Protein AF-0000000085161835 (afdb_homodimer)

Secondary structure (DSSP, 8-state):
--EEEEEE-TTSSHHHHHHHHHHHHT-EEE-HHHHHHHHHHTT-TTHHHHHH------THHHHHHHHHHHHHHHHHHHHHHT-SEEEESTTTTSTTTT-TTEEEEEEE--HHHHHHHHHHHTT---HHHHHHHHHHHHHHHHHHHHHHH---TT--TT-SEEEEHHHH-HHHHHHHHHHHHHHHHHSPPPSS-GGG----HHHHHHHHHHHHHHHHHHHH-/--EEEEEE-TTSSHHHHHHHHHHHHT-EEE-HHHHHHHHHHTT-TTHHHHHH------HHHHHHHHHHHHHHHHHHHHHHHT-SEEEESTTTTSTTTT-TTEEEEEEE--HHHHHHHHHHHTT---HHHHHHHHHHHHHHHHHHIIIII---TT--TT-SEEEEHHHH-HHHHHHHHHHHHHHHHHSPPPSS-GGG----HHHHHHHHHHHHHHHHHHHH-

Solvent-accessible surface area (backbone atoms only — not comparable to full-atom values): 22971 Å² total; per-residue (Å²): 92,30,30,38,25,40,40,57,45,61,45,23,50,42,68,60,31,49,52,53,22,23,70,73,61,71,33,38,65,39,37,63,68,50,54,47,51,58,39,35,77,74,68,44,75,60,49,70,61,52,52,58,41,68,66,85,62,54,72,81,41,45,56,55,45,50,52,51,51,52,47,50,41,50,51,50,50,24,45,47,50,64,40,44,28,35,33,40,43,91,63,45,47,64,76,45,63,81,26,67,38,45,46,26,33,33,30,30,45,58,67,69,58,13,31,52,43,40,19,64,75,64,68,42,86,45,67,67,57,25,44,49,51,40,51,50,55,39,47,13,52,42,43,42,35,37,74,74,68,67,40,55,84,56,60,44,80,84,36,46,27,38,38,31,37,78,72,58,35,53,65,62,47,19,51,52,50,34,52,37,44,53,50,51,39,71,42,86,80,54,83,51,37,52,79,68,58,88,62,62,66,68,54,35,50,50,36,50,51,46,40,54,52,49,45,53,49,60,71,71,100,92,32,30,39,24,40,40,56,46,61,46,22,51,40,67,58,32,51,52,51,23,22,69,74,61,71,34,39,66,41,37,64,67,51,54,47,50,57,40,36,77,73,69,44,74,59,49,69,61,53,52,58,42,65,67,85,63,53,73,81,41,44,56,56,45,49,53,50,50,52,48,51,41,51,50,49,50,22,43,44,50,65,39,43,29,34,33,39,43,90,63,46,47,64,75,45,62,81,25,67,37,46,46,27,33,33,31,31,45,58,68,69,59,13,30,53,43,40,20,65,77,66,68,42,86,46,67,68,57,25,46,48,51,40,52,50,55,37,48,14,53,42,43,44,36,36,75,74,69,67,41,55,83,57,59,45,81,85,36,48,27,36,39,28,36,79,72,55,34,52,64,62,46,19,50,52,52,34,51,36,43,52,51,52,40,70,41,86,80,54,83,50,38,50,80,70,59,88,62,60,68,67,56,34,51,51,36,50,50,45,40,53,52,50,47,52,51,60,71,72,100

pLDDT: mean 89.51, std 11.84, range [43.16, 98.56]

Foldseek 3Di:
DFEEEEAEAQLQCRVVLQVLLCVLQVFFEAEPVLLQVLLVVVPNNCPVVVLLPLDDQPDVRVVVVVVSLVVSLQLLLLLCLVPRHYYYDPPSLQSVQPAQRYAYEYGYADLVNSLVSQCVVVVPPDSVVSSVVSVSSNVSRQSNCCVPVVDHPPDCVSHPYYDRCVVVHSNVVSVVVNVVSVVSVVDDGDPDHSNVDDHDPVSSVSSVVSRVVVSVVVVVD/DFEEEEAEAQLQCRVVLQVLLCVLQVFFEAEPVLLQVLLVVVPNNCPVVVLLPLDDQPDVSVVVVVVSLVVSLQLLLLLCLVPRHYYYDPPSLQSVQPAQRYAYEYGYADLQNSLVSQCVVVVPPDSVVSSVVSVSRNVSRQSNCCVPVVDHPPDCVSHPYYDRCVVVHSNVVSVVVNVVSVVSVVDDGDPPHSNVDDHDPVSSVSSVVSRVVVSVVVVVD

Nearest PDB structures (foldseek):
  3fdi-assembly1_A  TM=8.544E-01  e=1.875E-09  Eubacterium ventriosum ATCC 27560
  3fdi-assembly1_B  TM=7.924E-01  e=3.452E-09  Eubacterium ventriosum ATCC 27560
  3l0s-assembly2_C  TM=5.423E-01  e=1.732E-02  Megalodesulfovibrio gigas
  2noa-assembly1_B  TM=4.511E-01  e=1.312E-02  Homo sapiens
  7sqc-assembly1_C1  TM=4.846E-01  e=7.542E-01  Chlamydomonas reinhardtii

Sequence (442 aa):
MAVLTISRDIGSGGLELARRTAELTNYLIADKSVIEHIMREYGFVNFDKSYESSGSFFSAEEELTERTLSFLDQVIRAIARTNNCIIIGRGGFVPLTGFSDAIHIRVTAPFSVRVDRVMRESNLLSRIDAEQVVLKKDKARRGFLARYYGVRWEDTVPFDMVVNVDIFGIDPLAHLLADTLDQLMSKQVNPPSVQDISVDPILLEVAQKQLAEHYEIEQDLMAVLTISRDIGSGGLELARRTAELTNYLIADKSVIEHIMREYGFVNFDKSYESSGSFFSAEEELTERTLSFLDQVIRAIARTNNCIIIGRGGFVPLTGFSDAIHIRVTAPFSVRVDRVMRESNLLSRIDAEQVVLKKDKARRGFLARYYGVRWEDTVPFDMVVNVDIFGIDPLAHLLADTLDQLMSKQVNPPSVQDISVDPILLEVAQKQLAEHYEIEQDL

Structure (mmCIF, N/CA/C/O backbone):
data_AF-0000000085161835-model_v1
#
loop_
_entity.id
_entity.type
_entity.pdbx_description
1 polymer 'Cytidylate kinase, putative'
#
loop_
_atom_site.group_PDB
_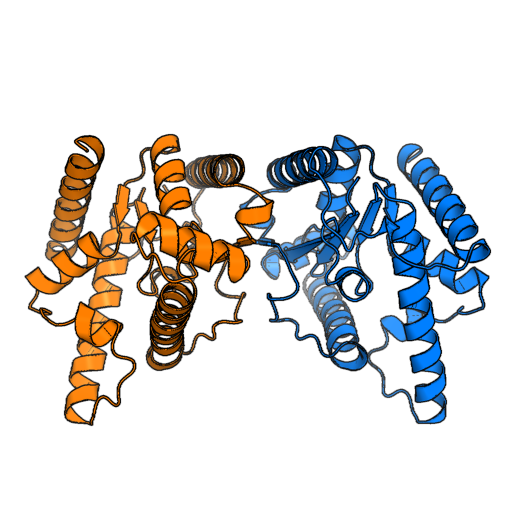atom_site.id
_atom_site.type_symbol
_atom_site.label_atom_id
_atom_site.label_alt_id
_atom_site.label_comp_id
_atom_site.label_asym_id
_atom_site.label_entity_id
_atom_site.label_seq_id
_atom_site.pdbx_PDB_ins_code
_atom_site.Cartn_x
_atom_site.Cartn_y
_atom_site.Cartn_z
_atom_site.occupancy
_atom_site.B_iso_or_equiv
_atom_site.auth_seq_id
_atom_site.auth_comp_id
_atom_site.auth_asym_id
_atom_site.auth_atom_id
_atom_site.pdbx_PDB_model_num
ATOM 1 N N . MET A 1 1 ? -10.055 -20.422 3.648 1 68.44 1 MET A N 1
ATOM 2 C CA . MET A 1 1 ? -8.797 -20.625 2.943 1 68.44 1 MET A CA 1
ATOM 3 C C . MET A 1 1 ? -8.539 -19.516 1.941 1 68.44 1 MET A C 1
ATOM 5 O O . MET A 1 1 ? -9.469 -19.016 1.3 1 68.44 1 MET A O 1
ATOM 9 N N . ALA A 1 2 ? -7.391 -18.75 1.935 1 90.44 2 ALA A N 1
ATOM 10 C CA . ALA A 1 2 ? -7.18 -17.594 1.085 1 90.44 2 ALA A CA 1
ATOM 11 C C . ALA A 1 2 ? -5.871 -17.703 0.307 1 90.44 2 ALA A C 1
ATOM 13 O O . ALA A 1 2 ? -5.059 -18.594 0.578 1 90.44 2 ALA A O 1
ATOM 14 N N . VAL A 1 3 ? -5.82 -17.125 -0.794 1 96 3 VAL A N 1
ATOM 15 C CA . VAL A 1 3 ? -4.629 -17.062 -1.633 1 96 3 VAL A CA 1
ATOM 16 C C . VAL A 1 3 ? -3.996 -15.68 -1.518 1 96 3 VAL A C 1
ATOM 18 O O . VAL A 1 3 ? -4.699 -14.664 -1.486 1 96 3 VAL A O 1
ATOM 21 N N . LEU A 1 4 ? -2.732 -15.695 -1.372 1 98.06 4 LEU A N 1
ATOM 22 C CA . LEU A 1 4 ? -1.966 -14.453 -1.347 1 98.06 4 LEU A CA 1
ATOM 23 C C . LEU A 1 4 ? -1.101 -14.32 -2.596 1 98.06 4 LEU A C 1
ATOM 25 O O . LEU A 1 4 ? -0.377 -15.25 -2.955 1 98.06 4 LEU A O 1
ATOM 29 N N . THR A 1 5 ? -1.251 -13.266 -3.336 1 98.31 5 THR A N 1
ATOM 30 C CA . THR A 1 5 ? -0.323 -12.992 -4.426 1 98.31 5 THR A CA 1
ATOM 31 C C . THR A 1 5 ? 0.639 -11.867 -4.043 1 98.31 5 THR A C 1
ATOM 33 O O . THR A 1 5 ? 0.251 -10.914 -3.363 1 98.31 5 THR A O 1
ATOM 36 N N . ILE A 1 6 ? 1.879 -11.984 -4.445 1 98.12 6 ILE A N 1
ATOM 37 C CA . ILE A 1 6 ? 2.889 -10.977 -4.156 1 98.12 6 ILE A CA 1
ATOM 38 C C . ILE A 1 6 ? 3.559 -10.531 -5.453 1 98.12 6 ILE A C 1
ATOM 40 O O . ILE A 1 6 ? 4.215 -11.328 -6.125 1 98.12 6 ILE A O 1
ATOM 44 N N . SER A 1 7 ? 3.312 -9.32 -5.812 1 96.44 7 SER A N 1
ATOM 45 C CA . SER A 1 7 ? 4.113 -8.602 -6.801 1 96.44 7 SER A CA 1
ATOM 46 C C . SER A 1 7 ? 5.254 -7.832 -6.137 1 96.44 7 SER A C 1
ATOM 48 O O . SER A 1 7 ? 5.094 -7.312 -5.027 1 96.44 7 SER A O 1
ATOM 50 N N . ARG A 1 8 ? 6.41 -7.793 -6.836 1 96.38 8 ARG A N 1
ATOM 51 C CA . ARG A 1 8 ? 7.527 -7.176 -6.129 1 96.38 8 ARG A CA 1
ATOM 52 C C . ARG A 1 8 ? 8.516 -6.555 -7.109 1 96.38 8 ARG A C 1
ATOM 54 O O . ARG A 1 8 ? 8.711 -7.062 -8.211 1 96.38 8 ARG A O 1
ATOM 61 N N . ASP A 1 9 ? 9.133 -5.477 -6.691 1 95.5 9 ASP A N 1
ATOM 62 C CA . ASP A 1 9 ? 10.328 -4.973 -7.359 1 95.5 9 ASP A CA 1
ATOM 63 C C . ASP A 1 9 ? 11.531 -5.879 -7.098 1 95.5 9 ASP A C 1
ATOM 65 O O . ASP A 1 9 ? 11.625 -6.496 -6.035 1 95.5 9 ASP A O 1
ATOM 69 N N . ILE A 1 10 ? 12.352 -5.922 -8.102 1 96 10 ILE A N 1
ATOM 70 C CA . ILE A 1 10 ? 13.562 -6.711 -7.926 1 96 10 ILE A CA 1
ATOM 71 C C . ILE A 1 10 ? 14.367 -6.168 -6.742 1 96 10 ILE A C 1
ATOM 73 O O . ILE A 1 10 ? 14.602 -4.965 -6.648 1 96 10 ILE A O 1
ATOM 77 N N . GLY A 1 11 ? 14.727 -7.07 -5.84 1 96.81 11 GLY A N 1
ATOM 78 C CA . GLY A 1 11 ? 15.547 -6.691 -4.699 1 96.81 11 GLY A CA 1
ATOM 79 C C . GLY A 1 11 ? 14.742 -6.066 -3.572 1 96.81 11 GLY A C 1
ATOM 80 O O . GLY A 1 11 ? 15.312 -5.57 -2.6 1 96.81 11 GLY A O 1
ATOM 81 N N . SER A 1 12 ? 13.406 -6.082 -3.602 1 97.38 12 SER A N 1
ATOM 82 C CA . SER A 1 12 ? 12.578 -5.367 -2.635 1 97.38 12 SER A CA 1
ATOM 83 C C . SER A 1 12 ? 12.398 -6.176 -1.354 1 97.38 12 SER A C 1
ATOM 85 O O . SER A 1 12 ? 11.977 -5.641 -0.33 1 97.38 12 SER A O 1
ATOM 87 N N . GLY A 1 13 ? 12.656 -7.52 -1.392 1 96.75 13 GLY A N 1
ATOM 88 C CA . GLY A 1 13 ? 12.43 -8.375 -0.24 1 96.75 13 GLY A CA 1
ATOM 89 C C . GLY A 1 13 ? 11.117 -9.141 -0.314 1 96.75 13 GLY A C 1
ATOM 90 O O . GLY A 1 13 ? 10.703 -9.766 0.664 1 96.75 13 GLY A O 1
ATOM 91 N N . GLY A 1 14 ? 10.508 -9.086 -1.44 1 96.94 14 GLY A N 1
ATOM 92 C CA . GLY A 1 14 ? 9.227 -9.758 -1.615 1 96.94 14 GLY A CA 1
ATOM 93 C C . GLY A 1 14 ? 9.305 -11.258 -1.403 1 96.94 14 GLY A C 1
ATOM 94 O O . GLY A 1 14 ? 8.398 -11.852 -0.822 1 96.94 14 GLY A O 1
ATOM 95 N N . LEU A 1 15 ? 10.367 -11.867 -1.896 1 95.75 15 LEU A N 1
ATOM 96 C CA . LEU A 1 15 ? 10.531 -13.305 -1.724 1 95.75 15 LEU A CA 1
ATOM 97 C C . LEU A 1 15 ? 10.719 -13.664 -0.252 1 95.75 15 LEU A C 1
ATOM 99 O O . LEU A 1 15 ? 10.156 -14.641 0.232 1 95.75 15 LEU A O 1
ATOM 103 N N . GLU A 1 16 ? 11.523 -12.914 0.426 1 96.69 16 GLU A N 1
ATOM 104 C CA . GLU A 1 16 ? 11.719 -13.133 1.856 1 96.69 16 GLU A CA 1
ATOM 105 C C . GLU A 1 16 ? 10.406 -12.977 2.621 1 96.69 16 GLU A C 1
ATOM 107 O O . GLU A 1 16 ? 10.117 -13.758 3.535 1 96.69 16 GLU A O 1
ATOM 112 N N . LEU A 1 17 ? 9.648 -11.953 2.295 1 98.19 17 LEU A N 1
ATOM 113 C CA . LEU A 1 17 ? 8.344 -11.758 2.924 1 98.19 17 LEU A CA 1
ATOM 114 C C . LEU A 1 17 ? 7.434 -12.953 2.67 1 98.19 17 LEU A C 1
ATOM 116 O O . LEU A 1 17 ? 6.738 -13.414 3.58 1 98.19 17 LEU A O 1
ATOM 120 N N . ALA A 1 18 ? 7.438 -13.461 1.456 1 97.69 18 ALA A N 1
ATOM 121 C CA . ALA A 1 18 ? 6.641 -14.633 1.107 1 97.69 18 ALA A CA 1
ATOM 122 C C . ALA A 1 18 ? 7.035 -15.836 1.96 1 97.69 18 ALA A C 1
ATOM 124 O O . ALA A 1 18 ? 6.172 -16.516 2.521 1 97.69 18 ALA A O 1
ATOM 125 N N . ARG A 1 19 ? 8.297 -16.062 2.066 1 97.12 19 ARG A N 1
ATOM 126 C CA . ARG A 1 19 ? 8.805 -17.219 2.816 1 97.12 19 ARG A CA 1
ATOM 127 C C . ARG A 1 19 ? 8.445 -17.094 4.293 1 97.12 19 ARG A C 1
ATOM 129 O O . ARG A 1 19 ? 7.988 -18.078 4.902 1 97.12 19 ARG A O 1
ATOM 136 N N . ARG A 1 20 ? 8.656 -15.938 4.832 1 98 20 ARG A N 1
ATOM 137 C CA . ARG A 1 20 ? 8.344 -15.734 6.242 1 98 20 ARG A CA 1
ATOM 138 C C . ARG A 1 20 ? 6.848 -15.906 6.5 1 98 20 ARG A C 1
ATOM 140 O O . ARG A 1 20 ? 6.449 -16.484 7.516 1 98 20 ARG A O 1
ATOM 147 N N . THR A 1 21 ? 6.031 -15.352 5.633 1 97.81 21 THR A N 1
ATOM 148 C CA . THR A 1 21 ? 4.586 -15.516 5.75 1 97.81 21 THR A CA 1
ATOM 149 C C . THR A 1 21 ? 4.207 -17 5.676 1 97.81 21 THR A C 1
ATOM 151 O O . THR A 1 21 ? 3.361 -17.469 6.445 1 97.81 21 THR A O 1
ATOM 154 N N . ALA A 1 22 ? 4.852 -17.672 4.719 1 96.75 22 ALA A N 1
ATOM 155 C CA . ALA A 1 22 ? 4.598 -19.109 4.547 1 96.75 22 ALA A CA 1
ATOM 156 C C . ALA A 1 22 ? 4.949 -19.875 5.816 1 96.75 22 ALA A C 1
ATOM 158 O O . ALA A 1 22 ? 4.238 -20.812 6.199 1 96.75 22 ALA A O 1
ATOM 159 N N . GLU A 1 23 ? 6.023 -19.547 6.434 1 96.62 23 GLU A N 1
ATOM 160 C CA . GLU A 1 23 ? 6.434 -20.188 7.68 1 96.62 23 GLU A CA 1
ATOM 161 C C . GLU A 1 23 ? 5.371 -20.016 8.758 1 96.62 23 GLU A C 1
ATOM 163 O O . GLU A 1 23 ? 5.117 -20.938 9.539 1 96.62 23 GLU A O 1
ATOM 168 N N . LEU A 1 24 ? 4.766 -18.875 8.82 1 96.44 24 LEU A N 1
ATOM 169 C CA . LEU A 1 24 ? 3.791 -18.562 9.859 1 96.44 24 LEU A CA 1
ATOM 170 C C . LEU A 1 24 ? 2.449 -19.219 9.562 1 96.44 24 LEU A C 1
ATOM 172 O O . LEU A 1 24 ? 1.678 -19.5 10.484 1 96.44 24 LEU A O 1
ATOM 176 N N . THR A 1 25 ? 2.16 -19.484 8.305 1 95.31 25 THR A N 1
ATOM 177 C CA . THR A 1 25 ? 0.818 -19.906 7.922 1 95.31 25 THR A CA 1
ATOM 178 C C . THR A 1 25 ? 0.826 -21.359 7.449 1 95.31 25 THR A C 1
ATOM 180 O O . THR A 1 25 ? -0.232 -21.969 7.297 1 95.31 25 THR A O 1
ATOM 183 N N . ASN A 1 26 ? 2.006 -21.906 7.074 1 94.12 26 ASN A N 1
ATOM 184 C CA . ASN A 1 26 ? 2.182 -23.203 6.438 1 94.12 26 ASN A CA 1
ATOM 185 C C . ASN A 1 26 ? 1.644 -23.203 5.008 1 94.12 26 ASN A C 1
ATOM 187 O O . ASN A 1 26 ? 1.182 -24.234 4.516 1 94.12 26 ASN A O 1
ATOM 191 N N . TYR A 1 27 ? 1.561 -22.047 4.434 1 95.25 27 TYR A N 1
ATOM 192 C CA . TYR A 1 27 ? 1.147 -21.922 3.041 1 95.25 27 TYR A CA 1
ATOM 193 C C . TYR A 1 27 ? 2.24 -22.422 2.104 1 95.25 27 TYR A C 1
ATOM 195 O O . TYR A 1 27 ? 3.428 -22.359 2.432 1 95.25 27 TYR A O 1
ATOM 203 N N . LEU A 1 28 ? 1.839 -22.906 0.971 1 95.69 28 LEU A N 1
ATOM 204 C CA . LEU A 1 28 ? 2.783 -23.297 -0.071 1 95.69 28 LEU A CA 1
ATOM 205 C C . LEU A 1 28 ? 3.117 -22.109 -0.97 1 95.69 28 LEU A C 1
ATOM 207 O O . LEU A 1 28 ? 2.256 -21.266 -1.243 1 95.69 28 LEU A O 1
ATOM 211 N N . ILE A 1 29 ? 4.352 -22.094 -1.4 1 96.69 29 ILE A N 1
ATOM 212 C CA . ILE A 1 29 ? 4.785 -20.984 -2.242 1 96.69 29 ILE A CA 1
ATOM 213 C C . ILE A 1 29 ? 4.871 -21.438 -3.697 1 96.69 29 ILE A C 1
ATOM 215 O O . ILE A 1 29 ? 5.504 -22.453 -4 1 96.69 29 ILE A O 1
ATOM 219 N N . ALA A 1 30 ? 4.176 -20.766 -4.531 1 97.25 30 ALA A N 1
ATOM 220 C CA . ALA A 1 30 ? 4.32 -20.922 -5.973 1 97.25 30 ALA A CA 1
ATOM 221 C C . ALA A 1 30 ? 5.152 -19.797 -6.57 1 97.25 30 ALA A C 1
ATOM 223 O O . ALA A 1 30 ? 4.613 -18.75 -6.953 1 97.25 30 ALA A O 1
ATOM 224 N N . ASP A 1 31 ? 6.379 -20.078 -6.727 1 94.62 31 ASP A N 1
ATOM 225 C CA . ASP A 1 31 ? 7.281 -19.094 -7.32 1 94.62 31 ASP A CA 1
ATOM 226 C C . ASP A 1 31 ? 7.52 -19.391 -8.797 1 94.62 31 ASP A C 1
ATOM 228 O O . ASP A 1 31 ? 6.812 -20.203 -9.398 1 94.62 31 ASP A O 1
ATOM 232 N N . LYS A 1 32 ? 8.43 -18.688 -9.383 1 91.44 32 LYS A N 1
ATOM 233 C CA . LYS A 1 32 ? 8.719 -18.812 -10.805 1 91.44 32 LYS A CA 1
ATOM 234 C C . LYS A 1 32 ? 9.055 -20.25 -11.18 1 91.44 32 LYS A C 1
ATOM 236 O O . LYS A 1 32 ? 8.656 -20.734 -12.242 1 91.44 32 LYS A O 1
ATOM 241 N N . SER A 1 33 ? 9.812 -20.922 -10.352 1 92.38 33 SER A N 1
ATOM 242 C CA . SER A 1 33 ? 10.242 -22.281 -10.648 1 92.38 33 SER A CA 1
ATOM 243 C C . SER A 1 33 ? 9.055 -23.234 -10.742 1 92.38 33 SER A C 1
ATOM 245 O O . SER A 1 33 ? 8.977 -24.062 -11.664 1 92.38 33 SER A O 1
ATOM 247 N N . VAL A 1 34 ? 8.125 -23.109 -9.789 1 94.44 34 VAL A N 1
ATOM 248 C CA . VAL A 1 34 ? 6.941 -23.969 -9.766 1 94.44 34 VAL A CA 1
ATOM 249 C C . VAL A 1 34 ? 6.09 -23.688 -11.008 1 94.44 34 VAL A C 1
ATOM 251 O O . VAL A 1 34 ? 5.68 -24.625 -11.703 1 94.44 34 VAL A O 1
ATOM 254 N N . ILE A 1 35 ? 5.844 -22.453 -11.297 1 95.31 35 ILE A N 1
ATOM 255 C CA . ILE A 1 35 ? 4.988 -22.047 -12.406 1 95.31 35 ILE A CA 1
ATOM 256 C C . ILE A 1 35 ? 5.609 -22.5 -13.727 1 95.31 35 ILE A C 1
ATOM 258 O O . ILE A 1 35 ? 4.926 -23.062 -14.578 1 95.31 35 ILE A O 1
ATOM 262 N N . GLU A 1 36 ? 6.887 -22.281 -13.836 1 91.94 36 GLU A N 1
ATOM 263 C CA . GLU A 1 36 ? 7.59 -22.641 -15.062 1 91.94 36 GLU A CA 1
ATOM 264 C C . GLU A 1 36 ? 7.586 -24.156 -15.266 1 91.94 36 GLU A C 1
ATOM 266 O O . GLU A 1 36 ? 7.512 -24.641 -16.391 1 91.94 36 GLU A O 1
ATOM 271 N N . HIS A 1 37 ? 7.762 -24.844 -14.227 1 93.25 37 HIS A N 1
ATOM 272 C CA . HIS A 1 37 ? 7.742 -26.297 -14.336 1 93.25 37 HIS A CA 1
ATOM 273 C C . HIS A 1 37 ? 6.398 -26.781 -14.859 1 93.25 37 HIS A C 1
ATOM 275 O O . HIS A 1 37 ? 6.352 -27.672 -15.719 1 93.25 37 HIS A O 1
ATOM 281 N N . ILE A 1 38 ? 5.32 -26.25 -14.344 1 94.44 38 ILE A N 1
ATOM 282 C CA . ILE A 1 38 ? 3.994 -26.641 -14.805 1 94.44 38 ILE A CA 1
ATOM 283 C C . ILE A 1 38 ? 3.84 -26.281 -16.281 1 94.44 38 ILE A C 1
ATOM 285 O O . ILE A 1 38 ? 3.371 -27.109 -17.078 1 94.44 38 ILE A O 1
ATOM 289 N N . MET A 1 39 ? 4.297 -25.078 -16.656 1 93.88 39 MET A N 1
ATOM 290 C CA . MET A 1 39 ? 4.242 -24.625 -18.031 1 93.88 39 MET A CA 1
ATOM 291 C C . MET A 1 39 ? 4.992 -25.594 -18.953 1 93.88 39 MET A C 1
ATOM 293 O O . MET A 1 39 ? 4.496 -25.953 -20.016 1 93.88 39 MET A O 1
ATOM 297 N N . ARG A 1 40 ? 6.109 -26 -18.516 1 91.62 40 ARG A N 1
ATOM 298 C CA . ARG A 1 40 ? 6.961 -26.875 -19.297 1 91.62 40 ARG A CA 1
ATOM 299 C C . ARG A 1 40 ? 6.297 -28.234 -19.5 1 91.62 40 ARG A C 1
ATOM 301 O O . ARG A 1 40 ? 6.426 -28.844 -20.562 1 91.62 40 ARG A O 1
ATOM 308 N N . GLU A 1 41 ? 5.633 -28.734 -18.531 1 91.25 41 GLU A N 1
ATOM 309 C CA . GLU A 1 41 ? 4.941 -30.016 -18.625 1 91.25 41 GLU A CA 1
ATOM 310 C C . GLU A 1 41 ? 3.895 -29.984 -19.734 1 91.25 41 GLU A C 1
ATOM 312 O O . GLU A 1 41 ? 3.549 -31.031 -20.297 1 91.25 41 GLU A O 1
ATOM 317 N N . TYR A 1 42 ? 3.455 -28.812 -20.094 1 91.56 42 TYR A N 1
ATOM 318 C CA . TYR A 1 42 ? 2.424 -28.688 -21.109 1 91.56 42 TYR A CA 1
ATOM 319 C C . TYR A 1 42 ? 3.014 -28.172 -22.422 1 91.56 42 TYR A C 1
ATOM 321 O O . TYR A 1 42 ? 2.281 -27.719 -23.312 1 91.56 42 TYR A O 1
ATOM 329 N N . GLY A 1 43 ? 4.332 -28.078 -22.5 1 89.56 43 GLY A N 1
ATOM 330 C CA . GLY A 1 43 ? 5.004 -27.844 -23.766 1 89.56 43 GLY A CA 1
ATOM 331 C C . GLY A 1 43 ? 5.461 -26.406 -23.922 1 89.56 43 GLY A C 1
ATOM 332 O O . GLY A 1 43 ? 5.988 -26.031 -24.969 1 89.56 43 GLY A O 1
ATOM 333 N N . PHE A 1 44 ? 5.285 -25.609 -22.859 1 88.06 44 PHE A N 1
ATOM 334 C CA . PHE A 1 44 ? 5.734 -24.234 -22.953 1 88.06 44 PHE A CA 1
ATOM 335 C C . PHE A 1 44 ? 7.164 -24.094 -22.438 1 88.06 44 PHE A C 1
ATOM 337 O O . PHE A 1 44 ? 7.391 -23.531 -21.359 1 88.06 44 PHE A O 1
ATOM 344 N N . VAL A 1 45 ? 8.172 -24.5 -23.156 1 79.56 45 VAL A N 1
ATOM 345 C CA . VAL A 1 45 ? 9.555 -24.672 -22.719 1 79.56 45 VAL A CA 1
ATOM 346 C C . VAL A 1 45 ? 10.266 -23.328 -22.75 1 79.56 45 VAL A C 1
ATOM 348 O O . VAL A 1 45 ? 11.219 -23.094 -21.984 1 79.56 45 VAL A O 1
ATOM 351 N N . ASN A 1 46 ? 9.891 -22.359 -23.531 1 75.69 46 ASN A N 1
ATOM 352 C CA . ASN A 1 46 ? 10.633 -21.109 -23.625 1 75.69 46 ASN A CA 1
ATOM 353 C C . ASN A 1 46 ? 9.898 -19.969 -22.922 1 75.69 46 ASN A C 1
ATOM 355 O O . ASN A 1 46 ? 10.156 -18.797 -23.219 1 75.69 46 ASN A O 1
ATOM 359 N N . PHE A 1 47 ? 9.188 -20.266 -22.031 1 76.06 47 PHE A N 1
ATOM 360 C CA . PHE A 1 47 ? 8.359 -19.25 -21.391 1 76.06 47 PHE A CA 1
ATOM 361 C C . PHE A 1 47 ? 9.219 -18.297 -20.562 1 76.06 47 PHE A C 1
ATOM 363 O O . PHE A 1 47 ? 9.039 -17.078 -20.641 1 76.06 47 PHE A O 1
ATOM 370 N N . ASP A 1 48 ? 10.102 -18.75 -19.875 1 71.25 48 ASP A N 1
ATOM 371 C CA . ASP A 1 48 ? 10.93 -17.906 -19.016 1 71.25 48 ASP A CA 1
ATOM 372 C C . ASP A 1 48 ? 11.727 -16.891 -19.828 1 71.25 48 ASP A C 1
ATOM 374 O O . ASP A 1 48 ? 11.852 -15.734 -19.438 1 71.25 48 ASP A O 1
ATOM 378 N N . LYS A 1 49 ? 12.273 -17.375 -20.922 1 68.75 49 LYS A N 1
ATOM 379 C CA . LYS A 1 49 ? 13.055 -16.5 -21.797 1 68.75 49 LYS A CA 1
ATOM 380 C C . LYS A 1 49 ? 12.172 -15.414 -22.406 1 68.75 49 LYS A C 1
ATOM 382 O O . LYS A 1 49 ? 12.594 -14.266 -22.547 1 68.75 49 LYS A O 1
ATOM 387 N N . SER A 1 50 ? 11.039 -15.797 -22.75 1 66 50 SER A N 1
ATOM 388 C CA . SER A 1 50 ? 10.109 -14.867 -23.375 1 66 50 SER A CA 1
ATOM 389 C C . SER A 1 50 ? 9.617 -13.828 -22.375 1 66 50 SER A C 1
ATOM 391 O O . SER A 1 50 ? 9.453 -12.656 -22.719 1 66 50 SER A O 1
ATOM 393 N N . TYR A 1 51 ? 9.43 -14.258 -21.203 1 67.5 51 TYR A N 1
ATOM 394 C CA . TYR A 1 51 ? 8.969 -13.375 -20.125 1 67.5 51 TYR A CA 1
ATOM 395 C C . TYR A 1 51 ? 9.984 -12.281 -19.844 1 67.5 51 TYR A C 1
ATOM 397 O O . TYR A 1 51 ? 9.617 -11.117 -19.625 1 67.5 51 TYR A O 1
ATOM 405 N N . GLU A 1 52 ? 11.133 -12.664 -19.828 1 64.12 52 GLU A N 1
ATOM 406 C CA . GLU A 1 52 ? 12.18 -11.719 -19.438 1 64.12 52 GLU A CA 1
ATOM 407 C C . GLU A 1 52 ? 12.625 -10.875 -20.641 1 64.12 52 GLU A C 1
ATOM 409 O O . GLU A 1 52 ? 13.25 -9.828 -20.453 1 64.12 52 GLU A O 1
ATOM 414 N N . SER A 1 53 ? 12.297 -11.391 -21.859 1 59.75 53 SER A N 1
ATOM 415 C CA . SER A 1 53 ? 12.727 -10.672 -23.047 1 59.75 53 SER A CA 1
ATOM 416 C C . SER A 1 53 ? 11.688 -9.641 -23.469 1 59.75 53 SER A C 1
ATOM 418 O O . SER A 1 53 ? 10.492 -9.938 -23.531 1 59.75 53 SER A O 1
ATOM 420 N N . SER A 1 54 ? 11.664 -8.492 -22.984 1 52.47 54 SER A N 1
ATOM 421 C CA . SER A 1 54 ? 10.773 -7.422 -23.422 1 52.47 54 SER A CA 1
ATOM 422 C C . SER A 1 54 ? 10.633 -7.414 -24.953 1 52.47 54 SER A C 1
ATOM 424 O O . SER A 1 54 ? 10.047 -6.484 -25.516 1 52.47 54 SER A O 1
ATOM 426 N N . GLY A 1 55 ? 11.18 -8.273 -25.703 1 48.66 55 GLY A N 1
ATOM 427 C CA . GLY A 1 55 ? 11.328 -8.023 -27.125 1 48.66 55 GLY A CA 1
ATOM 428 C C . GLY A 1 55 ? 10.047 -8.219 -27.906 1 48.66 55 GLY A C 1
ATOM 429 O O . GLY A 1 55 ? 9.086 -8.797 -27.391 1 48.66 55 GLY A O 1
ATOM 430 N N . SER A 1 56 ? 9.977 -7.445 -29.156 1 44.56 56 SER A N 1
ATOM 431 C CA . SER A 1 56 ? 9.016 -7.328 -30.25 1 44.56 56 SER A CA 1
ATOM 432 C C . SER A 1 56 ? 8.609 -8.703 -30.781 1 44.56 56 SER A C 1
ATOM 434 O O . SER A 1 56 ? 9.438 -9.438 -31.312 1 44.56 56 SER A O 1
ATOM 436 N N . PHE A 1 57 ? 7.844 -9.367 -30.016 1 44.31 57 PHE A N 1
ATOM 437 C CA . PHE A 1 57 ? 7.391 -10.555 -30.719 1 44.31 57 PHE A CA 1
ATOM 438 C C . PHE A 1 57 ? 6.77 -10.188 -32.062 1 44.31 57 PHE A C 1
ATOM 440 O O . PHE A 1 57 ? 5.918 -9.297 -32.125 1 44.31 57 PHE A O 1
ATOM 447 N N . PHE A 1 58 ? 7.25 -10.5 -33.125 1 43.16 58 PHE A N 1
ATOM 448 C CA . PHE A 1 58 ? 6.645 -10.461 -34.469 1 43.16 58 PHE A CA 1
ATOM 449 C C . PHE A 1 58 ? 5.312 -11.195 -34.469 1 43.16 58 PHE A C 1
ATOM 451 O O . PHE A 1 58 ? 5.016 -11.969 -33.562 1 43.16 58 PHE A O 1
ATOM 458 N N . SER A 1 59 ? 4.492 -11.172 -35.625 1 46.03 59 SER A N 1
ATOM 459 C CA . SER A 1 59 ? 3.127 -11.609 -35.875 1 46.03 59 SER A CA 1
ATOM 460 C C . SER A 1 59 ? 2.875 -13.008 -35.344 1 46.03 59 SER A C 1
ATOM 462 O O . SER A 1 59 ? 1.888 -13.234 -34.625 1 46.03 59 SER A O 1
ATOM 464 N N . ALA A 1 60 ? 3.387 -14.078 -36.031 1 47.69 60 ALA A N 1
ATOM 465 C CA . ALA A 1 60 ? 3.262 -15.469 -35.594 1 47.69 60 ALA A CA 1
ATOM 466 C C . ALA A 1 60 ? 3.574 -15.609 -34.125 1 47.69 60 ALA A C 1
ATOM 468 O O . ALA A 1 60 ? 2.971 -16.438 -33.438 1 47.69 60 ALA A O 1
ATOM 469 N N . GLU A 1 61 ? 4.285 -14.555 -33.594 1 64.69 61 GLU A N 1
ATOM 470 C CA . GLU A 1 61 ? 4.828 -14.383 -32.25 1 64.69 61 GLU A CA 1
ATOM 471 C C . GLU A 1 61 ? 3.762 -13.859 -31.281 1 64.69 61 GLU A C 1
ATOM 473 O O . GLU A 1 61 ? 3.725 -14.258 -30.109 1 64.69 61 GLU A O 1
ATOM 478 N N . GLU A 1 62 ? 2.734 -13.43 -32.094 1 70.25 62 GLU A N 1
ATOM 479 C CA . GLU A 1 62 ? 1.672 -12.867 -31.281 1 70.25 62 GLU A CA 1
ATOM 480 C C . GLU A 1 62 ? 0.713 -13.953 -30.797 1 70.25 62 GLU A C 1
ATOM 482 O O . GLU A 1 62 ? 0.331 -13.969 -29.625 1 70.25 62 GLU A O 1
ATOM 487 N N . GLU A 1 63 ? 0.335 -14.898 -31.797 1 77.25 63 GLU A N 1
ATOM 488 C CA . GLU A 1 63 ? -0.579 -15.969 -31.406 1 77.25 63 GLU A CA 1
ATOM 489 C C . GLU A 1 63 ? 0.035 -16.859 -30.328 1 77.25 63 GLU A C 1
ATOM 491 O O . GLU A 1 63 ? -0.645 -17.25 -29.375 1 77.25 63 GLU A O 1
ATOM 496 N N . LEU A 1 64 ? 1.214 -17.234 -30.609 1 79.19 64 LEU A N 1
ATOM 497 C CA . LEU A 1 64 ? 1.909 -18.062 -29.625 1 79.19 64 LEU A CA 1
ATOM 498 C C . LEU A 1 64 ? 1.99 -17.359 -28.281 1 79.19 64 LEU A C 1
ATOM 500 O O . LEU A 1 64 ? 1.801 -17.984 -27.234 1 79.19 64 LEU A O 1
ATOM 504 N N . THR A 1 65 ? 2.195 -16.094 -28.359 1 82.75 65 THR A N 1
ATOM 505 C CA . THR A 1 65 ? 2.266 -15.305 -27.141 1 82.75 65 THR A CA 1
ATOM 506 C C . THR A 1 65 ? 0.919 -15.297 -26.406 1 82.75 65 THR A C 1
ATOM 508 O O . THR A 1 65 ? 0.861 -15.484 -25.203 1 82.75 65 THR A O 1
ATOM 511 N N . GLU A 1 66 ? -0.102 -15.172 -27.172 1 86.25 66 GLU A N 1
ATOM 512 C CA . GLU A 1 66 ? -1.439 -15.164 -26.594 1 86.25 66 GLU A CA 1
ATOM 513 C C . GLU A 1 66 ? -1.767 -16.5 -25.953 1 86.25 66 GLU A C 1
ATOM 515 O O . GLU A 1 66 ? -2.371 -16.547 -24.875 1 86.25 66 GLU A O 1
ATOM 520 N N . ARG A 1 67 ? -1.448 -17.578 -26.656 1 88.44 67 ARG A N 1
ATOM 521 C CA . ARG A 1 67 ? -1.677 -18.922 -26.125 1 88.44 67 ARG A CA 1
ATOM 522 C C . ARG A 1 67 ? -0.875 -19.141 -24.844 1 88.44 67 ARG A C 1
ATOM 524 O O . ARG A 1 67 ? -1.371 -19.734 -23.891 1 88.44 67 ARG A O 1
ATOM 531 N N . THR A 1 68 ? 0.315 -18.672 -24.859 1 90.5 68 THR A N 1
ATOM 532 C CA . THR A 1 68 ? 1.199 -18.797 -23.703 1 90.5 68 THR A CA 1
ATOM 533 C C . THR A 1 68 ? 0.628 -18.062 -22.5 1 90.5 68 THR A C 1
ATOM 535 O O . THR A 1 68 ? 0.575 -18.609 -21.406 1 90.5 68 THR A O 1
ATOM 538 N N . LEU A 1 69 ? 0.141 -16.906 -22.75 1 91.56 69 LEU A N 1
ATOM 539 C CA . LEU A 1 69 ? -0.41 -16.094 -21.672 1 91.56 69 LEU A CA 1
ATOM 540 C C . LEU A 1 69 ? -1.716 -16.688 -21.141 1 91.56 69 LEU A C 1
ATOM 542 O O . LEU A 1 69 ? -1.971 -16.688 -19.938 1 91.56 69 LEU A O 1
ATOM 546 N N . SER A 1 70 ? -2.469 -17.125 -22.109 1 93.62 70 SER A N 1
ATOM 547 C CA . SER A 1 70 ? -3.721 -17.766 -21.734 1 93.62 70 SER A CA 1
ATOM 548 C C . SER A 1 70 ? -3.467 -18.984 -20.844 1 93.62 70 SER A C 1
ATOM 550 O O . SER A 1 70 ? -4.172 -19.203 -19.859 1 93.62 70 SER A O 1
ATOM 552 N N . PHE A 1 71 ? -2.49 -19.734 -21.234 1 94.44 71 PHE A N 1
ATOM 553 C CA . PHE A 1 71 ? -2.188 -20.922 -20.453 1 94.44 71 PHE A CA 1
ATOM 554 C C . PHE A 1 71 ? -1.585 -20.531 -19.109 1 94.44 71 PHE A C 1
ATOM 556 O O . PHE A 1 71 ? -1.862 -21.172 -18.094 1 94.44 71 PHE A O 1
ATOM 563 N N . LEU A 1 72 ? -0.735 -19.516 -19.031 1 95.12 72 LEU A N 1
ATOM 564 C CA . LEU A 1 72 ? -0.217 -19.016 -17.766 1 95.12 72 LEU A CA 1
ATOM 565 C C . LEU A 1 72 ? -1.354 -18.672 -16.812 1 95.12 72 LEU A C 1
ATOM 567 O O . LEU A 1 72 ? -1.311 -19.016 -15.633 1 95.12 72 LEU A O 1
ATOM 571 N N . ASP A 1 73 ? -2.367 -18.016 -17.344 1 96.5 73 ASP A N 1
ATOM 572 C CA . ASP A 1 73 ? -3.537 -17.672 -16.547 1 96.5 73 ASP A CA 1
ATOM 573 C C . ASP A 1 73 ? -4.191 -18.922 -15.969 1 96.5 73 ASP A C 1
ATOM 575 O O . ASP A 1 73 ? -4.594 -18.938 -14.797 1 96.5 73 ASP A O 1
ATOM 579 N N . GLN A 1 74 ? -4.258 -19.922 -16.812 1 96.81 74 GLN A N 1
ATOM 580 C CA . GLN A 1 74 ? -4.852 -21.172 -16.375 1 96.81 74 GLN A CA 1
ATOM 581 C C . GLN A 1 74 ? -4.008 -21.828 -15.273 1 96.81 74 GLN A C 1
ATOM 583 O O . GLN A 1 74 ? -4.547 -22.375 -14.312 1 96.81 74 GLN A O 1
ATOM 588 N N . VAL A 1 75 ? -2.736 -21.781 -15.43 1 97.19 75 VAL A N 1
ATOM 589 C CA . VAL A 1 75 ? -1.822 -22.359 -14.445 1 97.19 75 VAL A CA 1
ATOM 590 C C . VAL A 1 75 ? -1.977 -21.641 -13.109 1 97.19 75 VAL A C 1
ATOM 592 O O . VAL A 1 75 ? -2.086 -22.297 -12.062 1 97.19 75 VAL A O 1
ATOM 595 N N . ILE A 1 76 ? -2.004 -20.328 -13.133 1 97.69 76 ILE A N 1
ATOM 596 C CA . ILE A 1 76 ? -2.137 -19.516 -11.922 1 97.69 76 ILE A CA 1
ATOM 597 C C . ILE A 1 76 ? -3.467 -19.844 -11.242 1 97.69 76 ILE A C 1
ATOM 599 O O . ILE A 1 76 ? -3.52 -20.016 -10.016 1 97.69 76 ILE A O 1
ATOM 603 N N . ARG A 1 77 ? -4.504 -19.969 -12 1 97.5 77 ARG A N 1
ATOM 604 C CA . ARG A 1 77 ? -5.82 -20.281 -11.453 1 97.5 77 ARG A CA 1
ATOM 605 C C . ARG A 1 77 ? -5.848 -21.688 -10.859 1 97.5 77 ARG A C 1
ATOM 607 O O . ARG A 1 77 ? -6.48 -21.906 -9.828 1 97.5 77 ARG A O 1
ATOM 614 N N . ALA A 1 78 ? -5.176 -22.594 -11.539 1 97.25 78 ALA A N 1
ATOM 615 C CA . ALA A 1 78 ? -5.086 -23.953 -11 1 97.25 78 ALA A CA 1
ATOM 616 C C . ALA A 1 78 ? -4.34 -23.969 -9.672 1 97.25 78 ALA A C 1
ATOM 618 O O . ALA A 1 78 ? -4.746 -24.656 -8.734 1 97.25 78 ALA A O 1
ATOM 619 N N . ILE A 1 79 ? -3.289 -23.25 -9.609 1 97.06 79 ILE A N 1
ATOM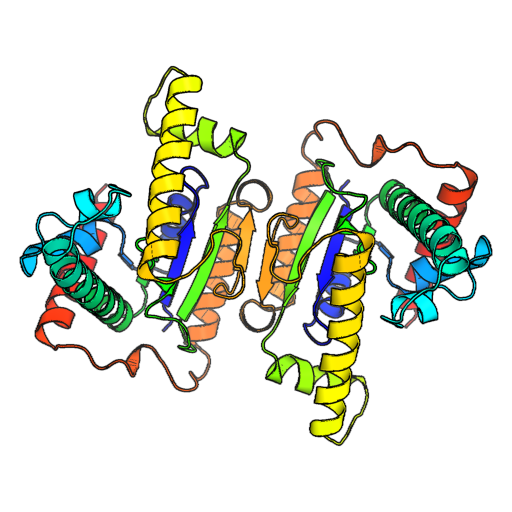 620 C CA . ILE A 1 79 ? -2.521 -23.141 -8.375 1 97.06 79 ILE A CA 1
ATOM 621 C C . ILE A 1 79 ? -3.393 -22.547 -7.27 1 97.06 79 ILE A C 1
ATOM 623 O O . ILE A 1 79 ? -3.426 -23.047 -6.148 1 97.06 79 ILE A O 1
ATOM 627 N N . ALA A 1 80 ? -4.074 -21.5 -7.594 1 96.75 80 ALA A N 1
ATOM 628 C CA . ALA A 1 80 ? -4.93 -20.812 -6.625 1 96.75 80 ALA A CA 1
ATOM 629 C C . ALA A 1 80 ? -6.012 -21.766 -6.098 1 96.75 80 ALA A C 1
ATOM 631 O O . ALA A 1 80 ? -6.398 -21.672 -4.93 1 96.75 80 ALA A O 1
ATOM 632 N N . ARG A 1 81 ? -6.465 -22.625 -6.953 1 94.44 81 ARG A N 1
ATOM 633 C CA . ARG A 1 81 ? -7.508 -23.578 -6.59 1 94.44 81 ARG A CA 1
ATOM 634 C C . ARG A 1 81 ? -7.008 -24.562 -5.539 1 94.44 81 ARG A C 1
ATOM 636 O O . ARG A 1 81 ? -7.809 -25.188 -4.836 1 94.44 81 ARG A O 1
ATOM 643 N N . THR A 1 82 ? -5.738 -24.766 -5.496 1 88.75 82 THR A N 1
ATOM 644 C CA . THR A 1 82 ? -5.176 -25.625 -4.469 1 88.75 82 THR A CA 1
ATOM 645 C C . THR A 1 82 ? -5.328 -25 -3.088 1 88.75 82 THR A C 1
ATOM 647 O O . THR A 1 82 ? -5.238 -25.688 -2.072 1 88.75 82 THR A O 1
ATOM 650 N N . ASN A 1 83 ? -5.582 -23.703 -2.975 1 81.94 83 ASN A N 1
ATOM 651 C CA . ASN A 1 83 ? -5.758 -22.922 -1.754 1 81.94 83 ASN A CA 1
ATOM 652 C C . ASN A 1 83 ? -4.496 -22.938 -0.897 1 81.94 83 ASN A C 1
ATOM 654 O O . ASN A 1 83 ? -3.537 -23.656 -1.205 1 81.94 83 ASN A O 1
ATOM 658 N N . ASN A 1 84 ? -4.477 -22.047 0.083 1 91.06 84 ASN A N 1
ATOM 659 C CA . ASN A 1 84 ? -3.396 -21.969 1.062 1 91.06 84 ASN A CA 1
ATOM 660 C C . ASN A 1 84 ? -2.037 -21.812 0.385 1 91.06 84 ASN A C 1
ATOM 662 O O . ASN A 1 84 ? -1.104 -22.562 0.681 1 91.06 84 ASN A O 1
ATOM 666 N N . CYS A 1 85 ? -2.002 -20.984 -0.547 1 95.56 85 CYS A N 1
ATOM 667 C CA . CYS A 1 85 ? -0.725 -20.797 -1.229 1 95.56 85 CYS A CA 1
ATOM 668 C C . CYS A 1 85 ? -0.419 -19.328 -1.432 1 95.56 85 CYS A C 1
ATOM 670 O O . CYS A 1 85 ? -1.314 -18.484 -1.34 1 95.56 85 CYS A O 1
ATOM 672 N N . ILE A 1 86 ? 0.809 -19.047 -1.569 1 98 86 ILE A N 1
ATOM 673 C CA . ILE A 1 86 ? 1.353 -17.734 -1.938 1 98 86 ILE A CA 1
ATOM 674 C C . ILE A 1 86 ? 1.914 -17.797 -3.357 1 98 86 ILE A C 1
ATOM 676 O O . ILE A 1 86 ? 2.836 -18.562 -3.635 1 98 86 ILE A O 1
ATOM 680 N N . ILE A 1 87 ? 1.305 -17.094 -4.238 1 98.12 87 ILE A N 1
ATOM 681 C CA . ILE A 1 87 ? 1.798 -17 -5.605 1 98.12 87 ILE A CA 1
ATOM 682 C C . ILE A 1 87 ? 2.658 -15.75 -5.762 1 98.12 87 ILE A C 1
ATOM 684 O O . ILE A 1 87 ? 2.184 -14.633 -5.547 1 98.12 87 ILE A O 1
ATOM 688 N N . ILE A 1 88 ? 3.9 -15.922 -6.129 1 97.44 88 ILE A N 1
ATOM 689 C CA . ILE A 1 88 ? 4.805 -14.781 -6.199 1 97.44 88 ILE A CA 1
ATOM 690 C C . ILE A 1 88 ? 5.289 -14.594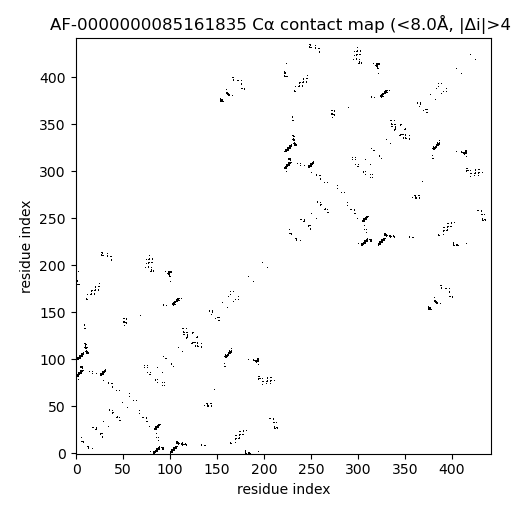 -7.637 1 97.44 88 ILE A C 1
ATOM 692 O O . ILE A 1 88 ? 5.887 -15.5 -8.219 1 97.44 88 ILE A O 1
ATOM 696 N N . GLY A 1 89 ? 4.98 -13.43 -8.156 1 94.62 89 GLY A N 1
ATOM 697 C CA . GLY A 1 89 ? 5.465 -13.078 -9.484 1 94.62 89 GLY A CA 1
ATOM 698 C C . GLY A 1 89 ? 4.57 -13.586 -10.602 1 94.62 89 GLY A C 1
ATOM 699 O O . GLY A 1 89 ? 3.482 -14.109 -10.344 1 94.62 89 GLY A O 1
ATOM 700 N N . ARG A 1 90 ? 4.965 -13.188 -11.906 1 92.94 90 ARG A N 1
ATOM 701 C CA . ARG A 1 90 ? 4.375 -13.633 -13.164 1 92.94 90 ARG A CA 1
ATOM 702 C C . ARG A 1 90 ? 2.967 -13.078 -13.336 1 92.94 90 ARG A C 1
ATOM 704 O O . ARG A 1 90 ? 2.098 -13.742 -13.906 1 92.94 90 ARG A O 1
ATOM 711 N N . GLY A 1 91 ? 2.75 -11.953 -12.727 1 94.44 91 GLY A N 1
ATOM 712 C CA . GLY A 1 91 ? 1.431 -11.359 -12.867 1 94.44 91 GLY A CA 1
ATOM 713 C C . GLY A 1 91 ? 0.339 -12.156 -12.172 1 94.44 91 GLY A C 1
ATOM 714 O O . GLY A 1 91 ? -0.826 -12.102 -12.578 1 94.44 91 GLY A O 1
ATOM 715 N N . GLY A 1 92 ? 0.697 -12.836 -11.141 1 96.44 92 GLY A N 1
ATOM 716 C CA . GLY A 1 92 ? -0.209 -13.758 -10.469 1 96.44 92 GLY A CA 1
ATOM 717 C C . GLY A 1 92 ? -1.49 -13.094 -10 1 96.44 92 GLY A C 1
ATOM 718 O O . GLY A 1 92 ? -2.527 -13.75 -9.883 1 96.44 92 GLY A O 1
ATOM 719 N N . PHE A 1 93 ? -1.44 -11.797 -9.727 1 96.81 93 PHE A N 1
ATOM 720 C CA . PHE A 1 93 ? -2.613 -11.094 -9.227 1 96.81 93 PHE A CA 1
ATOM 721 C C . PHE A 1 93 ? -3.65 -10.906 -10.32 1 96.81 93 PHE A C 1
ATOM 723 O O . PHE A 1 93 ? -4.848 -10.797 -10.047 1 96.81 93 PHE A O 1
ATOM 730 N N . VAL A 1 94 ? -3.268 -10.914 -11.594 1 96.44 94 VAL A N 1
ATOM 731 C CA . VAL A 1 94 ? -4.137 -10.508 -12.688 1 96.44 94 VAL A CA 1
ATOM 732 C C . VAL A 1 94 ? -5.25 -11.531 -12.875 1 96.44 94 VAL A C 1
ATOM 734 O O . VAL A 1 94 ? -6.438 -11.188 -12.82 1 96.44 94 VAL A O 1
ATOM 737 N N . PRO A 1 95 ? -4.93 -12.828 -13.031 1 96.81 95 PRO A N 1
ATOM 738 C CA . PRO A 1 95 ? -6.008 -13.805 -13.227 1 96.81 95 PRO A CA 1
ATOM 739 C C . PRO A 1 95 ? -6.852 -14.016 -11.977 1 96.81 95 PRO A C 1
ATOM 741 O O . PRO A 1 95 ? -7.898 -14.664 -12.031 1 96.81 95 PRO A O 1
ATOM 744 N N . LEU A 1 96 ? -6.43 -13.469 -10.859 1 96.75 96 LEU A N 1
ATOM 745 C CA . LEU A 1 96 ? -7.129 -13.711 -9.602 1 96.75 96 LEU A CA 1
ATOM 746 C C . LEU A 1 96 ? -7.82 -12.445 -9.109 1 96.75 96 LEU A C 1
ATOM 748 O O . LEU A 1 96 ? -8.289 -12.391 -7.969 1 96.75 96 LEU A O 1
ATOM 752 N N . THR A 1 97 ? -7.82 -11.422 -9.945 1 94.69 97 THR A N 1
ATOM 753 C CA . THR A 1 97 ? -8.523 -10.188 -9.609 1 94.69 97 THR A CA 1
ATOM 754 C C . THR A 1 97 ? -10.023 -10.453 -9.453 1 94.69 97 THR A C 1
ATOM 756 O O . THR A 1 97 ? -10.633 -11.133 -10.281 1 94.69 97 THR A O 1
ATOM 759 N N . GLY A 1 98 ? -10.602 -9.984 -8.367 1 91.81 98 GLY A N 1
ATOM 760 C CA . GLY A 1 98 ? -12.047 -10.055 -8.203 1 91.81 98 GLY A CA 1
ATOM 761 C C . GLY A 1 98 ? -12.492 -11.172 -7.281 1 91.81 98 GLY A C 1
ATOM 762 O O . GLY A 1 98 ? -13.656 -11.227 -6.887 1 91.81 98 GLY A O 1
ATOM 763 N N . PHE A 1 99 ? -11.641 -12.047 -6.953 1 93.56 99 PHE A N 1
ATOM 764 C CA . PHE A 1 99 ? -12 -13.117 -6.031 1 93.56 99 PHE A CA 1
ATOM 765 C C . PHE A 1 99 ? -11.883 -12.648 -4.586 1 93.56 99 PHE A C 1
ATOM 767 O O . PHE A 1 99 ? -10.867 -12.055 -4.199 1 93.56 99 PHE A O 1
ATOM 774 N N . SER A 1 100 ? -12.852 -12.922 -3.781 1 90.69 100 SER A N 1
ATOM 775 C CA . SER A 1 100 ? -12.992 -12.359 -2.443 1 90.69 100 SER A CA 1
ATOM 776 C C . SER A 1 100 ? -11.961 -12.945 -1.482 1 90.69 100 SER A C 1
ATOM 778 O O . SER A 1 100 ? -11.68 -12.367 -0.436 1 90.69 100 SER A O 1
ATOM 780 N N . ASP A 1 101 ? -11.438 -14.141 -1.824 1 93.56 101 ASP A N 1
ATOM 781 C CA . ASP A 1 101 ? -10.484 -14.805 -0.941 1 93.56 101 ASP A CA 1
ATOM 782 C C . ASP A 1 101 ? -9.07 -14.758 -1.521 1 93.56 101 ASP A C 1
ATOM 784 O O . ASP A 1 101 ? -8.242 -15.625 -1.223 1 93.56 101 ASP A O 1
ATOM 788 N N . ALA A 1 102 ? -8.844 -13.867 -2.428 1 95.62 102 ALA A N 1
ATOM 789 C CA . ALA A 1 102 ? -7.5 -13.586 -2.932 1 95.62 102 ALA A CA 1
ATOM 790 C C . ALA A 1 102 ? -7.039 -12.195 -2.506 1 95.62 102 ALA A C 1
ATOM 792 O O . ALA A 1 102 ? -7.734 -11.203 -2.748 1 95.62 102 ALA A O 1
ATOM 793 N N . ILE A 1 103 ? -5.934 -12.148 -1.876 1 96.69 103 ILE A N 1
ATOM 794 C CA . ILE A 1 103 ? -5.34 -10.891 -1.446 1 96.69 103 ILE A CA 1
ATOM 795 C C . ILE A 1 103 ? -4.113 -10.578 -2.301 1 96.69 103 ILE A C 1
ATOM 797 O O . ILE A 1 103 ? -3.254 -11.445 -2.5 1 96.69 103 ILE A O 1
ATOM 801 N N . HIS A 1 104 ? -4.051 -9.422 -2.824 1 97.69 104 HIS A N 1
ATOM 802 C CA . HIS A 1 104 ? -2.969 -9.023 -3.715 1 97.69 104 HIS A CA 1
ATOM 803 C C . HIS A 1 104 ? -2.102 -7.945 -3.08 1 97.69 104 HIS A C 1
ATOM 805 O O . HIS A 1 104 ? -2.588 -6.855 -2.77 1 97.69 104 HIS A O 1
ATOM 811 N N . ILE A 1 105 ? -0.797 -8.211 -2.955 1 97.81 105 ILE A N 1
ATOM 812 C CA . ILE A 1 105 ? 0.088 -7.215 -2.367 1 97.81 105 ILE A CA 1
ATOM 813 C C . ILE A 1 105 ? 1.241 -6.922 -3.324 1 97.81 105 ILE A C 1
ATOM 815 O O . ILE A 1 105 ? 1.654 -7.793 -4.094 1 97.81 105 ILE A O 1
ATOM 819 N N . ARG A 1 106 ? 1.733 -5.734 -3.248 1 97 106 ARG A N 1
ATOM 820 C CA . ARG A 1 106 ? 2.947 -5.328 -3.951 1 97 106 ARG A CA 1
ATOM 821 C C . ARG A 1 106 ? 4.008 -4.836 -2.975 1 97 106 ARG A C 1
ATOM 823 O O . ARG A 1 106 ? 3.729 -3.99 -2.121 1 97 106 ARG A O 1
ATOM 830 N N . VAL A 1 107 ? 5.16 -5.379 -3.16 1 97.38 107 VAL A N 1
ATOM 831 C CA . VAL A 1 107 ? 6.266 -5.086 -2.252 1 97.38 107 VAL A CA 1
ATOM 832 C C . VAL A 1 107 ? 7.289 -4.199 -2.955 1 97.38 107 VAL A C 1
ATOM 834 O O . VAL A 1 107 ? 7.723 -4.504 -4.066 1 97.38 107 VAL A O 1
ATOM 837 N N . THR A 1 108 ? 7.668 -3.121 -2.271 1 96.44 108 THR A N 1
ATOM 838 C CA . THR A 1 108 ? 8.641 -2.178 -2.814 1 96.44 108 THR A CA 1
ATOM 839 C C . THR A 1 108 ? 9.727 -1.867 -1.785 1 96.44 108 THR A C 1
ATOM 841 O O . THR A 1 108 ? 9.617 -2.27 -0.625 1 96.44 108 THR A O 1
ATOM 844 N N . ALA A 1 109 ? 10.773 -1.239 -2.215 1 96.62 109 ALA A N 1
ATOM 845 C CA . ALA A 1 109 ? 11.859 -0.683 -1.414 1 96.62 109 ALA A CA 1
ATOM 846 C C . ALA A 1 109 ? 12.625 0.377 -2.195 1 96.62 109 ALA A C 1
ATOM 848 O O . ALA A 1 109 ? 12.547 0.434 -3.426 1 96.62 109 ALA A O 1
ATOM 849 N N . PRO A 1 110 ? 13.289 1.295 -1.487 1 95.5 110 PRO A N 1
ATOM 850 C CA . PRO A 1 110 ? 14.117 2.27 -2.201 1 95.5 110 PRO A CA 1
ATOM 851 C C . PRO A 1 110 ? 15.156 1.611 -3.107 1 95.5 110 PRO A C 1
ATOM 853 O O . PRO A 1 110 ? 15.711 0.565 -2.76 1 95.5 110 PRO A O 1
ATOM 856 N N . PHE A 1 111 ? 15.445 2.297 -4.234 1 96.62 111 PHE A N 1
ATOM 857 C CA . PHE A 1 111 ? 16.344 1.75 -5.254 1 96.62 111 PHE A CA 1
ATOM 858 C C . PHE A 1 111 ? 17.688 1.363 -4.648 1 96.62 111 PHE A C 1
ATOM 860 O O . PHE A 1 111 ? 18.203 0.281 -4.926 1 96.62 111 PHE A O 1
ATOM 867 N N . SER A 1 112 ? 18.234 2.156 -3.82 1 96.44 112 SER A N 1
ATOM 868 C CA . SER A 1 112 ? 19.547 1.893 -3.242 1 96.44 112 SER A CA 1
ATOM 869 C C . SER A 1 112 ? 19.531 0.645 -2.365 1 96.44 112 SER A C 1
ATOM 871 O O . SER A 1 112 ? 20.484 -0.145 -2.375 1 96.44 112 SER A O 1
ATOM 873 N N . VAL A 1 113 ? 18.453 0.473 -1.662 1 96.5 113 VAL A N 1
ATOM 874 C CA . VAL A 1 113 ? 18.297 -0.688 -0.793 1 96.5 113 VAL A CA 1
ATOM 875 C C . VAL A 1 113 ? 18.188 -1.954 -1.639 1 96.5 113 VAL A C 1
ATOM 877 O O . VAL A 1 113 ? 18.766 -2.986 -1.303 1 96.5 113 VAL A O 1
ATOM 880 N N . ARG A 1 114 ? 17.469 -1.857 -2.719 1 97.94 114 ARG A N 1
ATOM 881 C CA . ARG A 1 114 ? 17.266 -2.984 -3.625 1 97.94 114 ARG A CA 1
ATOM 882 C C . ARG A 1 114 ? 18.594 -3.396 -4.273 1 97.94 114 ARG A C 1
ATOM 884 O O . ARG A 1 114 ? 18.906 -4.586 -4.355 1 97.94 114 ARG A O 1
ATOM 891 N N . VAL A 1 115 ? 19.328 -2.418 -4.691 1 98.06 115 VAL A N 1
ATOM 892 C CA . VAL A 1 115 ? 20.625 -2.674 -5.309 1 98.06 115 VAL A CA 1
ATOM 893 C C . VAL A 1 115 ? 21.531 -3.371 -4.309 1 98.06 115 VAL A C 1
ATOM 895 O O . VAL A 1 115 ? 22.203 -4.348 -4.648 1 98.06 115 VAL A O 1
ATOM 898 N N . ASP A 1 116 ? 21.562 -2.92 -3.09 1 97.25 116 ASP A N 1
ATOM 899 C CA . ASP A 1 116 ? 22.391 -3.521 -2.047 1 97.25 116 ASP A CA 1
ATOM 900 C C . ASP A 1 116 ? 22.016 -4.984 -1.828 1 97.25 116 ASP A C 1
ATOM 902 O O . ASP A 1 116 ? 22.891 -5.84 -1.668 1 97.25 116 ASP A O 1
ATOM 906 N N . ARG A 1 117 ? 20.75 -5.219 -1.817 1 96.31 117 ARG A N 1
ATOM 907 C CA . ARG A 1 117 ? 20.266 -6.586 -1.61 1 96.31 117 ARG A CA 1
ATOM 908 C C . ARG A 1 117 ? 20.688 -7.492 -2.762 1 96.31 117 ARG A C 1
ATOM 910 O O . ARG A 1 117 ? 21.141 -8.617 -2.537 1 96.31 117 ARG A O 1
ATOM 917 N N . VAL A 1 118 ? 20.531 -6.984 -3.963 1 96.44 118 VAL A N 1
ATOM 918 C CA . VAL A 1 118 ? 20.891 -7.758 -5.145 1 96.44 118 VAL A CA 1
ATOM 919 C C . VAL A 1 118 ? 22.391 -8.023 -5.152 1 96.44 118 VAL A C 1
ATOM 921 O O . VAL A 1 118 ? 22.828 -9.117 -5.523 1 96.44 118 VAL A O 1
ATOM 924 N N . MET A 1 119 ? 23.156 -7.035 -4.727 1 96.56 119 MET A N 1
ATOM 925 C CA . MET A 1 119 ? 24.609 -7.223 -4.629 1 96.56 119 MET A CA 1
ATOM 926 C C . MET A 1 119 ? 24.953 -8.367 -3.684 1 96.56 119 MET A C 1
ATOM 928 O O . MET A 1 119 ? 25.766 -9.227 -4.008 1 96.56 119 MET A O 1
ATOM 932 N N . ARG A 1 120 ? 24.281 -8.43 -2.619 1 94.19 120 ARG A N 1
ATOM 933 C CA . ARG A 1 120 ? 24.547 -9.438 -1.595 1 94.19 120 ARG A CA 1
ATOM 934 C C . ARG A 1 120 ? 24.062 -10.812 -2.047 1 94.19 120 ARG A C 1
ATOM 936 O O . ARG A 1 120 ? 24.781 -11.805 -1.89 1 94.19 120 ARG A O 1
ATOM 943 N N . GLU A 1 121 ? 22.859 -10.844 -2.582 1 90.69 121 GLU A N 1
ATOM 944 C CA . GLU A 1 121 ? 22.219 -12.117 -2.918 1 90.69 121 GLU A CA 1
ATOM 945 C C . GLU A 1 121 ? 22.859 -12.742 -4.156 1 90.69 121 GLU A C 1
ATOM 947 O O . GLU A 1 121 ? 22.875 -13.961 -4.297 1 90.69 121 GLU A O 1
ATOM 952 N N . SER A 1 122 ? 23.281 -11.891 -5.086 1 90.5 122 SER A N 1
ATOM 953 C CA . SER A 1 122 ? 23.844 -12.414 -6.332 1 90.5 122 SER A CA 1
ATOM 954 C C . SER A 1 122 ? 25.359 -12.344 -6.336 1 90.5 122 SER A C 1
ATOM 956 O O . SER A 1 122 ? 26 -12.586 -7.363 1 90.5 122 SER A O 1
ATOM 958 N N . ASN A 1 123 ? 25.938 -11.969 -5.301 1 90.94 123 ASN A N 1
ATOM 959 C CA . ASN A 1 123 ? 27.375 -11.859 -5.141 1 90.94 123 ASN A CA 1
ATOM 960 C C . ASN A 1 123 ? 28 -10.992 -6.23 1 90.94 123 ASN A C 1
ATOM 962 O O . ASN A 1 123 ? 28.969 -11.406 -6.887 1 90.94 123 ASN A O 1
ATOM 966 N N . LEU A 1 124 ? 27.375 -9.93 -6.465 1 90.19 124 LEU A N 1
ATOM 967 C CA . LEU A 1 124 ? 27.906 -8.953 -7.41 1 90.19 124 LEU A CA 1
ATOM 968 C C . LEU A 1 124 ? 28.781 -7.926 -6.699 1 90.19 124 LEU A C 1
ATOM 970 O O . LEU A 1 124 ? 28.328 -7.289 -5.742 1 90.19 124 LEU A O 1
ATOM 974 N N . LEU A 1 125 ? 29.953 -7.77 -7.16 1 89.31 125 LEU A N 1
ATOM 975 C CA . LEU A 1 125 ? 30.891 -6.883 -6.484 1 89.31 125 LEU A CA 1
ATOM 976 C C . LEU A 1 125 ? 30.75 -5.453 -6.996 1 89.31 125 LEU A C 1
ATOM 978 O O . LEU A 1 125 ? 31.062 -4.5 -6.281 1 89.31 125 LEU A O 1
ATOM 982 N N . SER A 1 126 ? 30.281 -5.238 -8.141 1 94.06 126 SER A N 1
ATOM 983 C CA . SER A 1 126 ? 30.141 -3.914 -8.742 1 94.06 126 SER A CA 1
ATOM 984 C C . SER A 1 126 ? 28.719 -3.367 -8.523 1 94.06 126 SER A C 1
ATOM 986 O O . SER A 1 126 ? 27.75 -3.973 -8.969 1 94.06 126 SER A O 1
ATOM 988 N N . ARG A 1 127 ? 28.688 -2.217 -7.824 1 95.12 127 ARG A N 1
ATOM 989 C CA . ARG A 1 127 ? 27.391 -1.572 -7.629 1 95.12 127 ARG A CA 1
ATOM 990 C C . ARG A 1 127 ? 26.75 -1.22 -8.969 1 95.12 127 ARG A C 1
ATOM 992 O O . ARG A 1 127 ? 25.531 -1.329 -9.125 1 95.12 127 ARG A O 1
ATOM 999 N N . ILE A 1 128 ? 27.531 -0.838 -9.852 1 96 128 ILE A N 1
ATOM 1000 C CA . ILE A 1 128 ? 27.047 -0.469 -11.172 1 96 128 ILE A CA 1
ATOM 1001 C C . ILE A 1 128 ? 26.406 -1.681 -11.844 1 96 128 ILE A C 1
ATOM 1003 O O . ILE A 1 128 ? 25.344 -1.567 -12.453 1 96 128 ILE A O 1
ATOM 1007 N N . ASP A 1 129 ? 27.047 -2.777 -11.734 1 95.81 129 ASP A N 1
ATOM 1008 C CA . ASP A 1 129 ? 26.5 -4.008 -12.289 1 95.81 129 ASP A CA 1
ATOM 1009 C C . ASP A 1 129 ? 25.172 -4.367 -11.633 1 95.81 129 ASP A C 1
ATOM 1011 O O . ASP A 1 129 ? 24.219 -4.766 -12.305 1 95.81 129 ASP A O 1
ATOM 1015 N N . ALA A 1 130 ? 25.141 -4.285 -10.367 1 96.62 130 ALA A N 1
ATOM 1016 C CA . ALA A 1 130 ? 23.922 -4.59 -9.625 1 96.62 130 ALA A CA 1
ATOM 1017 C C . ALA A 1 130 ? 22.781 -3.662 -10.031 1 96.62 130 ALA A C 1
ATOM 1019 O O . ALA A 1 130 ? 21.641 -4.102 -10.18 1 96.62 130 ALA A O 1
ATOM 1020 N N . GLU A 1 131 ? 23.094 -2.367 -10.141 1 97.62 131 GLU A N 1
ATOM 1021 C CA . GLU A 1 131 ? 22.094 -1.395 -10.602 1 97.62 131 GLU A CA 1
ATOM 1022 C C . GLU A 1 131 ? 21.531 -1.794 -11.953 1 97.62 131 GLU A C 1
ATOM 1024 O O . GLU A 1 131 ? 20.312 -1.72 -12.164 1 97.62 131 GLU A O 1
ATOM 1029 N N . GLN A 1 132 ? 22.375 -2.244 -12.805 1 96.12 132 GLN A N 1
ATOM 1030 C CA . GLN A 1 132 ? 21.938 -2.645 -14.141 1 96.12 132 GLN A CA 1
ATOM 1031 C C . GLN A 1 132 ? 21.031 -3.869 -14.086 1 96.12 132 GLN A C 1
ATOM 1033 O O . GLN A 1 132 ? 20.062 -3.957 -14.836 1 96.12 132 GLN A O 1
ATOM 1038 N N . VAL A 1 133 ? 21.406 -4.766 -13.258 1 94.56 133 VAL A N 1
ATOM 1039 C CA . VAL A 1 133 ? 20.594 -5.977 -13.109 1 94.56 133 VAL A CA 1
ATOM 1040 C C . VAL A 1 133 ? 19.203 -5.613 -12.625 1 94.56 133 VAL A C 1
ATOM 1042 O O . VAL A 1 133 ? 18.203 -6.078 -13.18 1 94.56 133 VAL A O 1
ATOM 1045 N N . VAL A 1 134 ? 19.094 -4.777 -11.602 1 96.56 134 VAL A N 1
ATOM 1046 C CA . VAL A 1 134 ? 17.828 -4.363 -11.031 1 96.56 134 VAL A CA 1
ATOM 1047 C C . VAL A 1 134 ? 17 -3.645 -12.094 1 96.56 134 VAL A C 1
ATOM 1049 O O . VAL A 1 134 ? 15.82 -3.967 -12.297 1 96.56 134 VAL A O 1
ATOM 1052 N N . LEU A 1 135 ? 17.625 -2.73 -12.781 1 96.19 135 LEU A N 1
ATOM 1053 C CA . LEU A 1 135 ? 16.938 -1.937 -13.797 1 96.19 135 LEU A CA 1
ATOM 1054 C C . LEU A 1 135 ? 16.438 -2.82 -14.93 1 96.19 135 LEU A C 1
ATOM 1056 O O . LEU A 1 135 ? 15.289 -2.676 -15.367 1 96.19 135 LEU A O 1
ATOM 1060 N N . LYS A 1 136 ? 17.25 -3.688 -15.359 1 93.94 136 LYS A N 1
ATOM 1061 C CA . LYS A 1 136 ? 16.906 -4.57 -16.469 1 93.94 136 LYS A CA 1
ATOM 1062 C C . LYS A 1 136 ? 15.758 -5.492 -16.094 1 93.94 136 LYS A C 1
ATOM 1064 O O . LYS A 1 136 ? 14.797 -5.633 -16.859 1 93.94 136 LYS A O 1
ATOM 1069 N N . LYS A 1 137 ? 15.844 -6.133 -15.008 1 93.5 137 LYS A N 1
ATOM 1070 C CA . LYS A 1 137 ? 14.82 -7.082 -14.586 1 93.5 137 LYS A CA 1
ATOM 1071 C C . LYS A 1 137 ? 13.508 -6.371 -14.281 1 93.5 137 LYS A C 1
ATOM 1073 O O . LYS A 1 137 ? 12.43 -6.883 -14.594 1 93.5 137 LYS A O 1
ATOM 1078 N N . ASP A 1 138 ? 13.602 -5.203 -13.633 1 94.62 138 ASP A N 1
ATOM 1079 C CA . ASP A 1 138 ? 12.391 -4.41 -13.406 1 94.62 138 ASP A CA 1
ATOM 1080 C C . ASP A 1 138 ? 11.742 -4.008 -14.727 1 94.62 138 ASP A C 1
ATOM 1082 O O . ASP A 1 138 ? 10.516 -4.055 -14.852 1 94.62 138 ASP A O 1
ATOM 1086 N N . LYS A 1 139 ? 12.578 -3.557 -15.609 1 93.31 139 LYS A N 1
ATOM 1087 C CA . LYS A 1 139 ? 12.07 -3.162 -16.922 1 93.31 139 LYS A CA 1
ATOM 1088 C C . LYS A 1 139 ? 11.344 -4.32 -17.594 1 93.31 139 LYS A C 1
ATOM 1090 O O . LYS A 1 139 ? 10.273 -4.133 -18.188 1 93.31 139 LYS A O 1
ATOM 1095 N N . ALA A 1 140 ? 11.898 -5.465 -17.547 1 90.44 140 ALA A N 1
ATOM 1096 C CA . ALA A 1 140 ? 11.281 -6.652 -18.141 1 90.44 140 ALA A CA 1
ATOM 1097 C C . ALA A 1 140 ? 9.93 -6.945 -17.5 1 90.44 140 ALA A C 1
ATOM 1099 O O . ALA A 1 140 ? 8.953 -7.234 -18.203 1 90.44 140 ALA A O 1
ATOM 1100 N N . ARG A 1 141 ? 9.875 -6.883 -16.219 1 91.38 141 ARG A N 1
ATOM 1101 C CA . ARG A 1 141 ? 8.656 -7.172 -15.484 1 91.38 141 ARG A CA 1
ATOM 1102 C C . ARG A 1 141 ? 7.578 -6.129 -15.766 1 91.38 141 ARG A C 1
ATOM 1104 O O . ARG A 1 141 ? 6.414 -6.477 -15.984 1 91.38 141 ARG A O 1
ATOM 1111 N N . ARG A 1 142 ? 7.984 -4.871 -15.727 1 91.12 142 ARG A N 1
ATOM 1112 C CA . ARG A 1 142 ? 7.055 -3.791 -16.062 1 91.12 142 ARG A CA 1
ATOM 1113 C C . ARG A 1 142 ? 6.543 -3.928 -17.484 1 91.12 142 ARG A C 1
ATOM 1115 O O . ARG A 1 142 ? 5.359 -3.709 -17.75 1 91.12 142 ARG A O 1
ATOM 1122 N N . GLY A 1 143 ? 7.461 -4.199 -18.391 1 89.81 143 GLY A N 1
ATOM 1123 C CA . GLY A 1 143 ? 7.09 -4.398 -19.781 1 89.81 143 GLY A CA 1
ATOM 1124 C C . GLY A 1 143 ? 6.102 -5.535 -19.969 1 89.81 143 GLY A C 1
ATOM 1125 O O . GLY A 1 143 ? 5.145 -5.41 -20.734 1 89.81 143 GLY A O 1
ATOM 1126 N N . PHE A 1 144 ? 6.305 -6.609 -19.25 1 88.19 144 PHE A N 1
ATOM 1127 C CA . PHE A 1 144 ? 5.414 -7.762 -19.297 1 88.19 144 PHE A CA 1
ATOM 1128 C C . PHE A 1 144 ? 3.996 -7.367 -18.906 1 88.19 144 PHE A C 1
ATOM 1130 O O . PHE A 1 144 ? 3.043 -7.633 -19.641 1 88.19 144 PHE A O 1
ATOM 1137 N N . LEU A 1 145 ? 3.816 -6.746 -17.797 1 91.62 145 LEU A N 1
ATOM 1138 C CA . LEU A 1 145 ? 2.508 -6.359 -17.281 1 91.62 145 LEU A CA 1
ATOM 1139 C C . LEU A 1 145 ? 1.829 -5.359 -18.219 1 91.62 145 LEU A C 1
ATOM 1141 O O . LEU A 1 145 ? 0.632 -5.477 -18.484 1 91.62 145 LEU A O 1
ATOM 1145 N N . ALA A 1 146 ? 2.605 -4.391 -18.656 1 91.75 146 ALA A N 1
ATOM 1146 C CA . ALA A 1 146 ? 2.055 -3.357 -19.531 1 91.75 146 ALA A CA 1
ATOM 1147 C C . ALA A 1 146 ? 1.594 -3.951 -20.859 1 91.75 146 ALA A C 1
ATOM 1149 O O . ALA A 1 146 ? 0.483 -3.674 -21.312 1 91.75 146 ALA A O 1
ATOM 1150 N N . ARG A 1 147 ? 2.385 -4.77 -21.438 1 88.38 147 ARG A N 1
ATOM 1151 C CA . ARG A 1 147 ? 2.148 -5.293 -22.766 1 88.38 147 ARG A CA 1
ATOM 1152 C C . ARG A 1 147 ? 1.009 -6.305 -22.766 1 88.38 147 ARG A C 1
ATOM 1154 O O . ARG A 1 147 ? 0.168 -6.305 -23.672 1 88.38 147 ARG A O 1
ATOM 1161 N N . TYR A 1 148 ? 0.988 -7.098 -21.719 1 88.38 148 TYR A N 1
ATOM 1162 C CA . TYR A 1 148 ? 0.108 -8.258 -21.812 1 88.38 148 TYR A CA 1
ATOM 1163 C C . TYR A 1 148 ? -1.126 -8.078 -20.922 1 88.38 148 TYR A C 1
ATOM 1165 O O . TYR A 1 148 ? -2.17 -8.68 -21.188 1 88.38 148 TYR A O 1
ATOM 1173 N N . TYR A 1 149 ? -1.045 -7.266 -19.938 1 91.25 149 TYR A N 1
ATOM 1174 C CA . TYR A 1 149 ? -2.178 -7.125 -19.031 1 91.25 149 TYR A CA 1
ATOM 1175 C C . TYR A 1 149 ? -2.658 -5.68 -18.969 1 91.25 149 TYR A C 1
ATOM 1177 O O . TYR A 1 149 ? -3.666 -5.375 -18.328 1 91.25 149 TYR A O 1
ATOM 1185 N N . GLY A 1 150 ? -1.909 -4.801 -19.578 1 91.12 150 GLY A N 1
ATOM 1186 C CA . GLY A 1 150 ? -2.293 -3.398 -19.594 1 91.12 150 GLY A CA 1
ATOM 1187 C C . GLY A 1 150 ? -2.16 -2.736 -18.234 1 91.12 150 GLY A C 1
ATOM 1188 O O . GLY A 1 150 ? -2.871 -1.776 -17.938 1 91.12 150 GLY A O 1
ATOM 1189 N N . VAL A 1 151 ? -1.36 -3.314 -17.391 1 89.62 151 VAL A N 1
ATOM 1190 C CA . VAL A 1 151 ? -1.156 -2.773 -16.047 1 89.62 151 VAL A CA 1
ATOM 1191 C C . VAL A 1 151 ? 0.11 -1.919 -16.031 1 89.62 151 VAL A C 1
ATOM 1193 O O . VAL A 1 151 ? 1.172 -2.359 -16.469 1 89.62 151 VAL A O 1
ATOM 1196 N N . ARG A 1 152 ? 0.018 -0.756 -15.461 1 85.5 152 ARG A N 1
ATOM 1197 C CA . ARG A 1 152 ? 1.175 0.121 -15.312 1 85.5 152 ARG A CA 1
ATOM 1198 C C . ARG A 1 152 ? 1.841 -0.083 -13.953 1 85.5 152 ARG A C 1
ATOM 1200 O O . ARG A 1 152 ? 1.176 -0.429 -12.977 1 85.5 152 ARG A O 1
ATOM 1207 N N . TRP A 1 153 ? 3.111 0.151 -14.023 1 78.06 153 TRP A N 1
ATOM 1208 C CA . TRP A 1 153 ? 3.934 -0.04 -12.828 1 78.06 153 TRP A CA 1
ATOM 1209 C C . TRP A 1 153 ? 3.4 0.784 -11.664 1 78.06 153 TRP A C 1
ATOM 1211 O O . TRP A 1 153 ? 3.479 0.358 -10.508 1 78.06 153 TRP A O 1
ATOM 1221 N N . GLU A 1 154 ? 2.834 1.923 -11.977 1 76.56 154 GLU A N 1
ATOM 1222 C CA . GLU A 1 154 ? 2.383 2.879 -10.969 1 76.56 154 GLU A CA 1
ATOM 1223 C C . GLU A 1 154 ? 0.978 2.539 -10.477 1 76.56 154 GLU A C 1
ATOM 1225 O O . GLU A 1 154 ? 0.497 3.121 -9.5 1 76.56 154 GLU A O 1
ATOM 1230 N N . ASP A 1 155 ? 0.363 1.551 -11.109 1 81.19 155 ASP A N 1
ATOM 1231 C CA . ASP A 1 155 ? -1.021 1.243 -10.766 1 81.19 155 ASP A CA 1
ATOM 1232 C C . ASP A 1 155 ? -1.109 0.564 -9.398 1 81.19 155 ASP A C 1
ATOM 1234 O O . ASP A 1 155 ? -0.445 -0.446 -9.156 1 81.19 155 ASP A O 1
ATOM 1238 N N . THR A 1 156 ? -1.965 1.139 -8.508 1 79.25 156 THR A N 1
ATOM 1239 C CA . THR A 1 156 ? -2.162 0.583 -7.172 1 79.25 156 THR A CA 1
ATOM 1240 C C . THR A 1 156 ? -3.508 -0.132 -7.078 1 79.25 156 THR A C 1
ATOM 1242 O O . THR A 1 156 ? -3.732 -0.923 -6.156 1 79.25 1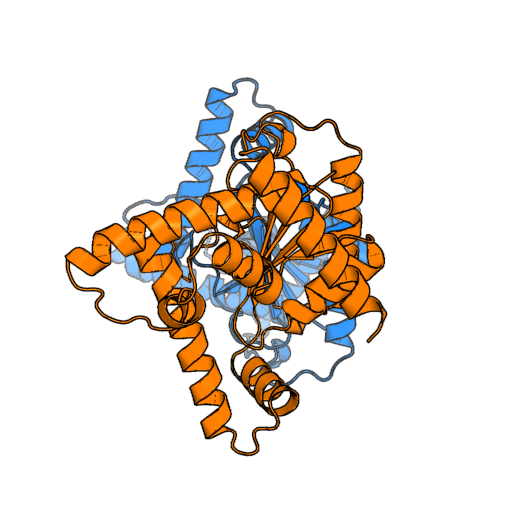56 THR A O 1
ATOM 1245 N N . VAL A 1 157 ? -4.301 0.083 -7.996 1 82.56 157 VAL A N 1
ATOM 1246 C CA . VAL A 1 157 ? -5.699 -0.32 -7.922 1 82.56 157 VAL A CA 1
ATOM 1247 C C . VAL A 1 157 ? -5.797 -1.841 -7.816 1 82.56 157 VAL A C 1
ATOM 1249 O O . VAL A 1 157 ? -6.621 -2.365 -7.062 1 82.56 157 VAL A O 1
ATOM 1252 N N . PRO A 1 158 ? -4.914 -2.518 -8.43 1 91.06 158 PRO A N 1
ATOM 1253 C CA . PRO A 1 158 ? -5.074 -3.973 -8.398 1 91.06 158 PRO A CA 1
ATOM 1254 C C . PRO A 1 158 ? -4.645 -4.586 -7.066 1 91.06 158 PRO A C 1
ATOM 1256 O O . PRO A 1 158 ? -4.898 -5.766 -6.816 1 91.06 158 PRO A O 1
ATOM 1259 N N . PHE A 1 159 ? -4.074 -3.771 -6.254 1 95.44 159 PHE A N 1
ATOM 1260 C CA . PHE A 1 159 ? -3.482 -4.34 -5.047 1 95.44 159 PHE A CA 1
ATOM 1261 C C . PHE A 1 159 ? -4.266 -3.918 -3.811 1 95.44 159 PHE A C 1
ATOM 1263 O O . PHE A 1 159 ? -4.754 -2.787 -3.732 1 95.44 159 PHE A O 1
ATOM 1270 N N . ASP A 1 160 ? -4.316 -4.844 -2.912 1 96.56 160 ASP A N 1
ATOM 1271 C CA . ASP A 1 160 ? -4.941 -4.559 -1.625 1 96.56 160 ASP A CA 1
ATOM 1272 C C . ASP A 1 160 ? -3.975 -3.826 -0.697 1 96.56 160 ASP A C 1
ATOM 1274 O O . ASP A 1 160 ? -4.398 -3.178 0.262 1 96.56 160 ASP A O 1
ATOM 1278 N N . MET A 1 161 ? -2.721 -4.027 -1.021 1 97.56 161 MET A N 1
ATOM 1279 C CA . MET A 1 161 ? -1.677 -3.326 -0.281 1 97.56 161 MET A CA 1
ATOM 1280 C C . MET A 1 161 ? -0.444 -3.107 -1.152 1 97.56 161 MET A C 1
ATOM 1282 O O . MET A 1 161 ? -0.037 -4.004 -1.896 1 97.56 161 MET A O 1
ATOM 1286 N N . VAL A 1 162 ? 0.083 -1.997 -1.154 1 97.06 162 VAL A N 1
ATOM 1287 C CA . VAL A 1 162 ? 1.427 -1.668 -1.617 1 97.06 162 VAL A CA 1
ATOM 1288 C C . VAL A 1 162 ? 2.285 -1.217 -0.437 1 97.06 162 VAL A C 1
ATOM 1290 O O . VAL A 1 162 ? 1.892 -0.324 0.318 1 97.06 162 VAL A O 1
ATOM 1293 N N . VAL A 1 163 ? 3.492 -1.818 -0.285 1 97.69 163 VAL A N 1
ATOM 1294 C CA . VAL A 1 163 ? 4.16 -1.547 0.985 1 97.69 163 VAL A CA 1
ATOM 1295 C C . VAL A 1 163 ? 5.672 -1.536 0.783 1 97.69 163 VAL A C 1
ATOM 1297 O O . VAL A 1 163 ? 6.215 -2.371 0.054 1 97.69 163 VAL A O 1
ATOM 1300 N N . ASN A 1 164 ? 6.316 -0.55 1.384 1 97 164 ASN A N 1
ATOM 1301 C CA . ASN A 1 164 ? 7.77 -0.451 1.474 1 97 164 ASN A CA 1
ATOM 1302 C C . ASN A 1 164 ? 8.32 -1.305 2.613 1 97 164 ASN A C 1
ATOM 1304 O O . ASN A 1 164 ? 8.281 -0.897 3.775 1 97 164 ASN A O 1
ATOM 1308 N N . VAL A 1 165 ? 8.922 -2.377 2.303 1 97 165 VAL A N 1
ATOM 1309 C CA . VAL A 1 165 ? 9.344 -3.35 3.309 1 97 165 VAL A CA 1
ATOM 1310 C C . VAL A 1 165 ? 10.531 -2.803 4.094 1 97 165 VAL A C 1
ATOM 1312 O O . VAL A 1 165 ? 10.773 -3.209 5.23 1 97 165 VAL A O 1
ATOM 1315 N N . ASP A 1 166 ? 11.297 -1.935 3.463 1 95.44 166 ASP A N 1
ATOM 1316 C CA . ASP A 1 166 ? 12.43 -1.343 4.16 1 95.44 166 ASP A CA 1
ATOM 1317 C C . ASP A 1 166 ? 11.977 -0.532 5.371 1 95.44 166 ASP A C 1
ATOM 1319 O O . ASP A 1 166 ? 12.695 -0.442 6.371 1 95.44 166 ASP A O 1
ATOM 1323 N N . ILE A 1 167 ? 10.812 -0.003 5.336 1 95.5 167 ILE A N 1
ATOM 1324 C CA . ILE A 1 167 ? 10.281 0.85 6.391 1 95.5 167 ILE A CA 1
ATOM 1325 C C . ILE A 1 167 ? 9.555 -0.005 7.43 1 95.5 167 ILE A C 1
ATOM 1327 O O . ILE A 1 167 ? 9.766 0.16 8.633 1 95.5 167 ILE A O 1
ATOM 1331 N N . PHE A 1 168 ? 8.773 -0.972 6.961 1 97.38 168 PHE A N 1
ATOM 1332 C CA . PHE A 1 168 ? 7.832 -1.639 7.859 1 97.38 168 PHE A CA 1
ATOM 1333 C C . PHE A 1 168 ? 8.398 -2.969 8.344 1 97.38 168 PHE A C 1
ATOM 1335 O O . PHE A 1 168 ? 7.93 -3.52 9.344 1 97.38 168 PHE A O 1
ATOM 1342 N N . GLY A 1 169 ? 9.352 -3.533 7.59 1 96.94 169 GLY A N 1
ATOM 1343 C CA . GLY A 1 169 ? 10.031 -4.738 8.039 1 96.94 169 GLY A CA 1
ATOM 1344 C C . GLY A 1 169 ? 9.336 -6.012 7.602 1 96.94 169 GLY A C 1
ATOM 1345 O O . GLY A 1 169 ? 8.109 -6.066 7.539 1 96.94 169 GLY A O 1
ATOM 1346 N N . ILE A 1 170 ? 10.086 -7.055 7.453 1 97.75 170 ILE A N 1
ATOM 1347 C CA . ILE A 1 170 ? 9.609 -8.344 6.957 1 97.75 170 ILE A CA 1
ATOM 1348 C C . ILE A 1 170 ? 8.766 -9.031 8.031 1 97.75 170 ILE A C 1
ATOM 1350 O O . ILE A 1 170 ? 7.645 -9.469 7.762 1 97.75 170 ILE A O 1
ATOM 1354 N N . ASP A 1 171 ? 9.258 -9.07 9.203 1 97.88 171 ASP A N 1
ATOM 1355 C CA . ASP A 1 171 ? 8.617 -9.875 10.242 1 97.88 171 ASP A CA 1
ATOM 1356 C C . ASP A 1 171 ? 7.258 -9.289 10.625 1 97.88 171 ASP A C 1
ATOM 1358 O O . ASP A 1 171 ? 6.25 -9.992 10.617 1 97.88 171 ASP A O 1
ATOM 1362 N N . PRO A 1 172 ? 7.211 -7.969 10.93 1 98.06 172 PRO A N 1
ATOM 1363 C CA . PRO A 1 172 ? 5.895 -7.414 11.258 1 98.06 172 PRO A CA 1
ATOM 1364 C C . PRO A 1 172 ? 4.898 -7.551 10.109 1 98.06 172 PRO A C 1
ATOM 1366 O O . PRO A 1 172 ? 3.723 -7.844 10.336 1 98.06 172 PRO A O 1
ATOM 1369 N N . LEU A 1 173 ? 5.363 -7.363 8.906 1 98.56 173 LEU A N 1
ATOM 1370 C CA . LEU A 1 173 ? 4.484 -7.492 7.75 1 98.56 173 LEU A CA 1
ATOM 1371 C C . LEU A 1 173 ? 4.012 -8.938 7.582 1 98.56 173 LEU A C 1
ATOM 1373 O O . LEU A 1 173 ? 2.85 -9.18 7.254 1 98.56 173 LEU A O 1
ATOM 1377 N N . ALA A 1 174 ? 4.93 -9.875 7.773 1 98.5 174 ALA A N 1
ATOM 1378 C CA . ALA A 1 174 ? 4.566 -11.289 7.668 1 98.5 174 ALA A CA 1
ATOM 1379 C C . ALA A 1 174 ? 3.492 -11.656 8.688 1 98.5 174 ALA A C 1
ATOM 1381 O O . ALA A 1 174 ? 2.562 -12.406 8.375 1 98.5 174 ALA A O 1
ATOM 1382 N N . HIS A 1 175 ? 3.629 -11.148 9.859 1 98.19 175 HIS A N 1
ATOM 1383 C CA . HIS A 1 175 ? 2.627 -11.414 10.891 1 98.19 175 HIS A CA 1
ATOM 1384 C C . HIS A 1 175 ? 1.28 -10.805 10.516 1 98.19 175 HIS A C 1
ATOM 1386 O O . HIS A 1 175 ? 0.235 -11.43 10.719 1 98.19 175 HIS A O 1
ATOM 1392 N N . LEU A 1 176 ? 1.318 -9.586 10.023 1 98.25 176 LEU A N 1
ATOM 1393 C CA . LEU A 1 176 ? 0.087 -8.945 9.57 1 98.25 176 LEU A CA 1
ATOM 1394 C C . LEU A 1 176 ? -0.597 -9.789 8.5 1 98.25 176 LEU A C 1
ATOM 1396 O O . LEU A 1 176 ? -1.808 -10.008 8.562 1 98.25 176 LEU A O 1
ATOM 1400 N N . LEU A 1 177 ? 0.195 -10.211 7.512 1 97.94 177 LEU A N 1
ATOM 1401 C CA . LEU A 1 177 ? -0.349 -11.008 6.418 1 97.94 177 LEU A CA 1
ATOM 1402 C C . LEU A 1 177 ? -0.891 -12.336 6.934 1 97.94 177 LEU A C 1
ATOM 1404 O O . LEU A 1 177 ? -1.986 -12.758 6.555 1 97.94 177 LEU A O 1
ATOM 1408 N N . ALA A 1 178 ? -0.129 -12.984 7.809 1 97.31 178 ALA A N 1
ATOM 1409 C CA . ALA A 1 178 ? -0.547 -14.266 8.367 1 97.31 178 ALA A CA 1
ATOM 1410 C C . ALA A 1 178 ? -1.865 -14.133 9.125 1 97.31 178 ALA A C 1
ATOM 1412 O O . ALA A 1 178 ? -2.773 -14.945 8.961 1 97.31 178 ALA A O 1
ATOM 1413 N N . ASP A 1 179 ? -1.944 -13.094 9.953 1 96 179 ASP A N 1
ATOM 1414 C CA . ASP A 1 179 ? -3.164 -12.844 10.719 1 96 179 ASP A CA 1
ATOM 1415 C C . ASP A 1 179 ? -4.348 -12.586 9.789 1 96 179 ASP A C 1
ATOM 1417 O O . ASP A 1 179 ? -5.461 -13.055 10.047 1 96 179 ASP A O 1
ATOM 1421 N N . THR A 1 180 ? -4.117 -11.812 8.758 1 96.44 180 THR A N 1
ATOM 1422 C CA . THR A 1 180 ? -5.168 -11.477 7.809 1 96.44 180 THR A CA 1
ATOM 1423 C C . THR A 1 180 ? -5.66 -12.727 7.078 1 96.44 180 THR A C 1
ATOM 1425 O O . THR A 1 180 ? -6.867 -12.922 6.914 1 96.44 180 THR A O 1
ATOM 1428 N N . LEU A 1 181 ? -4.734 -13.539 6.648 1 94.75 181 LEU A N 1
ATOM 1429 C CA . LEU A 1 181 ? -5.078 -14.773 5.953 1 94.75 181 LEU A CA 1
ATOM 1430 C C . LEU A 1 181 ? -5.879 -15.703 6.859 1 94.75 181 LEU A C 1
ATOM 1432 O O . LEU A 1 181 ? -6.828 -16.344 6.41 1 94.75 181 LEU A O 1
ATOM 1436 N N . ASP A 1 182 ? -5.527 -15.742 8.117 1 92 182 ASP A N 1
ATOM 1437 C CA . ASP A 1 182 ? -6.23 -16.562 9.094 1 92 182 ASP A CA 1
ATOM 1438 C C . ASP A 1 182 ? -7.668 -16.094 9.281 1 92 182 ASP A C 1
ATOM 1440 O O . ASP A 1 182 ? -8.586 -16.891 9.406 1 92 182 ASP A O 1
ATOM 1444 N N . GLN A 1 183 ? -7.805 -14.773 9.336 1 89.38 183 GLN A N 1
ATOM 1445 C CA . GLN A 1 183 ? -9.133 -14.195 9.523 1 89.38 183 GLN A CA 1
ATOM 1446 C C . GLN A 1 183 ? -10.023 -14.453 8.32 1 89.38 183 GLN A C 1
ATOM 1448 O O . GLN A 1 183 ? -11.227 -14.672 8.469 1 89.38 183 GLN A O 1
ATOM 1453 N N . LEU A 1 184 ? -9.477 -14.367 7.133 1 85 184 LEU A N 1
ATOM 1454 C CA . LEU A 1 184 ? -10.242 -14.609 5.918 1 85 184 LEU A CA 1
ATOM 1455 C C . LEU A 1 184 ? -10.711 -16.062 5.848 1 85 184 LEU A C 1
ATOM 1457 O O . LEU A 1 184 ? -11.805 -16.344 5.355 1 85 184 LEU A O 1
ATOM 1461 N N . MET A 1 185 ? -9.906 -16.891 6.297 1 76.88 185 MET A N 1
ATOM 1462 C CA . MET A 1 185 ? -10.25 -18.297 6.324 1 76.88 185 MET A CA 1
ATOM 1463 C C . MET A 1 185 ? -11.453 -18.547 7.227 1 76.88 185 MET A C 1
ATOM 1465 O O . MET A 1 185 ? -12.242 -19.469 6.984 1 76.88 185 MET A O 1
ATOM 1469 N N . SER A 1 186 ? -11.562 -17.688 8.211 1 75.75 186 SER A N 1
ATOM 1470 C CA . SER A 1 186 ? -12.602 -17.875 9.211 1 75.75 186 SER A CA 1
ATOM 1471 C C . SER A 1 186 ? -13.906 -17.203 8.797 1 75.75 186 SER A C 1
ATOM 1473 O O . SER A 1 186 ? -14.977 -17.547 9.289 1 75.75 186 SER A O 1
ATOM 1475 N N . LYS A 1 187 ? -13.766 -16.266 7.965 1 73.5 187 LYS A N 1
ATOM 1476 C CA . LYS A 1 187 ? -14.945 -15.531 7.523 1 73.5 187 LYS A CA 1
ATOM 1477 C C . LYS A 1 187 ? -15.633 -16.234 6.359 1 73.5 187 LYS A C 1
ATOM 1479 O O . LYS A 1 187 ? -15 -17.016 5.641 1 73.5 187 LYS A O 1
ATOM 1484 N N . GLN A 1 188 ? -16.938 -16.016 6.383 1 68.31 188 GLN A N 1
ATOM 1485 C CA . GLN A 1 188 ? -17.656 -16.531 5.223 1 68.31 188 GLN A CA 1
ATOM 1486 C C . GLN A 1 188 ? -17.188 -15.852 3.939 1 68.31 188 GLN A C 1
ATOM 1488 O O . GLN A 1 188 ? -17.078 -14.625 3.885 1 68.31 188 GLN A O 1
ATOM 1493 N N . VAL A 1 189 ? -16.828 -16.75 3.059 1 71.38 189 VAL A N 1
ATOM 1494 C CA . VAL A 1 189 ? -16.344 -16.234 1.784 1 71.38 189 VAL A CA 1
ATOM 1495 C C . VAL A 1 189 ? -17.531 -15.945 0.862 1 71.38 189 VAL A C 1
ATOM 1497 O O . VAL A 1 189 ? -18.391 -16.812 0.665 1 71.38 189 VAL A O 1
ATOM 1500 N N . ASN A 1 190 ? -17.625 -14.617 0.543 1 77.69 190 ASN A N 1
ATOM 1501 C CA . ASN A 1 190 ? -18.656 -14.25 -0.42 1 77.69 190 ASN A CA 1
ATOM 1502 C C . ASN A 1 190 ? -18.203 -14.516 -1.854 1 77.69 190 ASN A C 1
ATOM 1504 O O . ASN A 1 190 ? -17.078 -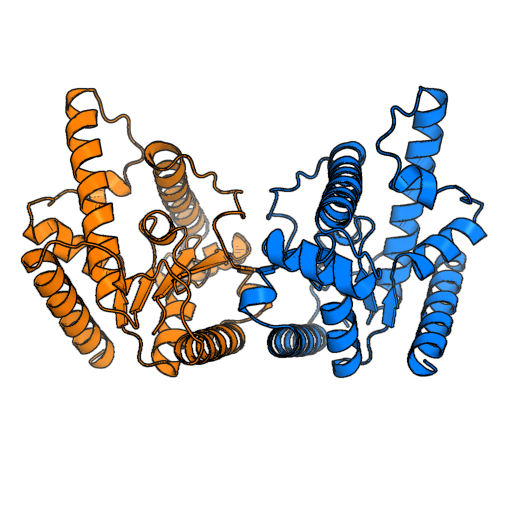14.18 -2.227 1 77.69 190 ASN A O 1
ATOM 1508 N N . PRO A 1 191 ? -19.078 -15.188 -2.537 1 81.88 191 PRO A N 1
ATOM 1509 C CA . PRO A 1 191 ? -18.672 -15.406 -3.93 1 81.88 191 PRO A CA 1
ATOM 1510 C C . PRO A 1 191 ? -18.438 -14.094 -4.684 1 81.88 191 PRO A C 1
ATOM 1512 O O . PRO A 1 191 ? -19.016 -13.062 -4.328 1 81.88 191 PRO A O 1
ATOM 1515 N N . PRO A 1 192 ? -17.438 -14.242 -5.645 1 90.69 192 PRO A N 1
ATOM 1516 C CA . PRO A 1 192 ? -16.688 -15.398 -6.137 1 90.69 192 PRO A CA 1
ATOM 1517 C C . PRO A 1 192 ? -15.453 -15.695 -5.301 1 90.69 192 PRO A C 1
ATOM 1519 O O . PRO A 1 192 ? -14.758 -14.773 -4.863 1 90.69 192 PRO A O 1
ATOM 1522 N N . SER A 1 193 ? -15.234 -16.906 -5.094 1 91.75 193 SER A N 1
ATOM 1523 C CA . SER A 1 193 ? -14.062 -17.438 -4.406 1 91.75 193 SER A CA 1
ATOM 1524 C C . SER A 1 193 ? -13.164 -18.219 -5.367 1 91.75 193 SER A C 1
ATOM 1526 O O . SER A 1 193 ? -13.609 -18.641 -6.438 1 91.75 193 SER A O 1
ATOM 1528 N N . VAL A 1 194 ? -11.93 -18.344 -5.055 1 92.69 194 VAL A N 1
ATOM 1529 C CA . VAL A 1 194 ? -11.008 -19.094 -5.906 1 92.69 194 VAL A CA 1
ATOM 1530 C C . VAL A 1 194 ? -11.484 -20.531 -6.043 1 92.69 194 VAL A C 1
ATOM 1532 O O . VAL A 1 194 ? -11.141 -21.219 -7.008 1 92.69 194 VAL A O 1
ATOM 1535 N N . GLN A 1 195 ? -12.289 -20.938 -5.137 1 90.62 195 GLN A N 1
ATOM 1536 C CA . GLN A 1 195 ? -12.836 -22.297 -5.195 1 90.62 195 GLN A CA 1
ATOM 1537 C C . GLN A 1 195 ? -13.898 -22.406 -6.289 1 90.62 195 GLN A C 1
ATOM 1539 O O . GLN A 1 195 ? -14.266 -23.516 -6.684 1 90.62 195 GLN A O 1
ATOM 1544 N N . ASP A 1 196 ? -14.336 -21.312 -6.754 1 92.12 196 ASP A N 1
ATOM 1545 C CA . ASP A 1 196 ? -15.359 -21.281 -7.793 1 92.12 196 ASP A CA 1
ATOM 1546 C C . ASP A 1 196 ? -14.734 -21.328 -9.188 1 92.12 196 ASP A C 1
ATOM 1548 O O . ASP A 1 196 ? -15.445 -21.438 -10.188 1 92.12 196 ASP A O 1
ATOM 1552 N N . ILE A 1 197 ? -13.445 -21.328 -9.211 1 93.81 197 ILE A N 1
ATOM 1553 C CA . ILE A 1 197 ? -12.75 -21.312 -10.492 1 93.81 197 ILE A CA 1
ATOM 1554 C C . ILE A 1 197 ? -12.867 -22.672 -11.172 1 93.81 197 ILE A C 1
ATOM 1556 O O . ILE A 1 197 ? -12.609 -23.703 -10.547 1 93.81 197 ILE A O 1
ATOM 1560 N N . SER A 1 198 ? -13.328 -22.641 -12.406 1 94.06 198 SER A N 1
ATOM 1561 C CA . SER A 1 198 ? -13.305 -23.859 -13.219 1 94.06 198 SER A CA 1
ATOM 1562 C C . SER A 1 198 ? -11.922 -24.109 -13.805 1 94.06 198 SER A C 1
ATOM 1564 O O . SER A 1 198 ? -11.398 -23.266 -14.547 1 94.06 198 SER A O 1
ATOM 1566 N N . VAL A 1 199 ? -11.344 -25.25 -13.414 1 94.69 199 VAL A N 1
ATOM 1567 C CA . VAL A 1 199 ? -10 -25.562 -13.875 1 94.69 199 VAL A CA 1
ATOM 1568 C C . VAL A 1 199 ? -9.969 -27 -14.414 1 94.69 199 VAL A C 1
ATOM 1570 O O . VAL A 1 199 ? -10.711 -27.859 -13.945 1 94.69 199 VAL A O 1
ATOM 1573 N N . ASP A 1 200 ? -9.195 -27.219 -15.438 1 95 200 ASP A N 1
ATOM 1574 C CA . ASP A 1 200 ? -8.945 -28.562 -15.938 1 95 200 ASP A CA 1
ATOM 1575 C C . ASP A 1 200 ? -8.445 -29.484 -14.828 1 95 200 ASP A C 1
ATOM 1577 O O . ASP A 1 200 ? -7.465 -29.156 -14.148 1 95 200 ASP A O 1
ATOM 1581 N N . PRO A 1 201 ? -9.086 -30.656 -14.664 1 95.19 201 PRO A N 1
ATOM 1582 C CA . PRO A 1 201 ? -8.734 -31.531 -13.539 1 95.19 201 PRO A CA 1
ATOM 1583 C C . PRO A 1 201 ? -7.293 -32.031 -13.625 1 95.19 201 PRO A C 1
ATOM 1585 O O . PRO A 1 201 ? -6.641 -32.219 -12.594 1 95.19 201 PRO A O 1
ATOM 1588 N N . ILE A 1 202 ? -6.836 -32.25 -14.789 1 95.62 202 ILE A N 1
ATOM 1589 C CA . ILE A 1 202 ? -5.469 -32.719 -14.953 1 95.62 202 ILE A CA 1
ATOM 1590 C C . ILE A 1 202 ? -4.48 -31.641 -14.57 1 95.62 202 ILE A C 1
ATOM 1592 O O . ILE A 1 202 ? -3.494 -31.891 -13.875 1 95.62 202 ILE A O 1
ATOM 1596 N N . LEU A 1 203 ? -4.727 -30.453 -14.961 1 95.38 203 LEU A N 1
ATOM 1597 C CA . LEU A 1 203 ? -3.889 -29.312 -14.609 1 95.38 203 LEU A CA 1
ATOM 1598 C C . LEU A 1 203 ? -3.879 -29.078 -13.102 1 95.38 203 LEU A C 1
ATOM 1600 O O . LEU A 1 203 ? -2.836 -28.766 -12.523 1 95.38 203 LEU A O 1
ATOM 1604 N N . LEU A 1 204 ? -5.039 -29.219 -12.5 1 95.5 204 LEU A N 1
ATOM 1605 C CA . LEU A 1 204 ? -5.133 -29.062 -11.055 1 95.5 204 LEU A CA 1
ATOM 1606 C C . LEU A 1 204 ? -4.266 -30.078 -10.328 1 95.5 204 LEU A C 1
ATOM 1608 O O . LEU A 1 204 ? -3.562 -29.734 -9.375 1 95.5 204 LEU A O 1
ATOM 1612 N N . GLU A 1 205 ? -4.301 -31.25 -10.812 1 95.12 205 GLU A N 1
ATOM 1613 C CA . GLU A 1 205 ? -3.494 -32.312 -10.211 1 95.12 205 GLU A CA 1
ATOM 1614 C C . GLU A 1 205 ? -2.004 -32.031 -10.367 1 95.12 205 GLU A C 1
ATOM 1616 O O . GLU A 1 205 ? -1.227 -32.25 -9.43 1 95.12 205 GLU A O 1
ATOM 1621 N N . VAL A 1 206 ? -1.635 -31.578 -11.539 1 93.88 206 VAL A N 1
ATOM 1622 C CA . VAL A 1 206 ? -0.237 -31.266 -11.797 1 93.88 206 VAL A CA 1
ATOM 1623 C C . VAL A 1 206 ? 0.21 -30.125 -10.883 1 93.88 206 VAL A C 1
ATOM 1625 O O . VAL A 1 206 ? 1.306 -30.172 -10.32 1 93.88 206 VAL A O 1
ATOM 1628 N N . ALA A 1 207 ? -0.601 -29.109 -10.734 1 94.19 207 ALA A N 1
ATOM 1629 C CA . ALA A 1 207 ? -0.293 -27.969 -9.875 1 94.19 207 ALA A CA 1
ATOM 1630 C C . ALA A 1 207 ? -0.107 -28.406 -8.422 1 94.19 207 ALA A C 1
ATOM 1632 O O . ALA A 1 207 ? 0.843 -27.984 -7.758 1 94.19 207 ALA A O 1
ATOM 1633 N N . GLN A 1 208 ? -1.013 -29.281 -7.957 1 93.25 208 GLN A N 1
ATOM 1634 C CA . GLN A 1 208 ? -0.954 -29.766 -6.586 1 93.25 208 GLN A CA 1
ATOM 1635 C C . GLN A 1 208 ? 0.334 -30.547 -6.336 1 93.25 208 GLN A C 1
ATOM 1637 O O . GLN A 1 208 ? 0.988 -30.375 -5.309 1 93.25 208 GLN A O 1
ATOM 1642 N N . LYS A 1 209 ? 0.624 -31.344 -7.309 1 92.44 209 LYS A N 1
ATOM 1643 C CA . LYS A 1 209 ? 1.832 -32.156 -7.207 1 92.44 209 LYS A CA 1
ATOM 1644 C C . LYS A 1 209 ? 3.082 -31.281 -7.191 1 92.44 209 LYS A C 1
ATOM 1646 O O . LYS A 1 209 ? 3.982 -31.484 -6.375 1 92.44 209 LYS A O 1
ATOM 1651 N N . GLN A 1 210 ? 3.137 -30.344 -8.047 1 92.06 210 GLN A N 1
ATOM 1652 C CA . GLN A 1 210 ? 4.312 -29.484 -8.164 1 92.06 210 GLN A CA 1
ATOM 1653 C C . GLN A 1 210 ? 4.48 -28.609 -6.918 1 92.06 210 GLN A C 1
ATOM 1655 O O . GLN A 1 210 ? 5.602 -28.375 -6.469 1 92.06 210 GLN A O 1
ATOM 1660 N N . LEU A 1 211 ? 3.396 -28.109 -6.406 1 91.5 211 LEU A N 1
ATOM 1661 C CA . LEU A 1 211 ? 3.438 -27.297 -5.191 1 91.5 211 LEU A CA 1
ATOM 1662 C C . LEU A 1 211 ? 3.967 -28.109 -4.016 1 91.5 211 LEU A C 1
ATOM 1664 O O . LEU A 1 211 ? 4.801 -27.625 -3.248 1 91.5 211 LEU A O 1
ATOM 1668 N N . ALA A 1 212 ? 3.494 -29.312 -3.91 1 87.81 212 ALA A N 1
ATOM 1669 C CA . ALA A 1 212 ? 3.885 -30.188 -2.803 1 87.81 212 ALA A CA 1
ATOM 1670 C C . ALA A 1 212 ? 5.363 -30.547 -2.889 1 87.81 212 ALA A C 1
ATOM 1672 O O . ALA A 1 212 ? 6.059 -30.578 -1.871 1 87.81 212 ALA A O 1
ATOM 1673 N N . GLU A 1 213 ? 5.801 -30.797 -4.043 1 84.81 213 GLU A N 1
ATOM 1674 C CA . GLU A 1 213 ? 7.191 -31.188 -4.258 1 84.81 213 GLU A CA 1
ATOM 1675 C C . GLU A 1 213 ? 8.141 -30.031 -3.955 1 84.81 213 GLU A C 1
ATOM 1677 O O . GLU A 1 213 ? 9.219 -30.234 -3.387 1 84.81 213 GLU A O 1
ATOM 1682 N N . HIS A 1 214 ? 7.73 -28.938 -4.371 1 81.56 214 HIS A N 1
ATOM 1683 C CA . HIS A 1 214 ? 8.555 -27.75 -4.148 1 81.56 214 HIS A CA 1
ATOM 1684 C C . HIS A 1 214 ? 8.641 -27.406 -2.662 1 81.56 214 HIS A C 1
ATOM 1686 O O . HIS A 1 214 ? 9.703 -27.031 -2.172 1 81.56 214 HIS A O 1
ATOM 1692 N N . TYR A 1 215 ? 7.594 -27.484 -2.01 1 78.69 215 TYR A N 1
ATOM 1693 C CA . TYR A 1 215 ? 7.543 -27.25 -0.573 1 78.69 215 TYR A CA 1
ATOM 1694 C C . TYR A 1 215 ? 8.477 -28.188 0.176 1 78.69 215 TYR A C 1
ATOM 1696 O O . TYR A 1 215 ? 9.18 -27.766 1.098 1 78.69 215 TYR A O 1
ATOM 1704 N N . GLU A 1 216 ? 8.445 -29.406 -0.244 1 72.56 216 GLU A N 1
ATOM 1705 C CA . GLU A 1 216 ? 9.305 -30.406 0.385 1 72.56 216 GLU A CA 1
ATOM 1706 C C . GLU A 1 216 ? 10.781 -30.094 0.158 1 72.56 216 GLU A C 1
ATOM 1708 O O . GLU A 1 216 ? 11.602 -30.266 1.064 1 72.56 216 GLU A O 1
ATOM 1713 N N . ILE A 1 217 ? 11.078 -29.516 -0.908 1 69.44 217 ILE A N 1
ATOM 1714 C CA . ILE A 1 217 ? 12.453 -29.188 -1.261 1 69.44 217 ILE A CA 1
ATOM 1715 C C . ILE A 1 217 ? 12.922 -27.984 -0.443 1 69.44 217 ILE A C 1
ATOM 1717 O O . ILE A 1 217 ? 14.055 -27.953 0.043 1 69.44 217 ILE A O 1
ATOM 1721 N N . GLU A 1 218 ? 12.07 -27.078 -0.278 1 67.69 218 GLU A N 1
ATOM 1722 C CA . GLU A 1 218 ? 12.414 -25.859 0.458 1 67.69 218 GLU A CA 1
ATOM 1723 C C . GLU A 1 218 ? 12.602 -26.156 1.944 1 67.69 218 GLU A C 1
ATOM 1725 O O . GLU A 1 218 ? 13.43 -25.531 2.604 1 67.69 218 GLU A O 1
ATOM 1730 N N . GLN A 1 219 ? 11.789 -27.094 2.416 1 66.56 219 GLN A N 1
ATOM 1731 C CA . GLN A 1 219 ? 11.914 -27.469 3.818 1 66.56 219 GLN A CA 1
ATOM 1732 C C . GLN A 1 219 ? 13.227 -28.219 4.07 1 66.56 219 GLN A C 1
ATOM 1734 O O . GLN A 1 219 ? 13.773 -28.156 5.172 1 66.56 219 GLN A O 1
ATOM 1739 N N . ASP A 1 220 ? 13.633 -28.875 3.043 1 57.06 220 ASP A N 1
ATOM 1740 C CA . ASP A 1 220 ? 14.836 -29.703 3.148 1 57.06 220 ASP A CA 1
ATOM 1741 C C . ASP A 1 220 ? 16.094 -28.844 3.014 1 57.06 220 ASP A C 1
ATOM 1743 O O . ASP A 1 220 ? 17.203 -29.328 3.283 1 57.06 220 ASP A O 1
ATOM 1747 N N . LEU A 1 221 ? 15.883 -27.688 2.549 1 53.06 221 LEU A N 1
ATOM 1748 C CA . LEU A 1 221 ? 17.031 -26.797 2.42 1 53.06 221 LEU A CA 1
ATOM 1749 C C . LEU A 1 221 ? 17.172 -25.922 3.652 1 53.06 221 LEU A C 1
ATOM 1751 O O . LEU A 1 221 ? 18.297 -25.641 4.098 1 53.06 221 LEU A O 1
ATOM 1755 N N . MET B 1 1 ? 11.906 10.188 16.781 1 68.06 1 MET B N 1
ATOM 1756 C CA . MET B 1 1 ? 10.594 10.812 16.688 1 68.06 1 MET B CA 1
ATOM 1757 C C . MET B 1 1 ? 10.133 10.906 15.242 1 68.06 1 MET B C 1
ATOM 1759 O O . MET B 1 1 ? 10.93 11.188 14.352 1 68.06 1 MET B O 1
ATOM 1763 N N . ALA B 1 2 ? 8.961 10.359 14.789 1 90.62 2 ALA B N 1
ATOM 1764 C CA . ALA B 1 2 ? 8.578 10.289 13.375 1 90.62 2 ALA B CA 1
ATOM 1765 C C . ALA B 1 2 ? 7.195 10.891 13.156 1 90.62 2 ALA B C 1
ATOM 1767 O O . ALA B 1 2 ? 6.477 11.172 14.117 1 90.62 2 ALA B O 1
ATOM 1768 N N . VAL B 1 3 ? 6.98 11.406 12.055 1 96.06 3 VAL B N 1
ATOM 1769 C CA . VAL B 1 3 ? 5.691 11.945 11.633 1 96.06 3 VAL B CA 1
ATOM 1770 C C . VAL B 1 3 ? 4.996 10.953 10.695 1 96.06 3 VAL B C 1
ATOM 1772 O O . VAL B 1 3 ? 5.641 10.344 9.844 1 96.06 3 VAL B O 1
ATOM 1775 N N . LEU B 1 4 ? 3.76 10.758 10.961 1 98.12 4 LEU B N 1
ATOM 1776 C CA . LEU B 1 4 ? 2.932 9.922 10.102 1 98.12 4 LEU B CA 1
ATOM 1777 C C . LEU B 1 4 ? 1.912 10.766 9.336 1 98.12 4 LEU B C 1
ATOM 1779 O O . LEU B 1 4 ? 1.204 11.578 9.938 1 98.12 4 LEU B O 1
ATOM 1783 N N . THR B 1 5 ? 1.91 10.703 8.047 1 98.38 5 THR B N 1
ATOM 1784 C CA . THR B 1 5 ? 0.838 11.32 7.277 1 98.38 5 THR B CA 1
ATOM 1785 C C . THR B 1 5 ? -0.133 10.266 6.754 1 98.38 5 THR B C 1
ATOM 1787 O O . THR B 1 5 ? 0.28 9.164 6.379 1 98.38 5 THR B O 1
ATOM 1790 N N . ILE B 1 6 ? -1.411 10.57 6.75 1 98.12 6 ILE B N 1
ATOM 1791 C CA . ILE B 1 6 ? -2.434 9.656 6.262 1 98.12 6 ILE B CA 1
ATOM 1792 C C . ILE B 1 6 ? -3.287 10.344 5.199 1 98.12 6 ILE B C 1
ATOM 1794 O O . ILE B 1 6 ? -3.973 11.328 5.488 1 98.12 6 ILE B O 1
ATOM 1798 N N . SER B 1 7 ? -3.15 9.898 4.004 1 96.5 7 SER B N 1
ATOM 1799 C CA . SER B 1 7 ? -4.105 10.172 2.938 1 96.5 7 SER B CA 1
ATOM 1800 C C . SER B 1 7 ? -5.195 9.102 2.885 1 96.5 7 SER B C 1
ATOM 1802 O O . SER B 1 7 ? -4.938 7.926 3.139 1 96.5 7 SER B O 1
ATOM 1804 N N . ARG B 1 8 ? -6.438 9.555 2.562 1 96.38 8 ARG B N 1
ATOM 1805 C CA . ARG B 1 8 ? -7.496 8.555 2.646 1 96.38 8 ARG B CA 1
ATOM 1806 C C . ARG B 1 8 ? -8.625 8.875 1.679 1 96.38 8 ARG B C 1
ATOM 1808 O O . ARG B 1 8 ? -8.922 10.039 1.418 1 96.38 8 ARG B O 1
ATOM 1815 N N . ASP B 1 9 ? -9.258 7.844 1.165 1 95.5 9 ASP B N 1
ATOM 1816 C CA . ASP B 1 9 ? -10.555 7.98 0.509 1 95.5 9 ASP B CA 1
ATOM 1817 C C . ASP B 1 9 ? -11.656 8.266 1.526 1 95.5 9 ASP B C 1
ATOM 1819 O O . ASP B 1 9 ? -11.586 7.816 2.672 1 95.5 9 ASP B O 1
ATOM 1823 N N . ILE B 1 10 ? -12.578 9.031 1.051 1 96 10 ILE B N 1
ATOM 1824 C CA . ILE B 1 10 ? -13.719 9.312 1.924 1 96 10 ILE B CA 1
ATOM 1825 C C . ILE B 1 10 ? -14.391 8 2.322 1 96 10 ILE B C 1
ATOM 1827 O O . ILE B 1 10 ? -14.695 7.164 1.468 1 96 10 ILE B O 1
ATOM 1831 N N . GLY B 1 11 ? -14.594 7.832 3.617 1 96.81 11 GLY B N 1
ATOM 1832 C CA . GLY B 1 11 ? -15.281 6.656 4.121 1 96.81 11 GLY B CA 1
ATOM 1833 C C . GLY B 1 11 ? -14.383 5.438 4.223 1 96.81 11 GLY B C 1
ATOM 1834 O O . GLY B 1 11 ? -14.859 4.332 4.496 1 96.81 11 GLY B O 1
ATOM 1835 N N . SER B 1 12 ? -13.07 5.547 4.062 1 97.38 12 SER B N 1
ATOM 1836 C CA . SER B 1 12 ? -12.172 4.398 3.992 1 97.38 12 SER B CA 1
ATOM 1837 C C . SER B 1 12 ? -11.789 3.908 5.387 1 97.38 12 SER B C 1
ATOM 1839 O O . SER B 1 12 ? -11.273 2.801 5.539 1 97.38 12 SER B O 1
ATOM 1841 N N . GLY B 1 13 ? -11.977 4.758 6.445 1 96.81 13 GLY B N 1
ATOM 1842 C CA . GLY B 1 13 ? -11.555 4.402 7.793 1 96.81 13 GLY B CA 1
ATOM 1843 C C . GLY B 1 13 ? -10.227 5.016 8.188 1 96.81 13 GLY B C 1
ATOM 1844 O O . GLY B 1 13 ? -9.656 4.668 9.219 1 96.81 13 GLY B O 1
ATOM 1845 N N . GLY B 1 14 ? -9.758 5.898 7.379 1 96.94 14 GLY B N 1
ATOM 1846 C CA . GLY B 1 14 ? -8.477 6.527 7.637 1 96.94 14 GLY B CA 1
ATOM 1847 C C . GLY B 1 14 ? -8.438 7.289 8.945 1 96.94 14 GLY B C 1
ATOM 1848 O O . GLY B 1 14 ? -7.43 7.258 9.656 1 96.94 14 GLY B O 1
ATOM 1849 N N . LEU B 1 15 ? -9.516 7.992 9.25 1 95.75 15 LEU B N 1
ATOM 1850 C CA . LEU B 1 15 ? -9.578 8.742 10.508 1 95.75 15 LEU B CA 1
ATOM 1851 C C . LEU B 1 15 ? -9.555 7.797 11.703 1 95.75 15 LEU B C 1
ATOM 1853 O O . LEU B 1 15 ? -8.875 8.062 12.695 1 95.75 15 LEU B O 1
ATOM 1857 N N . GLU B 1 16 ? -10.305 6.754 11.641 1 96.69 16 GLU B N 1
ATOM 1858 C CA . GLU B 1 16 ? -10.305 5.762 12.711 1 96.69 16 GLU B CA 1
ATOM 1859 C C . GLU B 1 16 ? -8.922 5.152 12.898 1 96.69 16 GLU B C 1
ATOM 1861 O O . GLU B 1 16 ? -8.477 4.938 14.023 1 96.69 16 GLU B O 1
ATOM 1866 N N . LEU B 1 17 ? -8.273 4.816 11.805 1 98.19 17 LEU B N 1
ATOM 1867 C CA . LEU B 1 17 ? -6.914 4.281 11.875 1 98.19 17 LEU B CA 1
ATOM 1868 C C . LEU B 1 17 ? -5.973 5.277 12.539 1 98.19 17 LEU B C 1
ATOM 1870 O O . LEU B 1 17 ? -5.141 4.898 13.367 1 98.19 17 LEU B O 1
ATOM 1874 N N . ALA B 1 18 ? -6.102 6.547 12.188 1 97.75 18 ALA B N 1
ATOM 1875 C CA . ALA B 1 18 ? -5.285 7.598 12.797 1 97.75 18 ALA B CA 1
ATOM 1876 C C . ALA B 1 18 ? -5.496 7.652 14.305 1 97.75 18 ALA B C 1
ATOM 1878 O O . ALA B 1 18 ? -4.527 7.688 15.07 1 97.75 18 ALA B O 1
ATOM 1879 N N . ARG B 1 19 ? -6.723 7.629 14.703 1 97.19 19 ARG B N 1
ATOM 1880 C CA . ARG B 1 19 ? -7.055 7.723 16.125 1 97.19 19 ARG B CA 1
ATOM 1881 C C . ARG B 1 19 ? -6.523 6.52 16.891 1 97.19 19 ARG B C 1
ATOM 1883 O O . ARG B 1 19 ? -5.938 6.676 17.969 1 97.19 19 ARG B O 1
ATOM 1890 N N . ARG B 1 20 ? -6.734 5.371 16.344 1 98 20 ARG B N 1
ATOM 1891 C CA . ARG B 1 20 ? -6.258 4.16 17 1 98 20 ARG B CA 1
ATOM 1892 C C . ARG B 1 20 ? -4.738 4.156 17.109 1 98 20 ARG B C 1
ATOM 1894 O O . ARG B 1 20 ? -4.184 3.744 18.125 1 98 20 ARG B O 1
ATOM 1901 N N . THR B 1 21 ? -4.066 4.539 16.047 1 97.81 21 THR B N 1
ATOM 1902 C CA . THR B 1 21 ? -2.609 4.641 16.078 1 97.81 21 THR B CA 1
ATOM 1903 C C . THR B 1 21 ? -2.154 5.641 17.141 1 97.81 21 THR B C 1
ATOM 1905 O O . THR B 1 21 ? -1.195 5.383 17.859 1 97.81 21 THR B O 1
ATOM 1908 N N . ALA B 1 22 ? -2.877 6.773 17.156 1 96.81 22 ALA B N 1
ATOM 1909 C CA . ALA B 1 22 ? -2.562 7.812 18.141 1 96.81 22 ALA B CA 1
ATOM 1910 C C . ALA B 1 22 ? -2.705 7.277 19.562 1 96.81 22 ALA B C 1
ATOM 1912 O O . ALA B 1 22 ? -1.895 7.602 20.438 1 96.81 22 ALA B O 1
ATOM 1913 N N . GLU B 1 23 ? -3.701 6.52 19.812 1 96.62 23 GLU B N 1
ATOM 1914 C CA . GLU B 1 23 ? -3.916 5.914 21.125 1 96.62 23 GLU B CA 1
ATOM 1915 C C . GLU B 1 23 ? -2.736 5.035 21.516 1 96.62 23 GLU B C 1
ATOM 1917 O O . GLU B 1 23 ? -2.334 5.02 22.688 1 96.62 23 GLU B O 1
ATOM 1922 N N . LEU B 1 24 ? -2.207 4.32 20.609 1 96.44 24 LEU B N 1
ATOM 1923 C CA . LEU B 1 24 ? -1.131 3.371 20.875 1 96.44 24 LEU B CA 1
ATOM 1924 C C . LEU B 1 24 ? 0.202 4.094 21.031 1 96.44 24 LEU B C 1
ATOM 1926 O O . LEU B 1 24 ? 1.097 3.602 21.719 1 96.44 24 LEU B O 1
ATOM 1930 N N . THR B 1 25 ? 0.34 5.262 20.438 1 95.44 25 THR B N 1
ATOM 1931 C CA . THR B 1 25 ? 1.646 5.906 20.359 1 95.44 25 THR B CA 1
ATOM 1932 C C . THR B 1 25 ? 1.667 7.176 21.219 1 95.44 25 THR B C 1
ATOM 1934 O O . THR B 1 25 ? 2.73 7.746 21.469 1 95.44 25 THR B O 1
ATOM 1937 N N . ASN B 1 26 ? 0.486 7.734 21.547 1 94.25 26 ASN B N 1
ATOM 1938 C CA . ASN B 1 26 ? 0.309 9.023 22.203 1 94.25 26 ASN B CA 1
ATOM 1939 C C . ASN B 1 26 ? 0.661 10.18 21.266 1 94.25 26 ASN B C 1
ATOM 1941 O O . ASN B 1 26 ? 1.117 11.234 21.719 1 94.25 26 ASN B O 1
ATOM 1945 N N . TYR B 1 27 ? 0.606 9.898 20 1 95.38 27 TYR B N 1
ATOM 1946 C CA . TYR B 1 27 ? 0.835 10.945 19 1 95.38 27 TYR B CA 1
ATOM 1947 C C . TYR B 1 27 ? -0.337 11.914 18.953 1 95.38 27 TYR B C 1
ATOM 1949 O O . TYR B 1 27 ? -1.477 11.539 19.234 1 95.38 27 TYR B O 1
ATOM 1957 N N . LEU B 1 28 ? -0.047 13.133 18.594 1 95.75 28 LEU B N 1
ATOM 1958 C CA . LEU B 1 28 ? -1.091 14.125 18.375 1 95.75 28 LEU B CA 1
ATOM 1959 C C . LEU B 1 28 ? -1.601 14.07 16.938 1 95.75 28 LEU B C 1
ATOM 1961 O O . LEU B 1 28 ? -0.83 13.82 16.016 1 95.75 28 LEU B O 1
ATOM 1965 N N . ILE B 1 29 ? -2.887 14.328 16.812 1 96.75 29 ILE B N 1
ATOM 1966 C CA . ILE B 1 29 ? -3.484 14.266 15.484 1 96.75 29 ILE B CA 1
ATOM 1967 C C . ILE B 1 29 ? -3.725 15.688 14.961 1 96.75 29 ILE B C 1
ATOM 1969 O O . ILE B 1 29 ? -4.332 16.516 15.648 1 96.75 29 ILE B O 1
ATOM 1973 N N . ALA B 1 30 ? -3.172 15.961 13.836 1 97.25 30 ALA B N 1
ATOM 1974 C CA . ALA B 1 30 ? -3.486 17.188 13.094 1 97.25 30 ALA B CA 1
ATOM 1975 C C . ALA B 1 30 ? -4.453 16.891 11.953 1 97.25 30 ALA B C 1
ATOM 1977 O O . ALA B 1 30 ? -4.027 16.594 10.836 1 97.25 30 ALA B O 1
ATOM 1978 N N . ASP B 1 31 ? -5.676 17.125 12.227 1 94.69 31 ASP B N 1
ATOM 1979 C CA . ASP B 1 31 ? -6.699 16.906 11.211 1 94.69 31 ASP B CA 1
ATOM 1980 C C . ASP B 1 31 ? -7.105 18.234 10.562 1 94.69 31 ASP B C 1
ATOM 1982 O O . ASP B 1 31 ? -6.43 19.25 10.742 1 94.69 31 ASP B O 1
ATOM 1986 N N . LYS B 1 32 ? -8.125 18.203 9.781 1 91.5 32 LYS B N 1
ATOM 1987 C CA . LYS B 1 32 ? -8.586 19.375 9.039 1 91.5 32 LYS B CA 1
ATOM 1988 C C . LYS B 1 32 ? -8.875 20.531 9.977 1 91.5 32 LYS B C 1
ATOM 1990 O O . LYS B 1 32 ? -8.586 21.688 9.648 1 91.5 32 LYS B O 1
ATOM 1995 N N . SER B 1 33 ? -9.477 20.266 11.109 1 92.44 33 SER B N 1
ATOM 1996 C CA . SER B 1 33 ? -9.859 21.312 12.039 1 92.44 33 SER B CA 1
ATOM 1997 C C . SER B 1 33 ? -8.633 22.047 12.578 1 92.44 33 SER B C 1
ATOM 1999 O O . SER B 1 33 ? -8.625 23.281 12.641 1 92.44 33 SER B O 1
ATOM 2001 N N . VAL B 1 34 ? -7.613 21.297 12.945 1 94.5 34 VAL B N 1
ATOM 2002 C CA . VAL B 1 34 ? -6.383 21.875 13.469 1 94.5 34 VAL B CA 1
ATOM 2003 C C . VAL B 1 34 ? -5.711 22.719 12.391 1 94.5 34 VAL B C 1
ATOM 2005 O O . VAL B 1 34 ? -5.34 23.875 12.641 1 94.5 34 VAL B O 1
ATOM 2008 N N . ILE B 1 35 ? -5.586 22.188 11.227 1 95.38 35 ILE B N 1
ATOM 2009 C CA . ILE B 1 35 ? -4.902 22.844 10.125 1 95.38 35 ILE B CA 1
ATOM 2010 C C . ILE B 1 35 ? -5.652 24.125 9.734 1 95.38 35 ILE B C 1
ATOM 2012 O O . ILE B 1 35 ? -5.051 25.188 9.578 1 95.38 35 ILE B O 1
ATOM 2016 N N . GLU B 1 36 ? -6.934 24 9.656 1 91.88 36 GLU B N 1
ATOM 2017 C CA . GLU B 1 36 ? -7.762 25.141 9.281 1 91.88 36 GLU B CA 1
ATOM 2018 C C . GLU B 1 36 ? -7.695 26.234 10.344 1 91.88 36 GLU B C 1
ATOM 2020 O O . GLU B 1 36 ? -7.734 27.422 10.016 1 91.88 36 GLU B O 1
ATOM 2025 N N . HIS B 1 37 ? -7.707 25.844 11.523 1 93.25 37 HIS B N 1
ATOM 2026 C CA . HIS B 1 37 ? -7.613 26.828 12.586 1 93.25 37 HIS B CA 1
ATOM 2027 C C . HIS B 1 37 ? -6.32 27.641 12.484 1 93.25 37 HIS B C 1
ATOM 2029 O O . HIS B 1 37 ? -6.332 28.859 12.648 1 93.25 37 HIS B O 1
ATOM 2035 N N . ILE B 1 38 ? -5.223 26.953 12.258 1 94.5 38 ILE B N 1
ATOM 2036 C CA . ILE B 1 38 ? -3.945 27.641 12.109 1 94.5 38 ILE B CA 1
ATOM 2037 C C . ILE B 1 38 ? -4 28.578 10.906 1 94.5 38 ILE B C 1
ATOM 2039 O O . ILE B 1 38 ? -3.588 29.75 11 1 94.5 38 ILE B O 1
ATOM 2043 N N . MET B 1 39 ? -4.566 28.094 9.805 1 93.88 39 MET B N 1
ATOM 2044 C CA . MET B 1 39 ? -4.715 28.891 8.594 1 93.88 39 MET B CA 1
ATOM 2045 C C . MET B 1 39 ? -5.516 30.156 8.883 1 93.88 39 MET B C 1
ATOM 2047 O O . MET B 1 39 ? -5.133 31.25 8.453 1 93.88 39 MET B O 1
ATOM 2051 N N . ARG B 1 40 ? -6.535 30.016 9.602 1 91.62 40 ARG B N 1
ATOM 2052 C CA . ARG B 1 40 ? -7.422 31.125 9.922 1 91.62 40 ARG B CA 1
ATOM 2053 C C . ARG B 1 40 ? -6.707 32.156 10.781 1 91.62 40 ARG B C 1
ATOM 2055 O O . ARG B 1 40 ? -6.93 33.375 10.617 1 91.62 40 ARG B O 1
ATOM 2062 N N . GLU B 1 41 ? -5.906 31.734 11.672 1 91.19 41 GLU B N 1
ATOM 2063 C CA . GLU B 1 41 ? -5.152 32.656 12.523 1 91.19 41 GLU B CA 1
ATOM 2064 C C . GLU B 1 41 ? -4.254 33.562 11.695 1 91.19 41 GLU B C 1
ATOM 2066 O O . GLU B 1 41 ? -3.918 34.688 12.125 1 91.19 41 GLU B O 1
ATOM 2071 N N . TYR B 1 42 ? -3.939 33.125 10.508 1 91.56 42 TYR B N 1
ATOM 2072 C CA . TYR B 1 42 ? -3.053 33.938 9.656 1 91.56 42 TYR B CA 1
ATOM 2073 C C . TYR B 1 42 ? -3.832 34.594 8.531 1 91.56 42 TYR B C 1
ATOM 2075 O O . TYR B 1 42 ? -3.242 35.062 7.551 1 91.56 42 TYR B O 1
ATOM 2083 N N . GLY B 1 43 ? -5.152 34.531 8.586 1 89.69 43 GLY B N 1
ATOM 2084 C CA . GLY B 1 43 ? -5.988 35.312 7.703 1 89.69 43 GLY B CA 1
ATOM 2085 C C . GLY B 1 43 ? -6.547 34.531 6.535 1 89.69 43 GLY B C 1
ATOM 2086 O O . GLY B 1 43 ? -7.234 35.062 5.676 1 89.69 43 GLY B O 1
ATOM 2087 N N . PHE B 1 44 ? -6.297 33.219 6.531 1 88.12 44 PHE B N 1
ATOM 2088 C CA . PHE B 1 44 ? -6.84 32.406 5.457 1 88.12 44 PHE B CA 1
ATOM 2089 C C . PHE B 1 44 ? -8.195 31.812 5.844 1 88.12 44 PHE B C 1
ATOM 2091 O O . PHE B 1 44 ? -8.32 30.625 6.098 1 88.12 44 PHE B O 1
ATOM 2098 N N . VAL B 1 45 ? -9.25 32.562 5.871 1 79.88 45 VAL B N 1
ATOM 2099 C CA . VAL B 1 45 ? -10.562 32.281 6.434 1 79.88 45 VAL B CA 1
ATOM 2100 C C . VAL B 1 45 ? -11.352 31.391 5.461 1 79.88 45 VAL B C 1
ATOM 2102 O O . VAL B 1 45 ? -12.203 30.609 5.875 1 79.88 45 VAL B O 1
ATOM 2105 N N . ASN B 1 46 ? -11.141 31.438 4.18 1 76 46 ASN B N 1
ATOM 2106 C CA . ASN B 1 46 ? -11.961 30.672 3.244 1 76 46 ASN B CA 1
ATOM 2107 C C . ASN B 1 46 ? -11.203 29.469 2.674 1 76 46 ASN B C 1
ATOM 2109 O O . ASN B 1 46 ? -11.555 28.969 1.607 1 76 46 ASN B O 1
ATOM 2113 N N . PHE B 1 47 ? -10.375 29 3.385 1 76.56 47 PHE B N 1
ATOM 2114 C CA . PHE B 1 47 ? -9.531 27.938 2.869 1 76.56 47 PHE B CA 1
ATOM 2115 C C . PHE B 1 47 ? -10.32 26.641 2.729 1 76.56 47 PHE B C 1
ATOM 2117 O O . PHE B 1 47 ? -10.211 25.953 1.715 1 76.56 47 PHE B O 1
ATOM 2124 N N . ASP B 1 48 ? -11.094 26.312 3.617 1 71.94 48 ASP B N 1
ATOM 2125 C CA . ASP B 1 48 ? -11.852 25.062 3.586 1 71.94 48 ASP B CA 1
ATOM 2126 C C . ASP B 1 48 ? -12.789 25.031 2.387 1 71.94 48 ASP B C 1
ATOM 2128 O O . ASP B 1 48 ? -12.93 23.984 1.73 1 71.94 48 ASP B O 1
ATOM 2132 N N . LYS B 1 49 ? -13.453 26.141 2.154 1 69.56 49 LYS B N 1
ATOM 2133 C CA . LYS B 1 49 ? -14.383 26.234 1.031 1 69.56 49 LYS B CA 1
ATOM 2134 C C . LYS B 1 49 ? -13.648 26.109 -0.301 1 69.56 49 LYS B C 1
ATOM 2136 O O . LYS B 1 49 ? -14.141 25.469 -1.229 1 69.56 49 LYS B O 1
ATOM 2141 N N . SER B 1 50 ? -12.555 26.703 -0.333 1 66.75 50 SER B N 1
ATOM 2142 C CA . SER B 1 50 ? -11.758 26.672 -1.557 1 66.75 50 SER B CA 1
ATOM 2143 C C . SER B 1 50 ? -11.203 25.281 -1.823 1 66.75 50 SER B C 1
ATOM 2145 O O . SER B 1 50 ? -11.156 24.828 -2.971 1 66.75 50 SER B O 1
ATOM 2147 N N . TYR B 1 51 ? -10.828 24.641 -0.799 1 67.75 51 TYR B N 1
ATOM 2148 C CA . TYR B 1 51 ? -10.273 23.297 -0.895 1 67.75 51 TYR B CA 1
ATOM 2149 C C . TYR B 1 51 ? -11.305 22.328 -1.458 1 67.75 51 TYR B C 1
ATOM 2151 O O . TYR B 1 51 ? -10.969 21.453 -2.275 1 67.75 51 TYR B O 1
ATOM 2159 N N . GLU B 1 52 ? -12.43 22.453 -1.004 1 65 52 GLU B N 1
ATOM 2160 C CA . GLU B 1 52 ? -13.461 21.5 -1.387 1 65 52 GLU B CA 1
ATOM 2161 C C . GLU B 1 52 ? -14.102 21.875 -2.721 1 65 52 GLU B C 1
ATOM 2163 O O . GLU B 1 52 ? -14.75 21.047 -3.361 1 65 52 GLU B O 1
ATOM 2168 N N . SER B 1 53 ? -13.914 23.156 -3.111 1 60.47 53 SER B N 1
ATOM 2169 C CA . SER B 1 53 ? -14.531 23.625 -4.348 1 60.47 53 SER B CA 1
ATOM 2170 C C . SER B 1 53 ? -13.617 23.391 -5.547 1 60.47 53 SER B C 1
ATOM 2172 O O . SER B 1 53 ? -12.43 23.703 -5.496 1 60.47 53 SER B O 1
ATOM 2174 N N . SER B 1 54 ? -13.57 22.281 -6.137 1 52.91 54 SER B N 1
ATOM 2175 C CA . SER B 1 54 ? -12.789 22.016 -7.34 1 52.91 54 SER B CA 1
ATOM 2176 C C . SER B 1 54 ? -12.867 23.172 -8.32 1 52.91 54 SER B C 1
ATOM 2178 O O . SER B 1 54 ? -12.406 23.062 -9.461 1 52.91 54 SER B O 1
ATOM 2180 N N . GLY B 1 55 ? -13.547 24.25 -8.094 1 48.47 55 GLY B N 1
ATOM 2181 C CA . GLY B 1 55 ? -13.891 25.172 -9.172 1 48.47 55 GLY B CA 1
ATOM 2182 C C . GLY B 1 55 ? -12.711 26.016 -9.625 1 48.47 55 GLY B C 1
ATOM 2183 O O . GLY B 1 55 ? -11.664 26.031 -8.977 1 48.47 55 GLY B O 1
ATOM 2184 N N . SER B 1 56 ? -12.914 26.656 -10.969 1 44.5 56 SER B N 1
ATOM 2185 C CA . SER B 1 56 ? -12.133 27.5 -11.859 1 44.5 56 SER B CA 1
ATOM 2186 C C . SER B 1 56 ? -11.633 28.75 -11.133 1 44.5 56 SER B C 1
ATOM 2188 O O . SER B 1 56 ? -12.422 29.609 -10.75 1 44.5 56 SER B O 1
ATOM 2190 N N . PHE B 1 57 ? -10.727 28.547 -10.258 1 44.28 57 PHE B N 1
ATOM 2191 C CA . PHE B 1 57 ? -10.203 29.828 -9.797 1 44.28 57 PHE B CA 1
ATOM 2192 C C . PHE B 1 57 ? -9.766 30.688 -10.977 1 44.28 57 PHE B C 1
ATOM 2194 O O . PHE B 1 57 ? -8.969 30.25 -11.812 1 44.28 57 PHE B O 1
ATOM 2201 N N . PHE B 1 58 ? -10.352 31.703 -11.312 1 43.25 58 PHE B N 1
ATOM 2202 C CA . PHE B 1 58 ? -9.922 32.75 -12.227 1 43.25 58 PHE B CA 1
ATOM 2203 C C . PHE B 1 58 ? -8.555 33.312 -11.828 1 43.25 58 PHE B C 1
ATOM 2205 O O . PHE B 1 58 ? -8.102 33.094 -10.695 1 43.25 58 PHE B O 1
ATOM 2212 N N . SER B 1 59 ? -7.887 34.219 -12.648 1 45.59 59 SER B N 1
ATOM 2213 C CA . SER B 1 59 ? -6.543 34.781 -12.633 1 45.59 59 SER B CA 1
ATOM 2214 C C . SER B 1 59 ? -6.156 35.25 -11.227 1 45.59 59 SER B C 1
ATOM 2216 O O . SER B 1 59 ? -5.082 34.906 -10.734 1 45.59 59 SER B O 1
ATOM 2218 N N . ALA B 1 60 ? -6.695 36.438 -10.75 1 47.16 60 ALA B N 1
ATOM 2219 C CA . ALA B 1 60 ? -6.457 36.969 -9.414 1 47.16 60 ALA B CA 1
ATOM 2220 C C . ALA B 1 60 ? -6.578 35.875 -8.352 1 47.16 60 ALA B C 1
ATOM 2222 O O . ALA B 1 60 ? -5.859 35.906 -7.355 1 47.16 60 ALA B O 1
ATOM 2223 N N . GLU B 1 61 ? -7.27 34.75 -8.781 1 64.25 61 GLU B N 1
ATOM 2224 C CA . GLU B 1 61 ? -7.648 33.562 -8.031 1 64.25 61 GLU B CA 1
ATOM 2225 C C . GLU B 1 61 ? -6.504 32.562 -7.984 1 64.25 61 GLU B C 1
ATOM 2227 O O . GLU B 1 61 ? -6.297 31.891 -6.965 1 64.25 61 GLU B O 1
ATOM 2232 N N . GLU B 1 62 ? -5.629 33 -8.953 1 69.69 62 GLU B N 1
ATOM 2233 C CA . GLU B 1 62 ? -4.508 32.062 -9.016 1 69.69 62 GLU B CA 1
ATOM 2234 C C . GLU B 1 62 ? -3.436 32.406 -7.988 1 69.69 62 GLU B C 1
ATOM 2236 O O . GLU B 1 62 ? -2.908 31.547 -7.305 1 69.69 62 GLU B O 1
ATOM 2241 N N . GLU B 1 63 ? -3.119 33.812 -7.898 1 76.75 63 GLU B N 1
ATOM 2242 C CA . GLU B 1 63 ? -2.104 34.25 -6.938 1 76.75 63 GLU B CA 1
ATOM 2243 C C . GLU B 1 63 ? -2.525 33.938 -5.508 1 76.75 63 GLU B C 1
ATOM 2245 O O . GLU B 1 63 ? -1.712 33.469 -4.703 1 76.75 63 GLU B O 1
ATOM 2250 N N . LEU B 1 64 ? -3.701 34.312 -5.25 1 78.75 64 LEU B N 1
ATOM 2251 C CA . LEU B 1 64 ? -4.223 34 -3.922 1 78.75 64 LEU B CA 1
ATOM 2252 C C . LEU B 1 64 ? -4.176 32.5 -3.639 1 78.75 64 LEU B C 1
ATOM 2254 O O . LEU B 1 64 ? -3.828 32.094 -2.531 1 78.75 64 LEU B O 1
ATOM 2258 N N . THR B 1 65 ? -4.445 31.781 -4.656 1 82.56 65 THR B N 1
ATOM 2259 C CA . THR B 1 65 ? -4.41 30.328 -4.52 1 82.56 65 THR B CA 1
ATOM 2260 C C . THR B 1 65 ? -2.99 29.844 -4.242 1 82.56 65 THR B C 1
ATOM 2262 O O . THR B 1 65 ? -2.773 29.016 -3.363 1 82.56 65 THR B O 1
ATOM 2265 N N . GLU B 1 66 ? -2.078 30.422 -4.93 1 86.31 66 GLU B N 1
ATO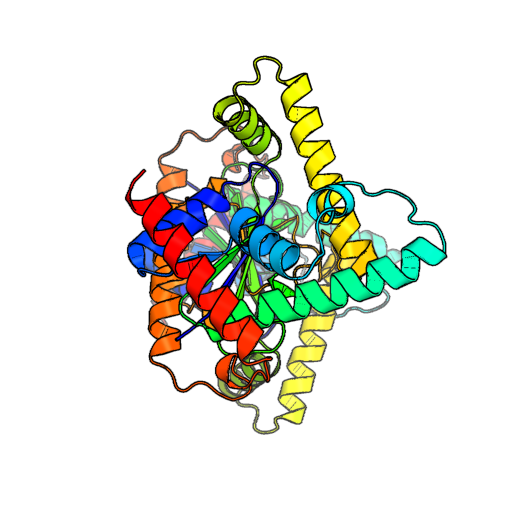M 2266 C CA . GLU B 1 66 ? -0.682 30.047 -4.738 1 86.31 66 GLU B CA 1
ATOM 2267 C C . GLU B 1 66 ? -0.202 30.391 -3.334 1 86.31 66 GLU B C 1
ATOM 2269 O O . GLU B 1 66 ? 0.529 29.625 -2.711 1 86.31 66 GLU B O 1
ATOM 2274 N N . ARG B 1 67 ? -0.542 31.594 -2.902 1 88.5 67 ARG B N 1
ATOM 2275 C CA . ARG B 1 67 ? -0.172 32.031 -1.557 1 88.5 67 ARG B CA 1
ATOM 2276 C C . ARG B 1 67 ? -0.798 31.109 -0.505 1 88.5 67 ARG B C 1
ATOM 2278 O O . ARG B 1 67 ? -0.156 30.766 0.49 1 88.5 67 ARG B O 1
ATOM 2285 N N . THR B 1 68 ? -2.012 30.75 -0.73 1 90.5 68 THR B N 1
ATOM 2286 C CA . THR B 1 68 ? -2.736 29.891 0.185 1 90.5 68 THR B CA 1
ATOM 2287 C C . THR B 1 68 ? -2.066 28.516 0.274 1 90.5 68 THR B C 1
ATOM 2289 O O . THR B 1 68 ? -1.847 28 1.37 1 90.5 68 THR B O 1
ATOM 2292 N N . LEU B 1 69 ? -1.679 28.016 -0.813 1 91.5 69 LEU B N 1
ATOM 2293 C CA . LEU B 1 69 ? -1.046 26.703 -0.857 1 91.5 69 LEU B CA 1
ATOM 2294 C C . LEU B 1 69 ? 0.344 26.75 -0.232 1 91.5 69 LEU B C 1
ATOM 2296 O O . LEU B 1 69 ? 0.744 25.812 0.47 1 91.5 69 LEU B O 1
ATOM 2300 N N . SER B 1 70 ? 1.001 27.812 -0.586 1 93.62 70 SER B N 1
ATOM 2301 C CA . SER B 1 70 ? 2.326 28 0.001 1 93.62 70 SER B CA 1
ATOM 2302 C C . SER B 1 70 ? 2.254 28.047 1.523 1 93.62 70 SER B C 1
ATOM 2304 O O . SER B 1 70 ? 3.088 27.453 2.211 1 93.62 70 SER B O 1
ATOM 2306 N N . PHE B 1 71 ? 1.279 28.781 1.988 1 94.44 71 PHE B N 1
ATOM 2307 C CA . PHE B 1 71 ? 1.145 28.875 3.438 1 94.44 71 PHE B CA 1
ATOM 2308 C C . PHE B 1 71 ? 0.689 27.547 4.031 1 94.44 71 PHE B C 1
ATOM 2310 O O . PHE B 1 71 ? 1.128 27.172 5.117 1 94.44 71 PHE B O 1
ATOM 2317 N N . LEU B 1 72 ? -0.196 26.797 3.385 1 95.19 72 LEU B N 1
ATOM 2318 C CA . LEU B 1 72 ? -0.584 25.469 3.824 1 95.19 72 LEU B CA 1
ATOM 2319 C C . LEU B 1 72 ? 0.64 24.578 4 1 95.19 72 LEU B C 1
ATOM 2321 O O . LEU B 1 72 ? 0.762 23.875 5.004 1 95.19 72 LEU B O 1
ATOM 2325 N N . ASP B 1 73 ? 1.534 24.641 3.035 1 96.5 73 ASP B N 1
ATOM 2326 C CA . ASP B 1 73 ? 2.771 23.875 3.117 1 96.5 73 ASP B CA 1
ATOM 2327 C C . ASP B 1 73 ? 3.564 24.25 4.371 1 96.5 73 ASP B C 1
ATOM 2329 O O . ASP B 1 73 ? 4.109 23.375 5.047 1 96.5 73 ASP B O 1
ATOM 2333 N N . GLN B 1 74 ? 3.59 25.531 4.617 1 96.81 74 GLN B N 1
ATOM 2334 C CA . GLN B 1 74 ? 4.305 26.016 5.797 1 96.81 74 GLN B CA 1
ATOM 2335 C C . GLN B 1 74 ? 3.643 25.516 7.082 1 96.81 74 GLN B C 1
ATOM 2337 O O . GLN B 1 74 ? 4.328 25.141 8.031 1 96.81 74 GLN B O 1
ATOM 2342 N N . VAL B 1 75 ? 2.363 25.531 7.109 1 97.19 75 VAL B N 1
ATOM 2343 C CA . VAL B 1 75 ? 1.613 25.062 8.273 1 97.19 75 VAL B CA 1
ATOM 2344 C C . VAL B 1 75 ? 1.892 23.578 8.516 1 97.19 75 VAL B C 1
ATOM 2346 O O . VAL B 1 75 ? 2.166 23.172 9.648 1 97.19 75 VAL B O 1
ATOM 2349 N N . ILE B 1 76 ? 1.842 22.781 7.465 1 97.75 76 ILE B N 1
ATOM 2350 C CA . ILE B 1 76 ? 2.078 21.344 7.566 1 97.75 76 ILE B CA 1
ATOM 2351 C C . ILE B 1 76 ? 3.5 21.078 8.062 1 97.75 76 ILE B C 1
ATOM 2353 O O . ILE B 1 76 ? 3.715 20.25 8.938 1 97.75 76 ILE B O 1
ATOM 2357 N N . ARG B 1 77 ? 4.438 21.828 7.566 1 97.5 77 ARG B N 1
ATOM 2358 C CA . ARG B 1 77 ? 5.828 21.672 7.98 1 97.5 77 ARG B CA 1
ATOM 2359 C C . ARG B 1 77 ? 6.012 22.094 9.438 1 97.5 77 ARG B C 1
ATOM 2361 O O . ARG B 1 77 ? 6.781 21.469 10.172 1 97.5 77 ARG B O 1
ATOM 2368 N N . ALA B 1 78 ? 5.309 23.125 9.82 1 97.25 78 ALA B N 1
ATOM 2369 C CA . ALA B 1 78 ? 5.367 23.562 11.211 1 97.25 78 ALA B CA 1
ATOM 2370 C C . ALA B 1 78 ? 4.805 22.484 12.141 1 97.25 78 ALA B C 1
ATOM 2372 O O . ALA B 1 78 ? 5.363 22.203 13.203 1 97.25 78 ALA B O 1
ATOM 2373 N N . ILE B 1 79 ? 3.73 21.906 11.742 1 97.12 79 ILE B N 1
ATOM 2374 C CA . ILE B 1 79 ? 3.123 20.844 12.523 1 97.12 79 ILE B CA 1
ATOM 2375 C C . ILE B 1 79 ? 4.09 19.656 12.609 1 97.12 79 ILE B C 1
ATOM 2377 O O . ILE B 1 79 ? 4.293 19.109 13.695 1 97.12 79 ILE B O 1
ATOM 2381 N N . ALA B 1 80 ? 4.66 19.312 11.516 1 96.81 80 ALA B N 1
ATOM 2382 C CA . ALA B 1 80 ? 5.59 18.188 11.469 1 96.81 80 ALA B CA 1
ATOM 2383 C C . ALA B 1 80 ? 6.781 18.422 12.391 1 96.81 80 ALA B C 1
ATOM 2385 O O . ALA B 1 80 ? 7.305 17.484 12.992 1 96.81 80 ALA B O 1
ATOM 2386 N N . ARG B 1 81 ? 7.176 19.656 12.484 1 94.56 81 ARG B N 1
ATOM 2387 C CA . ARG B 1 81 ? 8.312 20.031 13.32 1 94.56 81 ARG B CA 1
ATOM 2388 C C . ARG B 1 81 ? 8.008 19.781 14.797 1 94.56 81 ARG B C 1
ATOM 2390 O O . ARG B 1 81 ? 8.922 19.672 15.617 1 94.56 81 ARG B O 1
ATOM 2397 N N . THR B 1 82 ? 6.766 19.797 15.133 1 89.31 82 THR B N 1
ATOM 2398 C CA . THR B 1 82 ? 6.387 19.5 16.516 1 89.31 82 THR B CA 1
ATOM 2399 C C . THR B 1 82 ? 6.672 18.031 16.844 1 89.31 82 THR B C 1
ATOM 2401 O O . THR B 1 82 ? 6.762 17.656 18.016 1 89.31 82 THR B O 1
ATOM 2404 N N . ASN B 1 83 ? 6.855 17.156 15.859 1 82.69 83 ASN B N 1
ATOM 2405 C CA . ASN B 1 83 ? 7.129 15.727 15.969 1 82.69 83 ASN B CA 1
ATOM 2406 C C . ASN B 1 83 ? 5.988 14.992 16.672 1 82.69 83 ASN B C 1
ATOM 2408 O O . ASN B 1 83 ? 5.047 15.617 17.156 1 82.69 83 ASN B O 1
ATOM 2412 N N . ASN B 1 84 ? 6.039 13.672 16.578 1 91.38 84 ASN B N 1
ATOM 2413 C CA . ASN B 1 84 ? 5.086 12.805 17.266 1 91.38 84 ASN B CA 1
ATOM 2414 C C . ASN B 1 84 ? 3.646 13.156 16.906 1 91.38 84 ASN B C 1
ATOM 2416 O O . ASN B 1 84 ? 2.809 13.336 17.797 1 91.38 84 ASN B O 1
ATOM 2420 N N . CYS B 1 85 ? 3.451 13.359 15.688 1 95.69 85 CYS B N 1
ATOM 2421 C CA . CYS B 1 85 ? 2.092 13.703 15.289 1 95.69 85 CYS B CA 1
ATOM 2422 C C . CYS B 1 85 ? 1.675 12.922 14.047 1 95.69 85 CYS B C 1
ATOM 2424 O O . CYS B 1 85 ? 2.523 12.383 13.336 1 95.69 85 CYS B O 1
ATOM 2426 N N . ILE B 1 86 ? 0.423 12.781 13.891 1 98.06 86 ILE B N 1
ATOM 2427 C CA . ILE B 1 86 ? -0.239 12.227 12.711 1 98.06 86 ILE B CA 1
ATOM 2428 C C . ILE B 1 86 ? -0.966 13.344 11.961 1 98.06 86 ILE B C 1
ATOM 2430 O O . ILE B 1 86 ? -1.861 13.984 12.508 1 98.06 86 ILE B O 1
ATOM 2434 N N . ILE B 1 87 ? -0.514 13.625 10.797 1 98.12 87 ILE B N 1
ATOM 2435 C CA . ILE B 1 87 ? -1.177 14.609 9.945 1 98.12 87 ILE B CA 1
ATOM 2436 C C . ILE B 1 87 ? -2.123 13.906 8.984 1 98.12 87 ILE B C 1
ATOM 2438 O O . ILE B 1 87 ? -1.691 13.078 8.172 1 98.12 87 ILE B O 1
ATOM 2442 N N . ILE B 1 88 ? -3.387 14.219 9.047 1 97.5 88 ILE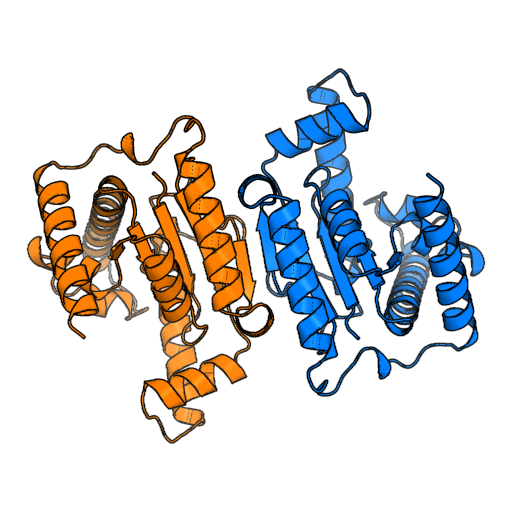 B N 1
ATOM 2443 C CA . ILE B 1 88 ? -4.359 13.5 8.227 1 97.5 88 ILE B CA 1
ATOM 2444 C C . ILE B 1 88 ? -5.027 14.477 7.254 1 97.5 88 ILE B C 1
ATOM 2446 O O . ILE B 1 88 ? -5.637 15.461 7.68 1 97.5 88 ILE B O 1
ATOM 2450 N N . GLY B 1 89 ? -4.855 14.172 5.988 1 94.75 89 GLY B N 1
ATOM 2451 C CA . GLY B 1 89 ? -5.52 14.961 4.961 1 94.75 89 GLY B CA 1
ATOM 2452 C C . GLY B 1 89 ? -4.742 16.203 4.57 1 94.75 89 GLY B C 1
ATOM 2453 O O . GLY B 1 89 ? -3.607 16.391 5.008 1 94.75 89 GLY B O 1
ATOM 2454 N N . ARG B 1 90 ? -5.316 16.938 3.502 1 93 90 ARG B N 1
ATOM 2455 C CA . ARG B 1 90 ? -4.863 18.234 3.016 1 93 90 ARG B CA 1
ATOM 2456 C C . ARG B 1 90 ? -3.52 18.125 2.303 1 93 90 ARG B C 1
ATOM 2458 O O . ARG B 1 90 ? -2.689 19.031 2.375 1 93 90 ARG B O 1
ATOM 2465 N N . GLY B 1 91 ? -3.299 16.969 1.764 1 94.56 91 GLY B N 1
ATOM 2466 C CA . GLY B 1 91 ? -2.043 16.781 1.053 1 94.56 91 GLY B CA 1
ATOM 2467 C C . GLY B 1 91 ? -0.832 16.797 1.966 1 94.56 91 GLY B C 1
ATOM 2468 O O . GLY B 1 91 ? 0.27 17.156 1.539 1 94.56 91 GLY B O 1
ATOM 2469 N N . GLY B 1 92 ? -1.018 16.391 3.17 1 96.5 92 GLY B N 1
ATOM 2470 C CA . GLY B 1 92 ? 0.014 16.5 4.188 1 96.5 92 GLY B CA 1
ATOM 2471 C C . GLY B 1 92 ? 1.306 15.805 3.803 1 96.5 92 GLY B C 1
ATOM 2472 O O . GLY B 1 92 ? 2.385 16.188 4.258 1 96.5 92 GLY B O 1
ATOM 2473 N N . PHE B 1 93 ? 1.215 14.781 2.957 1 96.81 93 PHE B N 1
ATOM 2474 C CA . PHE B 1 93 ? 2.398 14.023 2.574 1 96.81 93 PHE B CA 1
ATOM 2475 C C . PHE B 1 93 ? 3.277 14.828 1.628 1 96.81 93 PHE B C 1
ATOM 2477 O O . PHE B 1 93 ? 4.492 14.617 1.567 1 96.81 93 PHE B O 1
ATOM 2484 N N . VAL B 1 94 ? 2.74 15.797 0.907 1 96.5 94 VAL B N 1
ATOM 2485 C CA . VAL B 1 94 ? 3.441 16.453 -0.191 1 96.5 94 VAL B CA 1
ATOM 2486 C C . VAL B 1 94 ? 4.582 17.312 0.361 1 96.5 94 VAL B C 1
ATOM 2488 O O . VAL B 1 94 ? 5.742 17.125 -0.018 1 96.5 94 VAL B O 1
ATOM 2491 N N . PRO B 1 95 ? 4.316 18.219 1.321 1 96.81 95 PRO B N 1
ATOM 2492 C CA . PRO B 1 95 ? 5.418 19.031 1.824 1 96.81 95 PRO B CA 1
ATOM 2493 C C . PRO B 1 95 ? 6.422 18.234 2.652 1 96.81 95 PRO B C 1
ATOM 2495 O O . PRO B 1 95 ? 7.492 18.75 2.992 1 96.81 95 PRO B O 1
ATOM 2498 N N . LEU B 1 96 ? 6.117 17 2.969 1 96.75 96 LEU B N 1
ATOM 2499 C CA . LEU B 1 96 ? 6.98 16.219 3.84 1 96.75 96 LEU B CA 1
ATOM 2500 C C . LEU B 1 96 ? 7.648 15.086 3.064 1 96.75 96 LEU B C 1
ATOM 2502 O O . LEU B 1 96 ? 8.25 14.195 3.66 1 96.75 96 LEU B O 1
ATOM 2506 N N . THR B 1 97 ? 7.477 15.109 1.761 1 94.75 97 THR B N 1
ATOM 2507 C CA . THR B 1 97 ? 8.141 14.125 0.913 1 94.75 97 THR B CA 1
ATOM 2508 C C . THR B 1 97 ? 9.656 14.25 1.025 1 94.75 97 THR B C 1
ATOM 2510 O O . THR B 1 97 ? 10.203 15.359 0.974 1 94.75 97 THR B O 1
ATOM 2513 N N . GLY B 1 98 ? 10.352 13.148 1.247 1 91.81 98 GLY B N 1
ATOM 2514 C CA . GLY B 1 98 ? 11.805 13.156 1.217 1 91.81 98 GLY B CA 1
ATOM 2515 C C . GLY B 1 98 ? 12.43 13.164 2.598 1 91.81 98 GLY B C 1
ATOM 2516 O O . GLY B 1 98 ? 13.641 12.969 2.738 1 91.81 98 GLY B O 1
ATOM 2517 N N . PHE B 1 99 ? 11.672 13.391 3.592 1 93.56 99 PHE B N 1
ATOM 2518 C CA . PHE B 1 99 ? 12.211 13.359 4.945 1 93.56 99 PHE B CA 1
ATOM 2519 C C . PHE B 1 99 ? 12.25 11.93 5.477 1 93.56 99 PHE B C 1
ATOM 2521 O O . PHE B 1 99 ? 11.258 11.203 5.379 1 93.56 99 PHE B O 1
ATOM 2528 N N . SER B 1 100 ? 13.32 11.539 6.07 1 90.69 100 SER B N 1
ATOM 2529 C CA . SER B 1 100 ? 13.594 10.148 6.434 1 90.69 100 SER B CA 1
ATOM 2530 C C . SER B 1 100 ? 12.734 9.711 7.613 1 90.69 100 SER B C 1
ATOM 2532 O O . SER B 1 100 ? 12.547 8.508 7.836 1 90.69 100 SER B O 1
ATOM 2534 N N . ASP B 1 101 ? 12.234 10.68 8.398 1 93.69 101 ASP B N 1
ATOM 2535 C CA . ASP B 1 101 ? 11.445 10.352 9.578 1 93.69 101 ASP B CA 1
ATOM 2536 C C . ASP B 1 101 ? 9.969 10.688 9.359 1 93.69 101 ASP B C 1
ATOM 2538 O O . ASP B 1 101 ? 9.242 10.953 10.32 1 93.69 101 ASP B O 1
ATOM 2542 N N . ALA B 1 102 ? 9.578 10.82 8.141 1 95.62 102 ALA B N 1
ATOM 2543 C CA . ALA B 1 102 ? 8.172 10.953 7.773 1 95.62 102 ALA B CA 1
ATOM 2544 C C . ALA B 1 102 ? 7.688 9.727 7.004 1 95.62 102 ALA B C 1
ATOM 2546 O O . ALA B 1 102 ? 8.289 9.336 6 1 95.62 102 ALA B O 1
ATOM 2547 N N . ILE B 1 103 ? 6.664 9.141 7.504 1 96.75 103 ILE B N 1
ATOM 2548 C CA . ILE B 1 103 ? 6.051 7.984 6.855 1 96.75 103 ILE B CA 1
ATOM 2549 C C . ILE B 1 103 ? 4.711 8.383 6.242 1 96.75 103 ILE B C 1
ATOM 2551 O O . ILE B 1 103 ? 3.889 9.031 6.898 1 96.75 103 ILE B O 1
ATOM 2555 N N . HIS B 1 104 ? 4.52 8.078 5.023 1 97.75 104 HIS B N 1
ATOM 2556 C CA . HIS B 1 104 ? 3.312 8.461 4.301 1 97.75 104 HIS B CA 1
ATOM 2557 C C . HIS B 1 104 ? 2.469 7.238 3.947 1 97.75 104 HIS B C 1
ATOM 2559 O O . HIS B 1 104 ? 2.928 6.348 3.225 1 97.75 104 HIS B O 1
ATOM 2565 N N . ILE B 1 105 ? 1.202 7.223 4.391 1 97.88 105 ILE B N 1
ATOM 2566 C CA . ILE B 1 105 ? 0.344 6.09 4.066 1 97.88 105 ILE B CA 1
ATOM 2567 C C . ILE B 1 105 ? -0.936 6.586 3.396 1 97.88 105 ILE B C 1
ATOM 2569 O O . ILE B 1 105 ? -1.387 7.703 3.658 1 97.88 105 ILE B O 1
ATOM 2573 N N . ARG B 1 106 ? -1.484 5.762 2.572 1 97.06 106 ARG B N 1
ATOM 2574 C CA . ARG B 1 106 ? -2.797 5.988 1.978 1 97.06 106 ARG B CA 1
ATOM 2575 C C . ARG B 1 106 ? -3.756 4.852 2.322 1 97.06 106 ARG B C 1
ATOM 2577 O O . ARG B 1 106 ? -3.424 3.68 2.148 1 97.06 106 ARG B O 1
ATOM 2584 N N . VAL B 1 107 ? -4.891 5.266 2.777 1 97.44 107 VAL B N 1
ATOM 2585 C CA . VAL B 1 107 ? -5.887 4.305 3.236 1 97.44 107 VAL B CA 1
ATOM 2586 C C . VAL B 1 107 ? -7.043 4.242 2.24 1 97.44 107 VAL B C 1
ATOM 2588 O O . VAL B 1 107 ? -7.59 5.277 1.849 1 97.44 107 VAL B O 1
ATOM 2591 N N . THR B 1 108 ? -7.402 3.023 1.865 1 96.5 108 THR B N 1
ATOM 2592 C CA . THR B 1 108 ? -8.492 2.803 0.916 1 96.5 108 THR B CA 1
ATOM 2593 C C . THR B 1 108 ? -9.453 1.736 1.432 1 96.5 108 THR B C 1
ATOM 2595 O O . THR B 1 108 ? -9.18 1.083 2.441 1 96.5 108 THR B O 1
ATOM 2598 N N . ALA B 1 109 ? -10.578 1.61 0.808 1 96.62 109 ALA B N 1
ATOM 2599 C CA . ALA B 1 109 ? -11.586 0.57 0.994 1 96.62 109 ALA B CA 1
ATOM 2600 C C . ALA B 1 109 ? -12.508 0.476 -0.219 1 96.62 109 ALA B C 1
ATOM 2602 O O . ALA B 1 109 ? -12.578 1.406 -1.024 1 96.62 109 ALA B O 1
ATOM 2603 N N . PRO B 1 110 ? -13.125 -0.688 -0.42 1 95.5 110 PRO B N 1
ATOM 2604 C CA . PRO B 1 110 ? -14.094 -0.789 -1.516 1 95.5 110 PRO B CA 1
ATOM 2605 C C . PRO B 1 110 ? -15.195 0.264 -1.43 1 95.5 110 PRO B C 1
ATOM 2607 O O . PRO B 1 110 ? -15.641 0.608 -0.332 1 95.5 110 PRO B O 1
ATOM 2610 N N . PHE B 1 111 ? -15.664 0.706 -2.621 1 96.62 111 PHE B N 1
ATOM 2611 C CA . PHE B 1 111 ? -16.641 1.788 -2.707 1 96.62 111 PHE B CA 1
ATOM 2612 C C . PHE B 1 111 ? -17.875 1.474 -1.873 1 96.62 111 PHE B C 1
ATOM 2614 O O . PHE B 1 111 ? -18.359 2.328 -1.13 1 96.62 111 PHE B O 1
ATOM 2621 N N . SER B 1 112 ? -18.375 0.298 -1.92 1 96.5 112 SER B N 1
ATOM 2622 C CA . SER B 1 112 ? -19.594 -0.07 -1.2 1 96.5 112 SER B CA 1
ATOM 2623 C C . SER B 1 112 ? -19.391 0.024 0.308 1 96.5 112 SER B C 1
ATOM 2625 O O . SER B 1 112 ? -20.281 0.466 1.033 1 96.5 112 SER B O 1
ATOM 2627 N N . VAL B 1 113 ? -18.234 -0.356 0.746 1 96.56 113 VAL B N 1
ATOM 2628 C CA . VAL B 1 113 ? -17.891 -0.302 2.164 1 96.56 113 VAL B CA 1
ATOM 2629 C C . VAL B 1 113 ? -17.812 1.152 2.621 1 96.56 113 VAL B C 1
ATOM 2631 O O . VAL B 1 113 ? -18.297 1.499 3.703 1 96.56 113 VAL B O 1
ATOM 2634 N N . ARG B 1 114 ? -17.234 1.984 1.795 1 97.94 114 ARG B N 1
ATOM 2635 C CA . ARG B 1 114 ? -17.094 3.404 2.096 1 97.94 114 ARG B CA 1
ATOM 2636 C C . ARG B 1 114 ? -18.453 4.09 2.18 1 97.94 114 ARG B C 1
ATOM 2638 O O . ARG B 1 114 ? -18.703 4.875 3.096 1 97.94 114 ARG B O 1
ATOM 2645 N N . VAL B 1 115 ? -19.281 3.754 1.249 1 98.12 115 VAL B N 1
ATOM 2646 C CA . VAL B 1 115 ? -20.625 4.316 1.229 1 98.12 115 VAL B CA 1
ATOM 2647 C C . VAL B 1 115 ? -21.375 3.916 2.498 1 98.12 115 VAL B C 1
ATOM 2649 O O . VAL B 1 115 ? -22.031 4.75 3.133 1 98.12 115 VAL B O 1
ATOM 2652 N N . ASP B 1 116 ? -21.281 2.686 2.898 1 97.25 116 ASP B N 1
ATOM 2653 C CA . ASP B 1 116 ? -21.938 2.197 4.109 1 97.25 116 ASP B CA 1
ATOM 2654 C C . ASP B 1 116 ? -21.453 2.963 5.34 1 97.25 116 ASP B C 1
ATOM 2656 O O . ASP B 1 116 ? -22.25 3.316 6.211 1 97.25 116 ASP B O 1
ATOM 2660 N N . ARG B 1 117 ? -20.172 3.174 5.375 1 96.44 117 ARG B N 1
ATOM 2661 C CA . ARG B 1 117 ? -19.594 3.889 6.508 1 96.44 117 ARG B CA 1
ATOM 2662 C C . ARG B 1 117 ? -20.109 5.328 6.562 1 96.44 117 ARG B C 1
ATOM 2664 O O . ARG B 1 117 ? -20.453 5.824 7.633 1 96.44 117 ARG B O 1
ATOM 2671 N N . VAL B 1 118 ? -20.109 5.965 5.41 1 96.56 118 VAL B N 1
ATOM 2672 C CA . VAL B 1 118 ? -20.578 7.348 5.332 1 96.56 118 VAL B CA 1
ATOM 2673 C C . VAL B 1 118 ? -22.047 7.43 5.727 1 96.56 118 VAL B C 1
ATOM 2675 O O . VAL B 1 118 ? -22.469 8.375 6.398 1 96.56 118 VAL B O 1
ATOM 2678 N N . MET B 1 119 ? -22.828 6.43 5.316 1 96.69 119 MET B N 1
ATOM 2679 C CA . MET B 1 119 ? -24.234 6.387 5.695 1 96.69 119 MET B CA 1
ATOM 2680 C C . MET B 1 119 ? -24.375 6.34 7.215 1 96.69 119 MET B C 1
ATOM 2682 O O . MET B 1 119 ? -25.188 7.078 7.781 1 96.69 119 MET B O 1
ATOM 2686 N N . ARG B 1 120 ? -23.594 5.582 7.824 1 94.31 120 ARG B N 1
ATOM 2687 C CA . ARG B 1 120 ? -23.656 5.395 9.266 1 94.31 120 ARG B CA 1
ATOM 2688 C C . ARG B 1 120 ? -23.156 6.633 10.008 1 94.31 120 ARG B C 1
ATOM 2690 O O . ARG B 1 120 ? -23.797 7.086 10.969 1 94.31 120 ARG B O 1
ATOM 2697 N N . GLU B 1 121 ? -22.031 7.145 9.562 1 90.88 121 GLU B N 1
ATOM 2698 C CA . GLU B 1 121 ? -21.359 8.234 10.273 1 90.88 121 GLU B CA 1
ATOM 2699 C C . GLU B 1 121 ? -22.109 9.555 10.078 1 90.88 121 GLU B C 1
ATOM 2701 O O . GLU B 1 121 ? -22.078 10.422 10.953 1 90.88 121 GLU B O 1
ATOM 2706 N N . SER B 1 122 ? -22.703 9.734 8.898 1 90.62 122 SER B N 1
ATOM 2707 C CA . SER B 1 122 ? -23.375 11 8.609 1 90.62 122 SER B CA 1
ATOM 2708 C C . SER B 1 122 ? -24.891 10.867 8.734 1 90.62 122 SER B C 1
ATOM 2710 O O . SER B 1 122 ? -25.625 11.781 8.375 1 90.62 122 SER B O 1
ATOM 2712 N N . ASN B 1 123 ? -25.344 9.789 9.148 1 91.12 123 ASN B N 1
ATOM 2713 C CA . ASN B 1 123 ? -26.766 9.508 9.336 1 91.12 123 ASN B CA 1
ATOM 2714 C C . ASN B 1 123 ? -27.562 9.781 8.062 1 91.12 123 ASN B C 1
ATOM 2716 O O . ASN B 1 123 ? -28.562 10.492 8.102 1 91.12 123 ASN B O 1
ATOM 2720 N N . LEU B 1 124 ? -27.031 9.352 7.012 1 90.25 124 LEU B N 1
ATOM 2721 C CA . LEU B 1 124 ? -27.734 9.445 5.738 1 90.25 124 LEU B CA 1
ATOM 2722 C C . LEU B 1 124 ? -28.562 8.195 5.48 1 90.25 124 LEU B C 1
ATOM 2724 O O . LEU B 1 124 ? -28.047 7.078 5.5 1 90.25 124 LEU B O 1
ATOM 2728 N N . LEU B 1 125 ? -29.797 8.367 5.227 1 89.5 125 LEU B N 1
ATOM 2729 C CA . LEU B 1 125 ? -30.703 7.23 5.062 1 89.5 125 LEU B CA 1
ATOM 2730 C C . LEU B 1 125 ? -30.703 6.754 3.615 1 89.5 125 LEU B C 1
ATOM 2732 O O . LEU B 1 125 ? -30.969 5.578 3.348 1 89.5 125 LEU B O 1
ATOM 2736 N N . SER B 1 126 ? -30.406 7.543 2.699 1 94.31 126 SER B N 1
ATOM 2737 C CA . SER B 1 126 ? -30.406 7.199 1.281 1 94.31 126 SER B CA 1
ATOM 2738 C C . SER B 1 126 ? -29.031 6.773 0.814 1 94.31 126 SER B C 1
ATOM 2740 O O . SER B 1 126 ? -28.062 7.551 0.894 1 94.31 126 SER B O 1
ATOM 2742 N N . ARG B 1 127 ? -28.969 5.508 0.329 1 95.38 127 ARG B N 1
ATOM 2743 C CA . ARG B 1 127 ? -27.703 5.031 -0.216 1 95.38 127 ARG B CA 1
ATOM 2744 C C . ARG B 1 127 ? -27.25 5.891 -1.391 1 95.38 127 ARG B C 1
ATOM 2746 O O . ARG B 1 127 ? -26.062 6.152 -1.552 1 95.38 127 ARG B O 1
ATOM 2753 N N . ILE B 1 128 ? -28.156 6.309 -2.133 1 96.12 128 ILE B N 1
ATOM 2754 C CA . ILE B 1 128 ? -27.859 7.141 -3.293 1 96.12 128 ILE B CA 1
ATOM 2755 C C . ILE B 1 128 ? -27.234 8.461 -2.836 1 96.12 128 ILE B C 1
ATOM 2757 O O . ILE B 1 128 ? -26.266 8.93 -3.432 1 96.12 128 ILE B O 1
ATOM 2761 N N . ASP B 1 129 ? -27.797 9.008 -1.841 1 95.94 129 ASP B N 1
ATOM 2762 C CA . ASP B 1 129 ? -27.25 10.242 -1.291 1 95.94 129 ASP B CA 1
ATOM 2763 C C . ASP B 1 129 ? -25.828 10.031 -0.769 1 95.94 129 ASP B C 1
ATOM 2765 O O . ASP B 1 129 ? -24.953 10.859 -0.99 1 95.94 129 ASP B O 1
ATOM 2769 N N . ALA B 1 130 ? -25.656 8.992 -0.059 1 96.69 130 ALA B N 1
ATOM 2770 C CA . ALA B 1 130 ? -24.328 8.68 0.484 1 96.69 130 ALA B CA 1
ATOM 2771 C C . ALA B 1 130 ? -23.312 8.492 -0.632 1 96.69 130 ALA B C 1
ATOM 2773 O O . ALA B 1 130 ? -22.172 8.945 -0.517 1 96.69 130 ALA B O 1
ATOM 2774 N N . GLU B 1 131 ? -23.688 7.746 -1.668 1 97.75 131 GLU B N 1
ATOM 2775 C CA . GLU B 1 131 ? -22.828 7.562 -2.832 1 97.75 131 GLU B CA 1
ATOM 2776 C C . GLU B 1 131 ? -22.406 8.906 -3.42 1 97.75 131 GLU B C 1
ATOM 2778 O O . GLU B 1 131 ? -21.234 9.094 -3.754 1 97.75 131 GLU B O 1
ATOM 2783 N N . GLN B 1 132 ? -23.312 9.805 -3.484 1 96.19 132 GLN B N 1
ATOM 2784 C CA . GLN B 1 132 ? -23.047 11.125 -4.043 1 96.19 132 GLN B CA 1
ATOM 2785 C C . GLN B 1 132 ? -22.062 11.898 -3.164 1 96.19 132 GLN B C 1
ATOM 2787 O O . GLN B 1 132 ? -21.188 12.594 -3.67 1 96.19 132 GLN B O 1
ATOM 2792 N N . VAL B 1 133 ? -22.266 11.781 -1.908 1 94.69 133 VAL B N 1
ATOM 2793 C CA . VAL B 1 133 ? -21.391 12.469 -0.969 1 94.69 133 VAL B CA 1
ATOM 2794 C C . VAL B 1 133 ? -19.953 11.945 -1.128 1 94.69 133 VAL B C 1
ATOM 2796 O O . VAL B 1 133 ? -19.016 12.727 -1.224 1 94.69 133 VAL B O 1
ATOM 2799 N N . VAL B 1 134 ? -19.781 10.633 -1.162 1 96.69 134 VAL B N 1
ATOM 2800 C CA . VAL B 1 134 ? -18.469 10.008 -1.297 1 96.69 134 VAL B CA 1
ATOM 2801 C C . VAL B 1 134 ? -17.828 10.438 -2.609 1 96.69 134 VAL B C 1
ATOM 2803 O O . VAL B 1 134 ? -16.672 10.867 -2.629 1 96.69 134 VAL B O 1
ATOM 2806 N N . LEU B 1 135 ? -18.594 10.367 -3.668 1 96.19 135 LEU B N 1
ATOM 2807 C CA . LEU B 1 135 ? -18.078 10.703 -4.992 1 96.19 135 LEU B CA 1
ATOM 2808 C C . LEU B 1 135 ? -17.672 12.172 -5.059 1 96.19 135 LEU B C 1
ATOM 2810 O O . LEU B 1 135 ? -16.594 12.492 -5.578 1 96.19 135 LEU B O 1
ATOM 2814 N N . LYS B 1 136 ? -18.484 13.008 -4.547 1 94 136 LYS B N 1
ATOM 2815 C CA . LYS B 1 136 ? -18.234 14.438 -4.582 1 94 136 LYS B CA 1
ATOM 2816 C C . LYS B 1 136 ? -16.984 14.797 -3.773 1 94 136 LYS B C 1
ATOM 2818 O O . LYS B 1 136 ? -16.125 15.531 -4.246 1 94 136 LYS B O 1
ATOM 2823 N N . LYS B 1 137 ? -16.906 14.336 -2.594 1 93.5 137 LYS B N 1
ATOM 2824 C CA . LYS B 1 137 ? -15.781 14.656 -1.718 1 93.5 137 LYS B CA 1
ATOM 2825 C C . LYS B 1 137 ? -14.484 14.062 -2.246 1 93.5 137 LYS B C 1
ATOM 2827 O O . LYS B 1 137 ? -13.43 14.688 -2.168 1 93.5 137 LYS B O 1
ATOM 2832 N N . ASP B 1 138 ? -14.562 12.812 -2.744 1 94.56 138 ASP B N 1
ATOM 2833 C CA . ASP B 1 138 ? -13.391 12.219 -3.367 1 94.56 138 ASP B CA 1
ATOM 2834 C C . ASP B 1 138 ? -12.922 13.039 -4.566 1 94.56 138 ASP B C 1
ATOM 2836 O O . ASP B 1 138 ? -11.727 13.242 -4.762 1 94.56 138 ASP B O 1
ATOM 2840 N N . LYS B 1 139 ? -13.891 13.398 -5.375 1 93.38 139 LYS B N 1
ATOM 2841 C CA . LYS B 1 139 ? -13.57 14.211 -6.547 1 93.38 139 LYS B CA 1
ATOM 2842 C C . LYS B 1 139 ? -12.867 15.5 -6.148 1 93.38 139 LYS B C 1
ATOM 2844 O O . LYS B 1 139 ? -11.891 15.906 -6.781 1 93.38 139 LYS B O 1
ATOM 2849 N N . ALA B 1 140 ? -13.344 16.141 -5.152 1 90.5 140 ALA B N 1
ATOM 2850 C CA . ALA B 1 140 ? -12.742 17.375 -4.668 1 90.5 140 ALA B CA 1
ATOM 2851 C C . ALA B 1 140 ? -11.305 17.141 -4.207 1 90.5 140 ALA B C 1
ATOM 2853 O O . ALA B 1 140 ? -10.414 17.938 -4.527 1 90.5 140 ALA B O 1
ATOM 2854 N N . ARG B 1 141 ? -11.102 16.109 -3.484 1 91.56 141 ARG B N 1
ATOM 2855 C CA . ARG B 1 141 ? -9.781 15.789 -2.947 1 91.56 141 ARG B CA 1
ATOM 2856 C C . ARG B 1 141 ? -8.812 15.422 -4.066 1 91.56 141 ARG B C 1
ATOM 2858 O O . ARG B 1 141 ? -7.664 15.875 -4.07 1 91.56 141 ARG B O 1
ATOM 2865 N N . ARG B 1 142 ? -9.281 14.594 -4.969 1 91.19 142 ARG B N 1
ATOM 2866 C CA . ARG B 1 142 ? -8.461 14.234 -6.121 1 91.19 142 ARG B CA 1
ATOM 2867 C C . ARG B 1 142 ? -8.125 15.461 -6.961 1 91.19 142 ARG B C 1
ATOM 2869 O O . ARG B 1 142 ? -7 15.602 -7.438 1 91.19 142 ARG B O 1
ATOM 2876 N N . GLY B 1 143 ? -9.125 16.281 -7.191 1 89.81 143 GLY B N 1
ATOM 2877 C CA . GLY B 1 143 ? -8.914 17.516 -7.934 1 89.81 143 GLY B CA 1
ATOM 2878 C C . GLY B 1 143 ? -7.895 18.438 -7.285 1 89.81 143 GLY B C 1
ATOM 2879 O O . GLY B 1 143 ? -7.047 19 -7.973 1 89.81 143 GLY B O 1
ATOM 2880 N N . PHE B 1 144 ? -7.941 18.516 -5.977 1 88.31 144 PHE B N 1
ATOM 2881 C CA . PHE B 1 144 ? -6.996 19.328 -5.219 1 88.31 144 PHE B CA 1
ATOM 2882 C C . PHE B 1 144 ? -5.566 18.859 -5.461 1 88.31 144 PHE B C 1
ATOM 2884 O O . PHE B 1 144 ? -4.699 19.656 -5.824 1 88.31 144 PHE B O 1
ATOM 2891 N N . LEU B 1 145 ? -5.293 17.625 -5.289 1 91.75 145 LEU B N 1
ATOM 2892 C CA . LEU B 1 145 ? -3.953 17.062 -5.434 1 91.75 145 LEU B CA 1
ATOM 2893 C C . LEU B 1 145 ? -3.453 17.203 -6.867 1 91.75 145 LEU B C 1
ATOM 2895 O O . LEU B 1 145 ? -2.293 17.562 -7.09 1 91.75 145 LEU B O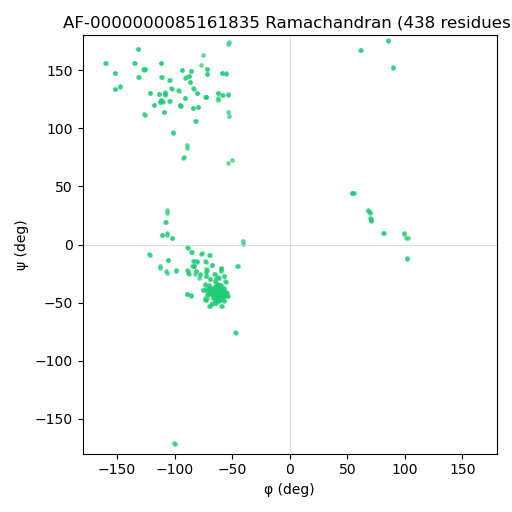 1
ATOM 2899 N N . ALA B 1 146 ? -4.328 16.891 -7.793 1 91.81 146 ALA B N 1
ATOM 2900 C CA . ALA B 1 146 ? -3.951 16.969 -9.203 1 91.81 146 ALA B CA 1
ATOM 2901 C C . ALA B 1 146 ? -3.627 18.406 -9.609 1 91.81 146 ALA B C 1
ATOM 2903 O O . ALA B 1 146 ? -2.6 18.656 -10.242 1 91.81 146 ALA B O 1
ATOM 2904 N N . ARG B 1 147 ? -4.441 19.312 -9.227 1 88.25 147 ARG B N 1
ATOM 2905 C CA . ARG B 1 147 ? -4.344 20.703 -9.672 1 88.25 147 ARG B CA 1
ATOM 2906 C C . ARG B 1 147 ? -3.156 21.406 -9.016 1 88.25 147 ARG B C 1
ATOM 2908 O O . ARG B 1 147 ? -2.436 22.156 -9.672 1 88.25 147 ARG B O 1
ATOM 2915 N N . TYR B 1 148 ? -2.957 21.078 -7.754 1 88.44 148 TYR B N 1
ATOM 2916 C CA . TYR B 1 148 ? -2.027 21.922 -7.012 1 88.44 148 TYR B CA 1
ATOM 2917 C C . TYR B 1 148 ? -0.707 21.203 -6.773 1 88.44 148 TYR B C 1
ATOM 2919 O O . TYR B 1 148 ? 0.333 21.828 -6.59 1 88.44 148 TYR B O 1
ATOM 2927 N N . TYR B 1 149 ? -0.707 19.906 -6.777 1 91.25 149 TYR B N 1
ATOM 2928 C CA . TYR B 1 149 ? 0.517 19.172 -6.477 1 91.25 149 TYR B CA 1
ATOM 2929 C C . TYR B 1 149 ? 0.909 18.266 -7.633 1 91.25 149 TYR B C 1
ATOM 2931 O O . TYR B 1 149 ? 1.971 17.641 -7.605 1 91.25 149 TYR B O 1
ATOM 2939 N N . GLY B 1 150 ? 0.031 18.141 -8.602 1 91.12 150 GLY B N 1
ATOM 2940 C CA . GLY B 1 150 ? 0.323 17.297 -9.75 1 91.12 150 GLY B CA 1
ATOM 2941 C C . GLY B 1 150 ? 0.314 15.82 -9.422 1 91.12 150 GLY B C 1
ATOM 2942 O O . GLY B 1 150 ? 0.99 15.023 -10.078 1 91.12 150 GLY B O 1
ATOM 2943 N N . VAL B 1 151 ? -0.319 15.469 -8.344 1 89.62 151 VAL B N 1
ATOM 2944 C CA . VAL B 1 151 ? -0.391 14.07 -7.922 1 89.62 151 VAL B CA 1
ATOM 2945 C C . VAL B 1 151 ? -1.693 13.445 -8.414 1 89.62 151 VAL B C 1
ATOM 2947 O O . VAL B 1 151 ? -2.773 14.008 -8.211 1 89.62 151 VAL B O 1
ATOM 2950 N N . ARG B 1 152 ? -1.61 12.297 -8.992 1 85.69 152 ARG B N 1
ATOM 2951 C CA . ARG B 1 152 ? -2.789 11.57 -9.445 1 85.69 152 ARG B CA 1
ATOM 2952 C C . ARG B 1 152 ? -3.273 10.594 -8.375 1 85.69 152 ARG B C 1
ATOM 2954 O O . ARG B 1 152 ? -2.477 10.094 -7.574 1 85.69 152 ARG B O 1
ATOM 2961 N N . TRP B 1 153 ? -4.547 10.422 -8.461 1 78.12 153 TRP B N 1
ATOM 2962 C CA . TRP B 1 153 ? -5.203 9.555 -7.484 1 78.12 153 TRP B CA 1
ATOM 2963 C C . TRP B 1 153 ? -4.582 8.164 -7.477 1 78.12 153 TRP B C 1
ATOM 2965 O O . TRP B 1 153 ? -4.508 7.512 -6.434 1 78.12 153 TRP B O 1
ATOM 2975 N N . GLU B 1 154 ? -4.109 7.727 -8.609 1 76.81 154 GLU B N 1
ATOM 2976 C CA . GLU B 1 154 ? -3.592 6.375 -8.789 1 76.81 154 GLU B CA 1
ATOM 2977 C C . GLU B 1 154 ? -2.121 6.285 -8.391 1 76.81 154 GLU B C 1
ATOM 2979 O O . GLU B 1 154 ? -1.559 5.191 -8.312 1 76.81 154 GLU B O 1
ATOM 2984 N N . ASP B 1 155 ? -1.533 7.43 -8.086 1 81.44 155 ASP B N 1
ATOM 2985 C CA . ASP B 1 155 ? -0.102 7.438 -7.805 1 81.44 155 ASP B CA 1
ATOM 2986 C C . ASP B 1 155 ? 0.191 6.797 -6.449 1 81.44 155 ASP B C 1
ATOM 2988 O O . ASP B 1 155 ? -0.379 7.195 -5.43 1 81.44 155 ASP B O 1
ATOM 2992 N N . THR B 1 156 ? 1.117 5.797 -6.457 1 79.88 156 THR B N 1
ATOM 2993 C CA . THR B 1 156 ? 1.509 5.113 -5.227 1 79.88 156 THR B CA 1
ATOM 2994 C C . THR B 1 156 ? 2.9 5.559 -4.781 1 79.88 156 THR B C 1
ATOM 2996 O O . THR B 1 156 ? 3.285 5.344 -3.631 1 79.88 156 THR B O 1
ATOM 2999 N N . VAL B 1 157 ? 3.562 6.195 -5.605 1 82.62 157 VAL B N 1
ATOM 3000 C CA . VAL B 1 157 ? 4.984 6.473 -5.422 1 82.62 157 VAL B CA 1
ATOM 3001 C C . VAL B 1 157 ? 5.184 7.34 -4.184 1 82.62 157 VAL B C 1
ATOM 3003 O O . VAL B 1 157 ? 6.125 7.129 -3.414 1 82.62 157 VAL B O 1
ATOM 3006 N N . PRO B 1 158 ? 4.27 8.211 -3.93 1 91.25 158 PRO B N 1
ATOM 3007 C CA . PRO B 1 158 ? 4.52 9.102 -2.795 1 91.25 158 PRO B CA 1
ATOM 3008 C C . PRO B 1 158 ? 4.293 8.414 -1.448 1 91.25 158 PRO B C 1
ATOM 3010 O O . PRO B 1 158 ? 4.637 8.977 -0.403 1 91.25 158 PRO B O 1
ATOM 3013 N N . PHE B 1 159 ? 3.789 7.238 -1.513 1 95.44 159 PHE B N 1
ATOM 3014 C CA . PHE B 1 159 ? 3.385 6.617 -0.258 1 95.44 159 PHE B CA 1
ATOM 3015 C C . PHE B 1 159 ? 4.289 5.434 0.075 1 95.44 159 PHE B C 1
ATOM 3017 O O . PHE B 1 159 ? 4.719 4.703 -0.82 1 95.44 159 PHE B O 1
ATOM 3024 N N . ASP B 1 160 ? 4.504 5.316 1.343 1 96.56 160 ASP B N 1
ATOM 3025 C CA . ASP B 1 160 ? 5.262 4.168 1.832 1 96.56 160 ASP B CA 1
ATOM 3026 C C . ASP B 1 160 ? 4.375 2.932 1.942 1 96.56 160 ASP B C 1
ATOM 3028 O O . ASP B 1 160 ? 4.875 1.805 1.972 1 96.56 160 ASP B O 1
ATOM 3032 N N . MET B 1 161 ? 3.102 3.234 2.053 1 97.56 161 MET B N 1
ATOM 3033 C CA . MET B 1 161 ? 2.117 2.156 2.086 1 97.56 161 MET B CA 1
ATOM 3034 C C . MET B 1 161 ? 0.775 2.627 1.536 1 97.56 161 MET B C 1
ATOM 3036 O O . MET B 1 161 ? 0.333 3.738 1.835 1 97.56 161 MET B O 1
ATOM 3040 N N . VAL B 1 162 ? 0.191 1.91 0.73 1 97.12 162 VAL B N 1
ATOM 3041 C CA . VAL B 1 162 ? -1.219 1.987 0.361 1 97.12 162 VAL B CA 1
ATOM 3042 C C . VAL B 1 162 ? -1.947 0.733 0.838 1 97.12 162 VAL B C 1
ATOM 3044 O O . VAL B 1 162 ? -1.516 -0.387 0.558 1 97.12 162 VAL B O 1
ATOM 3047 N N . VAL B 1 163 ? -3.094 0.917 1.549 1 97.69 163 VAL B N 1
ATOM 3048 C CA . VAL B 1 163 ? -3.611 -0.284 2.195 1 97.69 163 VAL B CA 1
ATOM 3049 C C . VAL B 1 163 ? -5.137 -0.227 2.246 1 97.69 163 VAL B C 1
ATOM 3051 O O . VAL B 1 163 ? -5.715 0.827 2.52 1 97.69 163 VAL B O 1
ATOM 3054 N N . ASN B 1 164 ? -5.754 -1.349 1.926 1 97 164 ASN B N 1
ATOM 3055 C CA . ASN B 1 164 ? -7.188 -1.57 2.08 1 97 164 ASN B CA 1
ATOM 3056 C C . ASN B 1 164 ? -7.543 -1.966 3.51 1 97 164 ASN B C 1
ATOM 3058 O O . ASN B 1 164 ? -7.387 -3.125 3.896 1 97 164 ASN B O 1
ATOM 3062 N N . VAL B 1 165 ? -8.117 -1.092 4.23 1 97.06 165 VAL B N 1
ATOM 3063 C CA . VAL B 1 165 ? -8.352 -1.3 5.656 1 97.06 165 VAL B CA 1
ATOM 3064 C C . VAL B 1 165 ? -9.469 -2.324 5.852 1 97.06 165 VAL B C 1
ATOM 3066 O O . VAL B 1 165 ? -9.539 -2.979 6.895 1 97.06 165 VAL B O 1
ATOM 3069 N N . ASP B 1 166 ? -10.359 -2.418 4.887 1 95.5 166 ASP B N 1
ATOM 3070 C CA . ASP B 1 166 ? -11.43 -3.398 4.988 1 95.5 166 ASP B CA 1
ATOM 3071 C C . ASP B 1 166 ? -10.875 -4.82 5.043 1 95.5 166 ASP B C 1
ATOM 3073 O O . ASP B 1 166 ? -11.469 -5.699 5.676 1 95.5 166 ASP B O 1
ATOM 3077 N N . ILE B 1 167 ? -9.758 -5.055 4.465 1 95.56 167 ILE B N 1
ATOM 3078 C CA . ILE B 1 167 ? -9.148 -6.379 4.383 1 95.56 167 ILE B CA 1
ATOM 3079 C C . ILE B 1 167 ? -8.25 -6.609 5.594 1 95.56 167 ILE B C 1
ATOM 3081 O O . ILE B 1 167 ? -8.312 -7.664 6.23 1 95.56 167 ILE B O 1
ATOM 3085 N N . PHE B 1 168 ? -7.477 -5.598 5.961 1 97.44 168 PHE B N 1
ATOM 3086 C CA . PHE B 1 168 ? -6.395 -5.824 6.914 1 97.44 168 PHE B CA 1
ATOM 3087 C C . PHE B 1 168 ? -6.816 -5.41 8.32 1 97.44 168 PHE B C 1
ATOM 3089 O O . PHE B 1 168 ? -6.199 -5.82 9.305 1 97.44 168 PHE B O 1
ATOM 3096 N N . GLY B 1 169 ? -7.824 -4.52 8.414 1 97 169 GLY B N 1
ATOM 3097 C CA . GLY B 1 169 ? -8.367 -4.164 9.719 1 97 169 GLY B CA 1
ATOM 3098 C C . GLY B 1 169 ? -7.656 -2.988 10.359 1 97 169 GLY B C 1
ATOM 3099 O O . GLY B 1 169 ? -6.445 -2.832 10.211 1 97 169 GLY B O 1
ATOM 3100 N N . ILE B 1 170 ? -8.352 -2.283 11.18 1 97.81 170 ILE B N 1
ATOM 3101 C CA . ILE B 1 170 ? -7.863 -1.066 11.82 1 97.81 170 ILE B CA 1
ATOM 3102 C C . ILE B 1 170 ? -6.855 -1.425 12.906 1 97.81 170 ILE B C 1
ATOM 3104 O O . ILE B 1 170 ? -5.75 -0.878 12.945 1 97.81 170 ILE B O 1
ATOM 3108 N N . ASP B 1 171 ? -7.188 -2.35 13.727 1 97.94 171 ASP B N 1
ATOM 3109 C CA . ASP B 1 171 ? -6.375 -2.625 14.906 1 97.94 171 ASP B CA 1
ATOM 3110 C C . ASP B 1 171 ? -5.016 -3.203 14.516 1 97.94 171 ASP B C 1
ATOM 3112 O O . ASP B 1 171 ? -3.977 -2.699 14.938 1 97.94 171 ASP B O 1
ATOM 3116 N N . PRO B 1 172 ? -5.02 -4.258 13.672 1 98.06 172 PRO B N 1
ATOM 3117 C CA . PRO B 1 172 ? -3.711 -4.773 13.273 1 98.06 172 PRO B CA 1
ATOM 3118 C C . PRO B 1 172 ? -2.857 -3.73 12.555 1 98.06 172 PRO B C 1
ATOM 3120 O O . PRO B 1 172 ? -1.646 -3.656 12.773 1 98.06 172 PRO B O 1
ATOM 3123 N N . LEU B 1 173 ? -3.475 -2.934 11.727 1 98.56 173 LEU B N 1
ATOM 3124 C CA . LEU B 1 173 ? -2.74 -1.896 11.016 1 98.56 173 LEU B CA 1
ATOM 3125 C C . LEU B 1 173 ? -2.209 -0.843 11.977 1 98.56 173 LEU B C 1
ATOM 3127 O O . LEU B 1 173 ? -1.082 -0.366 11.828 1 98.56 173 LEU B O 1
ATOM 3131 N N . ALA B 1 174 ? -3.037 -0.468 12.945 1 98.5 174 ALA B N 1
ATOM 3132 C CA . ALA B 1 174 ? -2.605 0.513 13.938 1 98.5 174 ALA B CA 1
ATOM 3133 C C . ALA B 1 174 ? -1.394 0.009 14.719 1 98.5 174 ALA B C 1
ATOM 3135 O O . ALA B 1 174 ? -0.467 0.773 15 1 98.5 174 ALA B O 1
ATOM 3136 N N . HIS B 1 175 ? -1.41 -1.23 15.055 1 98.19 175 HIS B N 1
ATOM 3137 C CA . HIS B 1 175 ? -0.277 -1.81 15.766 1 98.19 175 HIS B CA 1
ATOM 3138 C C . HIS B 1 175 ? 0.976 -1.812 14.898 1 98.19 175 HIS B C 1
ATOM 3140 O O . HIS B 1 175 ? 2.072 -1.522 15.383 1 98.19 175 HIS B O 1
ATOM 3146 N N . LEU B 1 176 ? 0.806 -2.189 13.656 1 98.25 176 LEU B N 1
ATOM 3147 C CA . LEU B 1 176 ? 1.933 -2.156 12.727 1 98.25 176 LEU B CA 1
ATOM 3148 C C . LEU B 1 176 ? 2.527 -0.753 12.641 1 98.25 176 LEU B C 1
ATOM 3150 O O . LEU B 1 176 ? 3.746 -0.586 12.711 1 98.25 176 LEU B O 1
ATOM 3154 N N . LEU B 1 177 ? 1.638 0.238 12.469 1 97.94 177 LEU B N 1
ATOM 3155 C CA . LEU B 1 177 ? 2.088 1.621 12.352 1 97.94 177 LEU B CA 1
ATOM 3156 C C . LEU B 1 177 ? 2.768 2.078 13.641 1 97.94 177 LEU B C 1
ATOM 3158 O O . LEU B 1 177 ? 3.83 2.703 13.602 1 97.94 177 LEU B O 1
ATOM 3162 N N . ALA B 1 178 ? 2.162 1.743 14.773 1 97.38 178 ALA B N 1
ATOM 3163 C CA . ALA B 1 178 ? 2.723 2.127 16.062 1 97.38 178 ALA B CA 1
ATOM 3164 C C . ALA B 1 178 ? 4.113 1.529 16.266 1 97.38 178 ALA B C 1
ATOM 3166 O O . ALA B 1 178 ? 5.043 2.225 16.688 1 97.38 178 ALA B O 1
ATOM 3167 N N . ASP B 1 179 ? 4.242 0.247 15.945 1 96 179 ASP B N 1
ATOM 3168 C CA . ASP B 1 179 ? 5.527 -0.428 16.078 1 96 179 ASP B CA 1
ATOM 3169 C C . ASP B 1 179 ? 6.574 0.205 15.156 1 96 179 ASP B C 1
ATOM 3171 O O . ASP B 1 179 ? 7.734 0.363 15.539 1 96 179 ASP B O 1
ATOM 3175 N N . THR B 1 180 ? 6.168 0.517 13.953 1 96.44 180 THR B N 1
ATOM 3176 C CA . THR B 1 180 ? 7.07 1.115 12.977 1 96.44 180 THR B CA 1
ATOM 3177 C C . THR B 1 180 ? 7.543 2.488 13.445 1 96.44 180 THR B C 1
ATOM 3179 O O . THR B 1 180 ? 8.727 2.812 13.352 1 96.44 180 THR B O 1
ATOM 3182 N N . LEU B 1 181 ? 6.613 3.27 13.93 1 94.81 181 LEU B N 1
ATOM 3183 C CA . LEU B 1 181 ? 6.941 4.602 14.43 1 94.81 181 LEU B CA 1
ATOM 3184 C C . LEU B 1 181 ? 7.902 4.52 15.609 1 94.81 181 LEU B C 1
ATOM 3186 O O . LEU B 1 181 ? 8.828 5.328 15.727 1 94.81 181 LEU B O 1
ATOM 3190 N N . ASP B 1 182 ? 7.711 3.543 16.453 1 92.06 182 ASP B N 1
ATOM 3191 C CA . ASP B 1 182 ? 8.578 3.344 17.609 1 92.06 182 ASP B CA 1
ATOM 3192 C C . ASP B 1 182 ? 9.992 2.977 17.172 1 92.06 182 ASP B C 1
ATOM 3194 O O . ASP B 1 182 ? 10.969 3.436 17.766 1 92.06 182 ASP B O 1
ATOM 3198 N N . GLN B 1 183 ? 10.062 2.127 16.156 1 89.38 183 GLN B N 1
ATOM 3199 C CA . GLN B 1 183 ? 11.367 1.695 15.664 1 89.38 183 GLN B CA 1
ATOM 3200 C C . GLN B 1 183 ? 12.117 2.854 15.016 1 89.38 183 GLN B C 1
ATOM 3202 O O . GLN B 1 183 ? 13.344 2.943 15.125 1 89.38 183 GLN B O 1
ATOM 3207 N N . LEU B 1 184 ? 11.422 3.693 14.289 1 84.94 184 LEU B N 1
ATOM 3208 C CA . LEU B 1 184 ? 12.047 4.84 13.641 1 84.94 184 LEU B CA 1
ATOM 3209 C C . LEU B 1 184 ? 12.586 5.82 14.68 1 84.94 184 LEU B C 1
ATOM 3211 O O . LEU B 1 184 ? 13.625 6.449 14.461 1 84.94 184 LEU B O 1
ATOM 3215 N N . MET B 1 185 ? 11.898 5.914 15.695 1 76.75 185 MET B N 1
ATOM 3216 C CA . MET B 1 185 ? 12.328 6.797 16.781 1 76.75 185 MET B CA 1
ATOM 3217 C C . MET B 1 185 ? 13.648 6.316 17.375 1 76.75 185 MET B C 1
ATOM 3219 O O . MET B 1 185 ? 14.445 7.121 17.859 1 76.75 185 MET B O 1
ATOM 3223 N N . SER B 1 186 ? 13.828 5.02 17.281 1 75.56 186 SER B N 1
ATOM 3224 C CA . SER B 1 186 ? 15 4.414 17.906 1 75.56 186 SER B CA 1
ATOM 3225 C C . SER B 1 186 ? 16.188 4.395 16.953 1 75.56 186 SER B C 1
ATOM 3227 O O . SER B 1 186 ? 17.344 4.285 17.391 1 75.56 186 SER B O 1
ATOM 3229 N N . LYS B 1 187 ? 15.891 4.469 15.75 1 73.62 187 LYS B N 1
ATOM 3230 C CA . LYS B 1 187 ? 16.953 4.43 14.75 1 73.62 187 LYS B CA 1
ATOM 3231 C C . LYS B 1 187 ? 17.531 5.824 14.508 1 73.62 187 LYS B C 1
ATOM 3233 O O . LYS B 1 187 ? 16.875 6.828 14.766 1 73.62 187 LYS B O 1
ATOM 3238 N N . GLN B 1 188 ? 18.812 5.746 14.164 1 68.44 188 GLN B N 1
ATOM 3239 C CA . GLN B 1 188 ? 19.422 7.008 13.758 1 68.44 188 GLN B CA 1
ATOM 3240 C C . GLN B 1 188 ? 18.75 7.566 12.508 1 68.44 188 GLN B C 1
ATOM 3242 O O . GLN B 1 188 ? 18.562 6.844 11.523 1 68.44 188 GLN B O 1
ATOM 3247 N N . VAL B 1 189 ? 18.312 8.789 12.711 1 71.62 189 VAL B N 1
ATOM 3248 C CA . VAL B 1 189 ? 17.656 9.43 11.586 1 71.62 189 VAL B CA 1
ATOM 3249 C C . VAL B 1 189 ? 18.688 10.062 10.656 1 71.62 189 VAL B C 1
ATOM 3251 O O . VAL B 1 189 ? 19.562 10.797 11.109 1 71.62 189 VAL B O 1
ATOM 3254 N N . ASN B 1 190 ? 18.672 9.5 9.414 1 77.88 190 ASN B N 1
ATOM 3255 C CA . ASN B 1 190 ? 19.547 10.094 8.422 1 77.88 190 ASN B CA 1
ATOM 3256 C C . ASN B 1 190 ? 18.938 11.352 7.805 1 77.88 190 ASN B C 1
ATOM 3258 O O . ASN B 1 190 ? 17.75 11.359 7.453 1 77.88 190 ASN B O 1
ATOM 3262 N N . PRO B 1 191 ? 19.75 12.359 7.801 1 81.81 191 PRO B N 1
ATOM 3263 C CA . PRO B 1 191 ? 19.203 13.555 7.164 1 81.81 191 PRO B CA 1
ATOM 3264 C C . PRO B 1 191 ? 18.797 13.312 5.707 1 81.81 191 PRO B C 1
ATOM 3266 O O . PRO B 1 191 ? 19.344 12.43 5.051 1 81.81 191 PRO B O 1
ATOM 3269 N N . PRO B 1 192 ? 17.703 14.094 5.367 1 90.62 192 PRO B N 1
ATOM 3270 C CA . PRO B 1 192 ? 16.969 15.148 6.066 1 90.62 192 PRO B CA 1
ATOM 3271 C C . PRO B 1 192 ? 15.859 14.609 6.969 1 90.62 192 PRO B C 1
ATOM 3273 O O . PRO B 1 192 ? 15.172 13.656 6.602 1 90.62 192 PRO B O 1
ATOM 3276 N N . SER B 1 193 ? 15.75 15.203 8.07 1 91.69 193 SER B N 1
ATOM 3277 C CA . SER B 1 193 ? 14.711 14.922 9.055 1 91.69 193 SER B CA 1
ATOM 3278 C C . SER B 1 193 ? 13.742 16.094 9.18 1 91.69 193 SER B C 1
ATOM 3280 O O . SER B 1 193 ? 14.07 17.219 8.797 1 91.69 193 SER B O 1
ATOM 3282 N N . VAL B 1 194 ? 12.562 15.852 9.625 1 92.62 194 VAL B N 1
ATOM 3283 C CA . VAL B 1 194 ? 11.586 16.922 9.805 1 92.62 194 VAL B CA 1
ATOM 3284 C C . VAL B 1 194 ? 12.125 17.953 10.789 1 92.62 194 VAL B C 1
ATOM 3286 O O . VAL B 1 194 ? 11.695 19.109 10.781 1 92.62 194 VAL B O 1
ATOM 3289 N N . GLN B 1 195 ? 13.062 17.562 11.57 1 90.69 195 GLN B N 1
ATOM 3290 C CA . GLN B 1 195 ? 13.68 18.469 12.523 1 90.69 195 GLN B CA 1
ATOM 3291 C C . GLN B 1 195 ? 14.594 19.469 11.812 1 90.69 195 GLN B C 1
ATOM 3293 O O . GLN B 1 195 ? 14.977 20.484 12.391 1 90.69 195 GLN B O 1
ATOM 3298 N N . ASP B 1 196 ? 14.898 19.172 10.609 1 92.06 196 ASP B N 1
ATOM 3299 C CA . ASP B 1 196 ? 15.781 20.031 9.828 1 92.06 196 ASP B CA 1
ATOM 3300 C C . ASP B 1 196 ? 14.992 21.109 9.086 1 92.06 196 ASP B C 1
ATOM 3302 O O . ASP B 1 196 ? 15.57 22.016 8.477 1 92.06 196 ASP B O 1
ATOM 3306 N N . ILE B 1 197 ? 13.719 21.062 9.234 1 93.69 197 ILE B N 1
ATOM 3307 C CA . ILE B 1 197 ? 12.867 22 8.523 1 93.69 197 ILE B CA 1
ATOM 3308 C C . ILE B 1 197 ? 12.984 23.391 9.156 1 93.69 197 ILE B C 1
ATOM 3310 O O . ILE B 1 197 ? 12.859 23.531 10.375 1 93.69 197 ILE B O 1
ATOM 3314 N N . SER B 1 198 ? 13.273 24.359 8.32 1 94.06 198 SER B N 1
ATOM 3315 C CA . SER B 1 198 ? 13.227 25.75 8.766 1 94.06 198 SER B CA 1
ATOM 3316 C C . SER B 1 198 ? 11.797 26.266 8.781 1 94.06 198 SER B C 1
ATOM 3318 O O . SER B 1 198 ? 11.125 26.297 7.746 1 94.06 198 SER B O 1
ATOM 3320 N N . VAL B 1 199 ? 11.344 26.641 10 1 94.62 199 VAL B N 1
ATOM 3321 C CA . VAL B 1 199 ? 9.969 27.109 10.141 1 94.62 199 VAL B CA 1
ATOM 3322 C C . VAL B 1 199 ? 9.953 28.406 10.93 1 94.62 199 VAL B C 1
ATOM 3324 O O . VAL B 1 199 ? 10.797 28.641 11.797 1 94.62 199 VAL B O 1
ATOM 3327 N N . ASP B 1 200 ? 9.062 29.297 10.562 1 95.06 200 ASP B N 1
ATOM 3328 C CA . ASP B 1 200 ? 8.828 30.516 11.336 1 95.06 200 ASP B CA 1
ATOM 3329 C C . ASP B 1 200 ? 8.523 30.172 12.797 1 95.06 200 ASP B C 1
ATOM 3331 O O . ASP B 1 200 ? 7.625 29.391 13.086 1 95.06 200 ASP B O 1
ATOM 3335 N N . PRO B 1 201 ? 9.242 30.828 13.734 1 95.19 201 PRO B N 1
ATOM 3336 C CA . PRO B 1 201 ? 9.078 30.484 15.141 1 95.19 201 PRO B CA 1
ATOM 3337 C C . PRO B 1 201 ? 7.668 30.766 15.664 1 95.19 201 PRO B C 1
ATOM 3339 O O . PRO B 1 201 ? 7.16 30.031 16.516 1 95.19 201 PRO B O 1
ATOM 3342 N N . ILE B 1 202 ? 7.086 31.781 15.164 1 95.62 202 ILE B N 1
ATOM 3343 C CA . ILE B 1 202 ? 5.738 32.125 15.609 1 95.62 202 ILE B CA 1
ATOM 3344 C C . ILE B 1 202 ? 4.746 31.078 15.102 1 95.62 202 ILE B C 1
ATOM 3346 O O . ILE B 1 202 ? 3.871 30.625 15.852 1 95.62 202 ILE B O 1
ATOM 3350 N N . LEU B 1 203 ? 4.887 30.656 13.922 1 95.38 203 LEU B N 1
ATOM 3351 C CA . LEU B 1 203 ? 4.035 29.625 13.344 1 95.38 203 LEU B CA 1
ATOM 3352 C C . LEU B 1 203 ? 4.199 28.297 14.094 1 95.38 203 LEU B C 1
ATOM 3354 O O . LEU B 1 203 ? 3.219 27.594 14.328 1 95.38 203 LEU B O 1
ATOM 3358 N N . LEU B 1 204 ? 5.426 28 14.438 1 95.5 204 LEU B N 1
ATOM 3359 C CA . LEU B 1 204 ? 5.695 26.766 15.18 1 95.5 204 LEU B CA 1
ATOM 3360 C C . LEU B 1 204 ? 4.98 26.797 16.531 1 95.5 204 LEU B C 1
ATOM 3362 O O . LEU B 1 204 ? 4.387 25.781 16.938 1 95.5 204 LEU B O 1
ATOM 3366 N N . GLU B 1 205 ? 5.02 27.891 17.141 1 95.06 205 GLU B N 1
ATOM 3367 C CA . GLU B 1 205 ? 4.355 28.047 18.438 1 95.06 205 GLU B CA 1
ATOM 3368 C C . GLU B 1 205 ? 2.846 27.891 18.297 1 95.06 205 GLU B C 1
ATOM 3370 O O . GLU B 1 205 ? 2.203 27.25 19.141 1 95.06 205 GLU B O 1
ATOM 3375 N N . VAL B 1 206 ? 2.311 28.5 17.281 1 93.88 206 VAL B N 1
ATOM 3376 C CA . VAL B 1 206 ? 0.876 28.406 17.031 1 93.88 206 VAL B CA 1
ATOM 3377 C C . VAL B 1 206 ? 0.484 26.953 16.766 1 93.88 206 VAL B C 1
ATOM 3379 O O . VAL B 1 206 ? -0.529 26.469 17.281 1 93.88 206 VAL B O 1
ATOM 3382 N N . ALA B 1 207 ? 1.253 26.25 15.969 1 94.19 207 ALA B N 1
ATOM 3383 C CA . ALA B 1 207 ? 0.992 24.859 15.641 1 94.19 207 ALA B CA 1
ATOM 3384 C C . ALA B 1 207 ? 1.013 23.984 16.891 1 94.19 207 ALA B C 1
ATOM 3386 O O . ALA B 1 207 ? 0.132 23.141 17.094 1 94.19 207 ALA B O 1
ATOM 3387 N N . GLN B 1 208 ? 2.014 24.234 17.75 1 93.38 208 GLN B N 1
ATOM 3388 C CA . GLN B 1 208 ? 2.152 23.469 18.984 1 93.38 208 GLN B CA 1
ATOM 3389 C C . GLN B 1 208 ? 0.95 23.688 19.906 1 93.38 208 GLN B C 1
ATOM 3391 O O . GLN B 1 208 ? 0.419 22.734 20.469 1 93.38 208 GLN B O 1
ATOM 3396 N N . LYS B 1 209 ? 0.592 24.922 19.953 1 92.5 209 LYS B N 1
ATOM 3397 C CA . LYS B 1 209 ? -0.548 25.266 20.797 1 92.5 209 LYS B CA 1
ATOM 3398 C C . LYS B 1 209 ? -1.833 24.625 20.281 1 92.5 209 LYS B C 1
ATOM 3400 O O . LYS B 1 209 ? -2.615 24.078 21.047 1 92.5 209 LYS B O 1
ATOM 3405 N N . GLN B 1 210 ? -2.043 24.703 19.016 1 92.25 210 GLN B N 1
ATOM 3406 C CA . GLN B 1 210 ? -3.27 24.188 18.422 1 92.25 210 GLN B CA 1
ATOM 3407 C C . GLN B 1 210 ? -3.326 22.672 18.531 1 92.25 210 GLN B C 1
ATOM 3409 O O . GLN B 1 210 ? -4.395 22.094 18.75 1 92.25 210 GLN B O 1
ATOM 3414 N N . LEU B 1 211 ? -2.217 22.016 18.328 1 91.75 211 LEU B N 1
ATOM 3415 C CA . LEU B 1 211 ? -2.152 20.562 18.453 1 91.75 211 LEU B CA 1
ATOM 3416 C C . LEU B 1 211 ? -2.49 20.125 19.875 1 91.75 211 LEU B C 1
ATOM 3418 O O . LEU B 1 211 ? -3.25 19.172 20.062 1 91.75 211 LEU B O 1
ATOM 3422 N N . ALA B 1 212 ? -1.95 20.828 20.812 1 87.88 212 ALA B N 1
ATOM 3423 C CA . ALA B 1 212 ? -2.154 20.484 22.219 1 87.88 212 ALA B CA 1
ATOM 3424 C C . ALA B 1 212 ? -3.609 20.688 22.641 1 87.88 212 ALA B C 1
ATOM 3426 O O . ALA B 1 212 ? -4.176 19.875 23.359 1 87.88 212 ALA B O 1
ATOM 3427 N N . GLU B 1 213 ? -4.168 21.719 22.156 1 84.56 213 GLU B N 1
ATOM 3428 C CA . GLU B 1 213 ? -5.551 22.047 22.484 1 84.56 213 GLU B CA 1
ATOM 3429 C C . GLU B 1 213 ? -6.516 21.031 21.891 1 84.56 213 GLU B C 1
ATOM 3431 O O . GLU B 1 213 ? -7.5 20.641 22.516 1 84.56 213 GLU B O 1
ATOM 3436 N N . HIS B 1 214 ? -6.215 20.703 20.734 1 81.56 214 HIS B N 1
ATOM 3437 C CA . HIS B 1 214 ? -7.066 19.734 20.047 1 81.56 214 HIS B CA 1
ATOM 3438 C C . HIS B 1 214 ? -6.996 18.359 20.719 1 81.56 214 HIS B C 1
ATOM 3440 O O . HIS B 1 214 ? -8.016 17.688 20.844 1 81.56 214 HIS B O 1
ATOM 3446 N N . TYR B 1 215 ? -5.883 17.969 21.062 1 79.12 215 TYR B N 1
ATOM 3447 C CA . TYR B 1 215 ? -5.672 16.703 21.75 1 79.12 215 TYR B CA 1
ATOM 3448 C C . TYR B 1 215 ? -6.457 16.656 23.062 1 79.12 215 TYR B C 1
ATOM 3450 O O . TYR B 1 215 ? -7.07 15.641 23.391 1 79.12 215 TYR B O 1
ATOM 3458 N N . GLU B 1 216 ? -6.41 17.75 23.75 1 71.94 216 GLU B N 1
ATOM 3459 C CA . GLU B 1 216 ? -7.129 17.828 25.016 1 71.94 216 GLU B CA 1
ATOM 3460 C C . GLU B 1 216 ? -8.641 17.719 24.812 1 71.94 216 GLU B C 1
ATOM 3462 O O . GLU B 1 216 ? -9.328 17.062 25.594 1 71.94 216 GLU B O 1
ATOM 3467 N N . ILE B 1 217 ? -9.094 18.172 23.734 1 69.62 217 ILE B N 1
ATOM 3468 C CA . ILE B 1 217 ? -10.516 18.156 23.422 1 69.62 217 ILE B CA 1
ATOM 3469 C C . ILE B 1 217 ? -10.945 16.75 23.047 1 69.62 217 ILE B C 1
ATOM 3471 O O . ILE B 1 217 ? -12.008 16.281 23.453 1 69.62 217 ILE B O 1
ATOM 3475 N N . GLU B 1 218 ? -10.141 16.094 22.344 1 68.06 218 GLU B N 1
ATOM 3476 C CA . GLU B 1 218 ? -10.453 14.734 21.891 1 68.06 218 GLU B CA 1
ATOM 3477 C C . GLU B 1 218 ? -10.438 13.75 23.062 1 68.06 218 GLU B C 1
ATOM 3479 O O . GLU B 1 218 ? -11.211 12.789 23.078 1 68.06 218 GLU B O 1
ATOM 3484 N N . GLN B 1 219 ? -9.523 14.016 23.984 1 66.5 219 GLN B N 1
ATOM 3485 C CA . GLN B 1 219 ? -9.461 13.156 25.156 1 66.5 219 GLN B CA 1
ATOM 3486 C C . GLN B 1 219 ? -10.695 13.344 26.047 1 66.5 219 GLN B C 1
ATOM 3488 O O . GLN B 1 219 ? -11.117 12.414 26.734 1 66.5 219 GLN B O 1
ATOM 3493 N N . ASP B 1 220 ? -11.188 14.539 25.984 1 57.44 220 ASP B N 1
ATOM 3494 C CA . ASP B 1 220 ? -12.32 14.891 26.828 1 57.44 220 ASP B CA 1
ATOM 3495 C C . ASP B 1 220 ? -13.633 14.391 26.234 1 57.44 220 ASP B C 1
ATOM 3497 O O . ASP B 1 220 ? -14.672 14.398 26.891 1 57.44 220 ASP B O 1
ATOM 3501 N N . LEU B 1 221 ? -13.562 14.031 25.031 1 53.41 221 LEU B N 1
ATOM 3502 C CA . LEU B 1 221 ? -14.766 13.492 24.391 1 53.41 221 LEU B CA 1
ATOM 3503 C C . LEU B 1 221 ? -14.789 11.977 24.5 1 53.41 221 LEU B C 1
ATOM 3505 O O . LEU B 1 221 ? -15.859 11.383 24.672 1 53.41 221 LEU B O 1
#

Organism: Gracilinema caldarium (strain ATCC 51460 / DSM 7334 / H1) (NCBI:txid744872)

InterPro domains:
  IPR027417 P-loop containing nucleoside triphosphate hydrolase [G3DSA:3.40.50.300] (1-183)

Radius of gyration: 23.67 Å; Cα contacts (8 Å, |Δi|>4): 716; chains: 2; bounding box: 62×70×63 Å